Protein AF-0000000084881293 (afdb_homodimer)

pLDDT: mean 91.16, std 11.69, range [27.45, 98.75]

Structure (mmCIF, N/CA/C/O backbone):
data_AF-0000000084881293-model_v1
#
loop_
_entity.id
_entity.type
_entity.pdbx_description
1 polymer 'Sulfotransferase domain-containing protein'
#
loop_
_atom_site.group_PDB
_atom_site.id
_atom_site.type_symbol
_atom_site.label_atom_id
_atom_site.label_alt_id
_atom_site.label_comp_id
_atom_site.label_asym_id
_atom_site.label_entity_id
_atom_site.label_seq_id
_atom_site.pdbx_PDB_ins_code
_atom_site.Cartn_x
_atom_site.Cartn_y
_atom_site.Cartn_z
_atom_site.occupancy
_atom_site.B_iso_or_equiv
_atom_site.auth_seq_id
_atom_site.auth_comp_id
_atom_site.auth_asym_id
_atom_site.auth_atom_id
_atom_site.pdbx_PDB_model_num
ATOM 1 N N . MET A 1 1 ? -19.094 57.406 11.375 1 27.45 1 MET A N 1
ATOM 2 C CA . MET A 1 1 ? -19.547 56.312 10.516 1 27.45 1 MET A CA 1
ATOM 3 C C . MET A 1 1 ? -18.375 55.406 10.148 1 27.45 1 MET A C 1
ATOM 5 O O . MET A 1 1 ? -17.453 55.812 9.445 1 27.45 1 MET A O 1
ATOM 9 N N . ALA A 1 2 ? -17.719 54.688 11.008 1 33.62 2 ALA A N 1
ATOM 10 C CA . ALA A 1 2 ? -16.297 54.344 11.094 1 33.62 2 ALA A CA 1
ATOM 11 C C . ALA A 1 2 ? -15.891 53.469 9.914 1 33.62 2 ALA A C 1
ATOM 13 O O . ALA A 1 2 ? -16.672 52.625 9.453 1 33.62 2 ALA A O 1
ATOM 14 N N . ASN A 1 3 ? -15.039 53.906 8.852 1 31.14 3 ASN A N 1
ATOM 15 C CA . ASN A 1 3 ? -14.523 53.312 7.609 1 31.14 3 ASN A CA 1
ATOM 16 C C . ASN A 1 3 ? -14.102 51.875 7.805 1 31.14 3 ASN A C 1
ATOM 18 O O . ASN A 1 3 ? -13.141 51.594 8.516 1 31.14 3 ASN A O 1
ATOM 22 N N . MET A 1 4 ? -14.906 50.781 8.039 1 32.47 4 MET A N 1
ATOM 23 C CA . MET A 1 4 ? -14.898 49.375 8.344 1 32.47 4 MET A CA 1
ATOM 24 C C . MET A 1 4 ? -13.953 48.625 7.406 1 32.47 4 MET A C 1
ATOM 26 O O . MET A 1 4 ? -14.266 48.438 6.223 1 32.47 4 MET A O 1
ATOM 30 N N . ASN A 1 5 ? -12.523 48.844 7.246 1 34.47 5 ASN A N 1
ATOM 31 C CA . ASN A 1 5 ? -11.383 48.656 6.363 1 34.47 5 ASN A CA 1
ATOM 32 C C . ASN A 1 5 ? -11.391 47.281 5.719 1 34.47 5 ASN A C 1
ATOM 34 O O . ASN A 1 5 ? -11.469 46.25 6.418 1 34.47 5 ASN A O 1
ATOM 38 N N . GLY A 1 6 ? -12.148 46.875 4.637 1 36.25 6 GLY A N 1
ATOM 39 C CA . GLY A 1 6 ? -12.641 45.844 3.762 1 36.25 6 GLY A CA 1
ATOM 40 C C . GLY A 1 6 ? -11.586 44.781 3.441 1 36.25 6 GLY A C 1
ATOM 41 O O . GLY A 1 6 ? -11.031 44.781 2.34 1 36.25 6 GLY A O 1
ATOM 42 N N . ASP A 1 7 ? -10.477 44.531 4.172 1 39.91 7 ASP A N 1
ATOM 43 C CA . ASP A 1 7 ? -9.453 43.5 3.994 1 39.91 7 ASP A CA 1
ATOM 44 C C . ASP A 1 7 ? -10.062 42.188 3.514 1 39.91 7 ASP A C 1
ATOM 46 O O . ASP A 1 7 ? -10.594 41.438 4.312 1 39.91 7 ASP A O 1
ATOM 50 N N . GLU A 1 8 ? -10.984 42.062 2.684 1 43.28 8 GLU A N 1
ATOM 51 C CA . GLU A 1 8 ? -11.648 41.094 1.845 1 43.28 8 GLU A CA 1
ATOM 52 C C . GLU A 1 8 ? -10.844 39.781 1.779 1 43.28 8 GLU A C 1
ATOM 54 O O . GLU A 1 8 ? -9.625 39.812 1.598 1 43.28 8 GLU A O 1
ATOM 59 N N . LYS A 1 9 ? -11.203 38.75 2.557 1 55.47 9 LYS A N 1
ATOM 60 C CA . LYS A 1 9 ? -10.797 37.375 2.768 1 55.47 9 LYS A CA 1
ATOM 61 C C . LYS A 1 9 ? -10.203 36.781 1.498 1 55.47 9 LYS A C 1
ATOM 63 O O . LYS A 1 9 ? -10.922 36.188 0.674 1 55.47 9 LYS A O 1
ATOM 68 N N . LYS A 1 10 ? -9.102 37.375 0.963 1 77.06 10 LYS A N 1
ATOM 69 C CA . LYS A 1 10 ? -8.391 37.156 -0.291 1 77.06 10 LYS A CA 1
ATOM 70 C C . LYS A 1 10 ? -8.117 35.656 -0.487 1 77.06 10 LYS A C 1
ATOM 72 O O . LYS A 1 10 ? -7.676 34.969 0.441 1 77.06 10 LYS A O 1
ATOM 77 N N . ILE A 1 11 ? -8.688 35.188 -1.443 1 88.62 11 ILE A N 1
ATOM 78 C CA . ILE A 1 11 ? -8.422 33.812 -1.924 1 88.62 11 ILE A CA 1
ATOM 79 C C . ILE A 1 11 ? -6.914 33.562 -1.941 1 88.62 11 ILE A C 1
ATOM 81 O O . ILE A 1 11 ? -6.145 34.406 -2.422 1 88.62 11 ILE A O 1
ATOM 85 N N . PRO A 1 12 ? -6.555 32.594 -1.196 1 94.19 12 PRO A N 1
ATOM 86 C CA . PRO A 1 12 ? -5.121 32.281 -1.229 1 94.19 12 PRO A CA 1
ATOM 87 C C . PRO A 1 12 ? -4.57 32.188 -2.648 1 94.19 12 PRO A C 1
ATOM 89 O O . PRO A 1 12 ? -5.258 31.719 -3.555 1 94.19 12 PRO A O 1
ATOM 92 N N . GLN A 1 13 ? -3.381 32.75 -2.789 1 93.94 13 GLN A N 1
ATOM 93 C CA . GLN A 1 13 ? -2.721 32.719 -4.09 1 93.94 13 GLN A CA 1
ATOM 94 C C . GLN A 1 13 ? -1.431 31.906 -4.031 1 93.94 13 GLN A C 1
ATOM 96 O O . GLN A 1 13 ? -0.676 31.984 -3.062 1 93.94 13 GLN A O 1
ATOM 101 N N . LYS A 1 14 ? -1.32 31.125 -5.035 1 96.12 14 LYS A N 1
ATOM 102 C CA . LYS A 1 14 ? -0.04 30.438 -5.168 1 96.12 14 LYS A CA 1
ATOM 103 C C . LYS A 1 14 ? 1.066 31.406 -5.57 1 96.12 14 LYS A C 1
ATOM 105 O O . LYS A 1 14 ? 0.987 32.031 -6.625 1 96.12 14 LYS A O 1
ATOM 110 N N . THR A 1 15 ? 2.109 31.484 -4.789 1 96.5 15 THR A N 1
ATOM 111 C CA . THR A 1 15 ? 3.145 32.469 -5.055 1 96.5 15 THR A CA 1
ATOM 112 C C . THR A 1 15 ? 4.504 31.797 -5.23 1 96.5 15 THR A C 1
ATOM 114 O O . THR A 1 15 ? 5.477 32.438 -5.625 1 96.5 15 THR A O 1
ATOM 117 N N . ARG A 1 16 ? 4.582 30.516 -4.969 1 96.62 16 ARG A N 1
ATOM 118 C CA . ARG A 1 16 ? 5.859 29.828 -5.121 1 96.62 16 ARG A CA 1
ATOM 119 C C . ARG A 1 16 ? 5.656 28.328 -5.344 1 96.62 16 ARG A C 1
ATOM 121 O O . ARG A 1 16 ? 4.566 27.797 -5.105 1 96.62 16 ARG A O 1
ATOM 128 N N . GLU A 1 17 ? 6.73 27.719 -5.84 1 97.25 17 GLU A N 1
ATOM 129 C CA . GLU A 1 17 ? 6.852 26.266 -5.875 1 97.25 17 GLU A CA 1
ATOM 130 C C . GLU A 1 17 ? 7.793 25.766 -4.781 1 97.25 17 GLU A C 1
ATOM 132 O O . GLU A 1 17 ? 8.75 26.453 -4.418 1 97.25 17 GLU A O 1
ATOM 137 N N . VAL A 1 18 ? 7.465 24.703 -4.242 1 95.88 18 VAL A N 1
ATOM 138 C CA . VAL A 1 18 ? 8.312 24.031 -3.262 1 95.88 18 VAL A CA 1
ATOM 139 C C . VAL A 1 18 ? 8.945 22.797 -3.889 1 95.88 18 VAL A C 1
ATOM 141 O O . VAL A 1 18 ? 8.266 22 -4.547 1 95.88 18 VAL A O 1
ATOM 144 N N . SER A 1 19 ? 10.266 22.656 -3.791 1 93.12 19 SER A N 1
ATOM 145 C CA . SER A 1 19 ? 11.031 21.484 -4.207 1 93.12 19 SER A CA 1
ATOM 146 C C . SER A 1 19 ? 12.109 21.141 -3.189 1 93.12 19 SER A C 1
ATOM 148 O O . SER A 1 19 ? 13.039 21.922 -2.971 1 93.12 19 SER A O 1
ATOM 150 N N . ASN A 1 20 ? 11.93 20.031 -2.516 1 91.25 20 ASN A N 1
ATOM 151 C CA . ASN A 1 20 ? 12.914 19.531 -1.572 1 91.25 20 ASN A CA 1
ATOM 152 C C . ASN A 1 20 ? 13.008 18 -1.619 1 91.25 20 ASN A C 1
ATOM 154 O O . ASN A 1 20 ? 12.5 17.375 -2.549 1 91.25 20 ASN A O 1
ATOM 158 N N . HIS A 1 21 ? 13.68 17.359 -0.749 1 88.44 21 HIS A N 1
ATOM 159 C CA . HIS A 1 21 ? 13.969 15.93 -0.786 1 88.44 21 HIS A CA 1
ATOM 160 C C . HIS A 1 21 ? 12.68 15.109 -0.77 1 88.44 21 HIS A C 1
ATOM 162 O O . HIS A 1 21 ? 12.625 14.023 -1.349 1 88.44 21 HIS A O 1
ATOM 168 N N . HIS A 1 22 ? 11.625 15.688 -0.155 1 91.56 22 HIS A N 1
ATOM 169 C CA . HIS A 1 22 ? 10.398 14.922 0.004 1 91.56 22 HIS A CA 1
ATOM 170 C C . HIS A 1 22 ? 9.336 15.367 -0.993 1 91.56 22 HIS A C 1
ATOM 172 O O . HIS A 1 22 ? 8.5 14.57 -1.421 1 91.56 22 HIS A O 1
ATOM 178 N N . MET A 1 23 ? 9.406 16.656 -1.437 1 94.19 23 MET A N 1
ATOM 179 C CA . MET A 1 23 ? 8.211 17.203 -2.078 1 94.19 23 MET A CA 1
ATOM 180 C C . MET A 1 23 ? 8.57 17.906 -3.377 1 94.19 23 MET A C 1
ATOM 182 O O . MET A 1 23 ? 9.625 18.547 -3.473 1 94.19 23 MET A O 1
ATOM 186 N N . ASP A 1 24 ? 7.699 17.844 -4.305 1 95.12 24 ASP A N 1
ATOM 187 C CA . ASP A 1 24 ? 7.645 18.656 -5.516 1 95.12 24 ASP A CA 1
ATOM 188 C C . ASP A 1 24 ? 6.234 19.188 -5.758 1 95.12 24 ASP A C 1
ATOM 190 O O . ASP A 1 24 ? 5.352 18.438 -6.188 1 95.12 24 ASP A O 1
ATOM 194 N N . SER A 1 25 ? 6.039 20.438 -5.52 1 97.69 25 SER A N 1
ATOM 195 C CA . SER A 1 25 ? 4.707 21.016 -5.527 1 97.69 25 SER A CA 1
ATOM 196 C C . SER A 1 25 ? 4.156 21.125 -6.949 1 97.69 25 SER A C 1
ATOM 198 O O . SER A 1 25 ? 2.955 21.328 -7.141 1 97.69 25 SER A O 1
ATOM 200 N N . THR A 1 26 ? 4.977 21.047 -7.984 1 97.19 26 THR A N 1
ATOM 201 C CA . THR A 1 26 ? 4.551 21.281 -9.359 1 97.19 26 THR A CA 1
ATOM 202 C C . THR A 1 26 ? 3.574 20.203 -9.82 1 97.19 26 THR A C 1
ATOM 204 O O . THR A 1 26 ? 2.838 20.391 -10.789 1 97.19 26 THR A O 1
ATOM 207 N N . VAL A 1 27 ? 3.559 19.062 -9.156 1 97.31 27 VAL A N 1
ATOM 208 C CA . VAL A 1 27 ? 2.635 18 -9.523 1 97.31 27 VAL A CA 1
ATOM 209 C C . VAL A 1 27 ? 1.196 18.484 -9.398 1 97.31 27 VAL A C 1
ATOM 211 O O . VAL A 1 27 ? 0.335 18.125 -10.203 1 97.31 27 VAL A O 1
ATOM 214 N N . TRP A 1 28 ? 0.908 19.328 -8.445 1 97.62 28 TRP A N 1
ATOM 215 C CA . TRP A 1 28 ? -0.432 19.844 -8.203 1 97.62 28 TRP A CA 1
ATOM 216 C C . TRP A 1 28 ? -0.909 20.703 -9.367 1 97.62 28 TRP A C 1
ATOM 218 O O . TRP A 1 28 ? -2.113 20.875 -9.57 1 97.62 28 TRP A O 1
ATOM 228 N N . ASN A 1 29 ? 0.004 21.234 -10.156 1 96.44 29 ASN A N 1
ATOM 229 C CA . ASN A 1 29 ? -0.35 22.047 -11.312 1 96.44 29 ASN A CA 1
ATOM 230 C C . ASN A 1 29 ? -1.055 21.219 -12.383 1 96.44 29 ASN A C 1
ATOM 232 O O . ASN A 1 29 ? -1.737 21.766 -13.25 1 96.44 29 ASN A O 1
ATOM 236 N N . ASP A 1 30 ? -0.888 19.938 -12.305 1 96.44 30 ASP A N 1
ATOM 237 C CA . ASP A 1 30 ? -1.416 19.062 -13.352 1 96.44 30 ASP A CA 1
ATOM 238 C C . ASP A 1 30 ? -2.557 18.203 -12.828 1 96.44 30 ASP A C 1
ATOM 240 O O . ASP A 1 30 ? -3.127 17.391 -13.57 1 96.44 30 ASP A O 1
ATOM 244 N N . VAL A 1 31 ? -2.846 18.312 -11.57 1 97.19 31 VAL A N 1
ATOM 245 C CA . VAL A 1 31 ? -3.99 17.594 -11.016 1 97.19 31 VAL A CA 1
ATOM 246 C C . VAL A 1 31 ? -5.289 18.234 -11.516 1 97.19 31 VAL A C 1
ATOM 248 O O . VAL A 1 31 ? -5.488 19.438 -11.375 1 97.19 31 VAL A O 1
ATOM 251 N N . LYS A 1 32 ? -6.105 17.453 -12.141 1 96.25 32 LYS A N 1
ATOM 252 C CA . LYS A 1 32 ? -7.441 17.906 -12.508 1 96.25 32 LYS A CA 1
ATOM 253 C C . LYS A 1 32 ? -8.414 17.75 -11.344 1 96.25 32 LYS A C 1
ATOM 255 O O . LYS A 1 32 ? -9.016 16.703 -11.164 1 96.25 32 LYS A O 1
ATOM 260 N N . LEU A 1 33 ? -8.633 18.828 -10.695 1 96.88 33 LEU A N 1
ATOM 261 C CA . LEU A 1 33 ? -9.438 18.781 -9.477 1 96.88 33 LEU A CA 1
ATOM 262 C C . LEU A 1 33 ? -10.914 18.609 -9.805 1 96.88 33 LEU A C 1
ATOM 264 O O . LEU A 1 33 ? -11.414 19.188 -10.781 1 96.88 33 LEU A O 1
ATOM 268 N N . ARG A 1 34 ? -11.547 17.812 -9.008 1 96.94 34 ARG A N 1
ATOM 269 C CA . ARG A 1 34 ? -13 17.672 -9 1 96.94 34 ARG A CA 1
ATOM 270 C C . ARG A 1 34 ? -13.633 18.562 -7.938 1 96.94 34 ARG A C 1
ATOM 272 O O . ARG A 1 34 ? -12.992 18.906 -6.941 1 96.94 34 ARG A O 1
ATOM 279 N N . SER A 1 35 ? -14.891 18.891 -8.141 1 95.62 35 SER A N 1
ATOM 280 C CA . SER A 1 35 ? -15.555 19.844 -7.238 1 95.62 35 SER A CA 1
ATOM 281 C C . SER A 1 35 ? -15.75 19.234 -5.852 1 95.62 35 SER A C 1
ATOM 283 O O . SER A 1 35 ? -15.945 19.953 -4.875 1 95.62 35 SER A O 1
ATOM 285 N N . ASP A 1 36 ? -15.672 17.938 -5.762 1 96.62 36 ASP A N 1
ATOM 286 C CA . ASP A 1 36 ? -15.906 17.328 -4.457 1 96.62 36 ASP A CA 1
ATOM 287 C C . ASP A 1 36 ? -14.609 16.812 -3.855 1 96.62 36 ASP A C 1
ATOM 289 O O . ASP A 1 36 ? -14.625 16.062 -2.877 1 96.62 36 ASP A O 1
ATOM 293 N N . ASP A 1 37 ? -13.469 17.156 -4.41 1 98.25 37 ASP A N 1
ATOM 294 C CA . ASP A 1 37 ? -12.18 16.75 -3.869 1 98.25 37 ASP A CA 1
ATOM 295 C C . ASP A 1 37 ? -11.969 17.297 -2.459 1 98.25 37 ASP A C 1
ATOM 297 O O . ASP A 1 37 ? -12.484 18.359 -2.121 1 98.25 37 ASP A O 1
ATOM 301 N N . ILE A 1 38 ? -11.281 16.578 -1.668 1 98.69 38 ILE A N 1
ATOM 302 C CA . ILE A 1 38 ? -10.836 16.984 -0.338 1 98.69 38 ILE A CA 1
ATOM 303 C C . ILE A 1 38 ? -9.312 16.984 -0.281 1 98.69 38 ILE A C 1
ATOM 305 O O . ILE A 1 38 ? -8.672 16 -0.665 1 98.69 38 ILE A O 1
ATOM 309 N N . ILE A 1 39 ? -8.727 18.047 0.117 1 98.62 39 ILE A N 1
ATOM 310 C CA . ILE A 1 39 ? -7.285 18.156 0.298 1 98.62 39 ILE A CA 1
ATOM 311 C C . ILE A 1 39 ? -6.957 18.297 1.782 1 98.62 39 ILE A C 1
ATOM 313 O O . ILE A 1 39 ? -7.367 19.281 2.42 1 98.62 39 ILE A O 1
ATOM 317 N N . ILE A 1 40 ? -6.305 17.328 2.318 1 98.5 40 ILE A N 1
ATOM 318 C CA . ILE A 1 40 ? -5.883 17.297 3.713 1 98.5 40 ILE A CA 1
ATOM 319 C C . ILE A 1 40 ? -4.449 17.812 3.828 1 98.5 40 ILE A C 1
ATOM 321 O O . ILE A 1 40 ? -3.512 17.156 3.354 1 98.5 40 ILE A O 1
ATOM 325 N N . SER A 1 41 ? -4.309 18.906 4.434 1 97.56 41 SER A N 1
ATOM 326 C CA . SER A 1 41 ? -2.992 19.516 4.598 1 97.56 41 SER A CA 1
ATOM 327 C C . SER A 1 41 ? -2.537 19.469 6.055 1 97.56 41 SER A C 1
ATOM 329 O O . SER A 1 41 ? -3.357 19.562 6.969 1 97.56 41 SER A O 1
ATOM 331 N N . THR A 1 42 ? -1.288 19.344 6.207 1 96.56 42 THR A N 1
ATOM 332 C CA . THR A 1 42 ? -0.654 19.219 7.516 1 96.56 42 THR A CA 1
ATOM 333 C C . THR A 1 42 ? 0.83 19.562 7.43 1 96.56 42 THR A C 1
ATOM 335 O O . THR A 1 42 ? 1.446 19.422 6.371 1 96.56 42 THR A O 1
ATOM 338 N N . TYR A 1 43 ? 1.442 20.281 8.422 1 95.56 43 TYR A N 1
ATOM 339 C CA . TYR A 1 43 ? 2.9 20.312 8.422 1 95.56 43 TYR A CA 1
ATOM 340 C C . TYR A 1 43 ? 3.473 18.906 8.375 1 95.56 43 TYR A C 1
ATOM 342 O O . TYR A 1 43 ? 3.912 18.438 7.316 1 95.56 43 TYR A O 1
ATOM 350 N N . SER A 1 44 ? 3.738 18.062 9.008 1 93.75 44 SER A N 1
ATOM 351 C CA . SER A 1 44 ? 4.129 16.656 9.172 1 93.75 44 SER A CA 1
ATOM 352 C C . SER A 1 44 ? 4.004 16.219 10.625 1 93.75 44 SER A C 1
ATOM 354 O O . SER A 1 44 ? 4.164 17.031 11.539 1 93.75 44 SER A O 1
ATOM 356 N N . LYS A 1 45 ? 3.639 14.977 10.727 1 94.5 45 LYS A N 1
ATOM 357 C CA . LYS A 1 45 ? 3.611 14.312 12.031 1 94.5 45 LYS A CA 1
ATOM 358 C C . LYS A 1 45 ? 2.672 15.031 12.992 1 94.5 45 LYS A C 1
ATOM 360 O O . LYS A 1 45 ? 2.941 15.109 14.188 1 94.5 45 LYS A O 1
ATOM 365 N N . SER A 1 46 ? 1.599 15.578 12.477 1 95.81 46 SER A N 1
ATOM 366 C CA . SER A 1 46 ? 0.639 16.344 13.266 1 95.81 46 SER A CA 1
ATOM 367 C C . SER A 1 46 ? -0.743 15.695 13.234 1 95.81 46 SER A C 1
ATOM 369 O O . SER A 1 46 ? -1.744 16.344 13.539 1 95.81 46 SER A O 1
ATOM 371 N N . GLY A 1 47 ? -0.796 14.477 12.812 1 95.12 47 GLY A N 1
ATOM 372 C CA . GLY A 1 47 ? -2.072 13.781 12.789 1 95.12 47 GLY A CA 1
ATOM 373 C C . GLY A 1 47 ? -2.631 13.602 11.391 1 95.12 47 GLY A C 1
ATOM 374 O O . GLY A 1 47 ? -3.842 13.445 11.219 1 95.12 47 GLY A O 1
ATOM 375 N N . THR A 1 48 ? -1.812 13.656 10.383 1 95.38 48 THR A N 1
ATOM 376 C CA . THR A 1 48 ? -2.215 13.516 8.984 1 95.38 48 THR A CA 1
ATOM 377 C C . THR A 1 48 ? -2.969 12.211 8.773 1 95.38 48 THR A C 1
ATOM 379 O O . THR A 1 48 ? -4.086 12.211 8.25 1 95.38 48 THR A O 1
ATOM 382 N N . THR A 1 49 ? -2.391 11.133 9.18 1 95.12 49 THR A N 1
ATOM 383 C CA . THR A 1 49 ? -2.955 9.797 9 1 95.12 49 THR A CA 1
ATOM 384 C C . THR A 1 49 ? -4.301 9.68 9.711 1 95.12 49 THR A C 1
ATOM 386 O O . THR A 1 49 ? -5.215 9.023 9.211 1 95.12 49 THR A O 1
ATOM 389 N N . TRP A 1 50 ? -4.402 10.336 10.836 1 96.62 50 TRP A N 1
ATOM 390 C CA . TRP A 1 50 ? -5.645 10.32 11.602 1 96.62 50 TRP A CA 1
ATOM 391 C C . TRP A 1 50 ? -6.777 10.961 10.812 1 96.62 50 TRP A C 1
ATOM 393 O O . TRP A 1 50 ? -7.855 10.383 10.672 1 96.62 50 TRP A O 1
ATOM 403 N N . VAL A 1 51 ? -6.551 12.109 10.281 1 97.88 51 VAL A N 1
ATOM 404 C CA . VAL A 1 51 ? -7.574 12.812 9.516 1 97.88 51 VAL A CA 1
ATOM 405 C C . VAL A 1 51 ? -7.879 12.047 8.227 1 97.88 51 VAL A C 1
ATOM 407 O O . VAL A 1 51 ? -9.031 11.961 7.805 1 97.88 51 VAL A O 1
ATOM 410 N N . GLN A 1 52 ? -6.867 11.492 7.57 1 97.5 52 GLN A N 1
ATOM 411 C CA . GLN A 1 52 ? -7.105 10.656 6.402 1 97.5 52 GLN A CA 1
ATOM 412 C C . GLN A 1 52 ? -8.047 9.5 6.73 1 97.5 52 GLN A C 1
ATOM 414 O O . GLN A 1 52 ? -8.961 9.195 5.965 1 97.5 52 GLN A O 1
ATOM 419 N N . GLN A 1 53 ? -7.793 8.875 7.836 1 97.31 53 GLN A N 1
ATOM 420 C CA . GLN A 1 53 ? -8.648 7.777 8.273 1 97.31 53 GLN A CA 1
ATOM 421 C C . GLN A 1 53 ? -10.07 8.266 8.531 1 97.31 53 GLN A C 1
ATOM 423 O O . GLN A 1 53 ? -11.039 7.629 8.102 1 97.31 53 GLN A O 1
ATOM 428 N N . ILE A 1 54 ? -10.203 9.352 9.195 1 98.25 54 ILE A N 1
ATOM 429 C CA . ILE A 1 54 ? -11.508 9.914 9.516 1 98.25 54 ILE A CA 1
ATOM 430 C C . ILE A 1 54 ? -12.281 10.195 8.219 1 98.25 54 ILE A C 1
ATOM 432 O O . ILE A 1 54 ? -13.422 9.766 8.062 1 98.25 54 ILE A O 1
ATOM 436 N N . VAL A 1 55 ? -11.648 10.891 7.305 1 98.5 55 VAL A N 1
ATOM 437 C CA . VAL A 1 55 ? -12.289 11.25 6.047 1 98.5 55 VAL A CA 1
ATOM 438 C C . VAL A 1 55 ? -12.641 9.984 5.266 1 98.5 55 VAL A C 1
ATOM 440 O O . VAL A 1 55 ? -13.742 9.867 4.711 1 98.5 55 VAL A O 1
ATOM 443 N N . SER A 1 56 ? -11.727 9.039 5.219 1 97.12 56 SER A N 1
ATOM 444 C CA . SER A 1 56 ? -11.961 7.77 4.543 1 97.12 56 SER A CA 1
ATOM 445 C C . SER A 1 56 ? -13.203 7.074 5.086 1 97.12 56 SER A C 1
ATOM 447 O O . SER A 1 56 ? -14.07 6.656 4.316 1 97.12 56 SER A O 1
ATOM 449 N N . GLN A 1 57 ? -13.273 6.988 6.395 1 97.12 57 GLN A N 1
ATOM 450 C CA . GLN A 1 57 ? -14.375 6.277 7.031 1 97.12 57 GLN A CA 1
ATOM 451 C C . GLN A 1 57 ? -15.695 7.012 6.824 1 97.12 57 GLN A C 1
ATOM 453 O O . GLN A 1 57 ? -16.75 6.379 6.688 1 97.12 57 GLN A O 1
ATOM 458 N N . LEU A 1 58 ? -15.648 8.297 6.816 1 97.81 58 LEU A N 1
ATOM 459 C CA . LEU A 1 58 ? -16.859 9.07 6.539 1 97.81 58 LEU A CA 1
ATOM 460 C C . LEU A 1 58 ? -17.344 8.836 5.113 1 97.81 58 LEU A C 1
ATOM 462 O O . LEU A 1 58 ? -18.531 8.609 4.883 1 97.81 58 LEU A O 1
ATOM 466 N N . ILE A 1 59 ? -16.453 8.859 4.145 1 96.31 59 ILE A N 1
ATOM 467 C CA . ILE A 1 59 ? -16.781 8.711 2.73 1 96.31 59 ILE A CA 1
ATOM 468 C C . ILE A 1 59 ? -17.25 7.285 2.455 1 96.31 59 ILE A C 1
ATOM 470 O O . ILE A 1 59 ? -18.156 7.07 1.651 1 96.31 59 ILE A O 1
ATOM 474 N N . HIS A 1 60 ? -16.688 6.324 3.166 1 93.62 60 HIS A N 1
ATOM 475 C CA . HIS A 1 60 ? -16.984 4.922 2.883 1 93.62 60 HIS A CA 1
ATOM 476 C C . HIS A 1 60 ? -17.859 4.312 3.967 1 93.62 60 HIS A C 1
ATOM 478 O O . HIS A 1 60 ? -17.859 3.096 4.164 1 93.62 60 HIS A O 1
ATOM 484 N N . GLU A 1 61 ? -18.438 5.133 4.762 1 94.19 61 GLU A N 1
ATOM 485 C CA . GLU A 1 61 ? -19.531 4.781 5.676 1 94.19 61 GLU A CA 1
ATOM 486 C C . GLU A 1 61 ? -19.094 3.715 6.672 1 94.19 61 GLU A C 1
ATOM 488 O O . GLU A 1 61 ? -19.797 2.727 6.883 1 94.19 61 GLU A O 1
ATOM 493 N N . GLY A 1 62 ? -17.906 3.85 7.141 1 94.62 62 GLY A N 1
ATOM 494 C CA . GLY A 1 62 ? -17.453 3.021 8.25 1 94.62 62 GLY A CA 1
ATOM 495 C C . GLY A 1 62 ? -16.922 1.673 7.801 1 94.62 62 GLY A C 1
ATOM 496 O O . GLY A 1 62 ? -16.75 0.766 8.617 1 94.62 62 GLY A O 1
ATOM 497 N N . ASP A 1 63 ? -16.594 1.5 6.539 1 91.94 63 ASP A N 1
ATOM 498 C CA . ASP A 1 63 ? -16.078 0.234 6.031 1 91.94 63 ASP A CA 1
ATOM 499 C C . ASP A 1 63 ? -14.68 -0.042 6.57 1 91.94 63 ASP A C 1
ATOM 501 O O . ASP A 1 63 ? -13.734 0.696 6.27 1 91.94 63 ASP A O 1
ATOM 505 N N . PRO A 1 64 ? -14.516 -1.113 7.359 1 91.19 64 PRO A N 1
ATOM 506 C CA . PRO A 1 64 ? -13.234 -1.376 8.008 1 91.19 64 PRO A CA 1
ATOM 507 C C . PRO A 1 64 ? -12.188 -1.943 7.055 1 91.19 64 PRO A C 1
ATOM 509 O O . PRO A 1 64 ? -11.023 -2.09 7.426 1 91.19 64 PRO A O 1
ATOM 512 N N . THR A 1 65 ? -12.562 -2.221 5.824 1 87.62 65 THR A N 1
ATOM 513 C CA . THR A 1 65 ? -11.633 -2.871 4.906 1 87.62 65 THR A CA 1
ATOM 514 C C . THR A 1 65 ? -10.961 -1.846 4 1 87.62 65 THR A C 1
ATOM 516 O O . THR A 1 65 ? -10.039 -2.182 3.254 1 87.62 65 THR A O 1
ATOM 519 N N . VAL A 1 66 ? -11.453 -0.614 4.051 1 90.44 66 VAL A N 1
ATOM 520 C CA . VAL A 1 66 ? -10.914 0.416 3.17 1 90.44 66 VAL A CA 1
ATOM 521 C C . VAL A 1 66 ? -9.508 0.807 3.631 1 90.44 66 VAL A C 1
ATOM 523 O O . VAL A 1 66 ? -9.289 1.054 4.816 1 90.44 66 VAL A O 1
ATOM 526 N N . ALA A 1 67 ? -8.625 0.8 2.713 1 89.62 67 ALA A N 1
ATOM 527 C CA . ALA A 1 67 ? -7.242 1.166 3.004 1 89.62 67 ALA A CA 1
ATOM 528 C C . ALA A 1 67 ? -6.992 2.645 2.713 1 89.62 67 ALA A C 1
ATOM 530 O O . ALA A 1 67 ? -6.617 3.01 1.597 1 89.62 67 ALA A O 1
ATOM 531 N N . ALA A 1 68 ? -7.133 3.445 3.734 1 92.56 68 ALA A N 1
ATOM 532 C CA . ALA A 1 68 ? -6.969 4.891 3.59 1 92.56 68 ALA A CA 1
ATOM 533 C C . ALA A 1 68 ? -5.57 5.234 3.084 1 92.56 68 ALA A C 1
ATOM 535 O O . ALA A 1 68 ? -5.402 6.172 2.301 1 92.56 68 ALA A O 1
ATOM 536 N N . GLY A 1 69 ? -4.594 4.508 3.543 1 89.81 69 GLY A N 1
ATOM 537 C CA . GLY A 1 69 ? -3.223 4.75 3.125 1 89.81 69 GLY A CA 1
ATOM 538 C C . GLY A 1 69 ? -3.025 4.629 1.626 1 89.81 69 GLY A C 1
ATOM 539 O O . GLY A 1 69 ? -2.23 5.367 1.038 1 89.81 69 GLY A O 1
ATOM 540 N N . ALA A 1 70 ? -3.758 3.795 1.046 1 86.06 70 ALA A N 1
ATOM 541 C CA . ALA A 1 70 ? -3.654 3.578 -0.395 1 86.06 70 ALA A CA 1
ATOM 542 C C . ALA A 1 70 ? -4.535 4.559 -1.162 1 86.06 70 ALA A C 1
ATOM 544 O O . ALA A 1 70 ? -4.184 4.988 -2.262 1 86.06 70 ALA A O 1
ATOM 545 N N . LEU A 1 71 ? -5.645 4.953 -0.618 1 92.06 71 LEU A N 1
ATOM 546 C CA . LEU A 1 71 ? -6.637 5.742 -1.334 1 92.06 71 LEU A CA 1
ATOM 547 C C . LEU A 1 71 ? -6.348 7.234 -1.199 1 92.06 71 LEU A C 1
ATOM 549 O O . LEU A 1 71 ? -6.879 8.047 -1.96 1 92.06 71 LEU A O 1
ATOM 553 N N . SER A 1 72 ? -5.543 7.582 -0.207 1 94.81 72 SER A N 1
ATOM 554 C CA . SER A 1 72 ? -5.246 8.984 0.066 1 94.81 72 SER A CA 1
ATOM 555 C C . SER A 1 72 ? -3.775 9.297 -0.193 1 94.81 72 SER A C 1
ATOM 557 O O . SER A 1 72 ? -3.006 9.508 0.746 1 94.81 72 SER A O 1
ATOM 559 N N . PRO A 1 73 ? -3.441 9.516 -1.382 1 94.38 73 PRO A N 1
ATOM 560 C CA . PRO A 1 73 ? -2.02 9.695 -1.686 1 94.38 73 PRO A CA 1
ATOM 561 C C . PRO A 1 73 ? -1.479 11.047 -1.227 1 94.38 73 PRO A C 1
ATOM 563 O O . PRO A 1 73 ? -2.223 12.031 -1.185 1 94.38 73 PRO A O 1
ATOM 566 N N . TRP A 1 74 ? -0.196 11.008 -0.826 1 96.69 74 TRP A N 1
ATOM 567 C CA . TRP A 1 74 ? 0.595 12.234 -0.739 1 96.69 74 TRP A CA 1
ATOM 568 C C . TRP A 1 74 ? 0.986 12.727 -2.127 1 96.69 74 TRP A C 1
ATOM 570 O O . TRP A 1 74 ? 2.008 12.312 -2.678 1 96.69 74 TRP A O 1
ATOM 580 N N . VAL A 1 75 ? 0.295 13.688 -2.654 1 97.25 75 VAL A N 1
ATOM 581 C CA . VAL A 1 75 ? 0.326 14.008 -4.078 1 97.25 75 VAL A CA 1
ATOM 582 C C . VAL A 1 75 ? 1.692 14.578 -4.449 1 97.25 75 VAL A C 1
ATOM 584 O O . VAL A 1 75 ? 2.238 14.266 -5.508 1 97.25 75 VAL A O 1
ATOM 587 N N . ASP A 1 76 ? 2.287 15.367 -3.596 1 97.44 76 ASP A N 1
ATOM 588 C CA . ASP A 1 76 ? 3.518 16.078 -3.953 1 97.44 76 ASP A CA 1
ATOM 589 C C . ASP A 1 76 ? 4.746 15.312 -3.459 1 97.44 76 ASP A C 1
ATOM 591 O O . ASP A 1 76 ? 5.844 15.875 -3.387 1 97.44 76 ASP A O 1
ATOM 595 N N . ILE A 1 77 ? 4.605 14.055 -3.068 1 94.38 77 ILE A N 1
ATOM 596 C CA . ILE A 1 77 ? 5.773 13.289 -2.646 1 94.38 77 ILE A CA 1
ATOM 597 C C . ILE A 1 77 ? 6.688 13.047 -3.844 1 94.38 77 ILE A C 1
ATOM 599 O O . ILE A 1 77 ? 6.227 12.641 -4.914 1 94.38 77 ILE A O 1
ATOM 603 N N . ARG A 1 78 ? 7.93 13.148 -3.682 1 90 78 ARG A N 1
ATOM 604 C CA . ARG A 1 78 ? 8.883 13.164 -4.789 1 90 78 ARG A CA 1
ATOM 605 C C . ARG A 1 78 ? 9.203 11.742 -5.25 1 90 78 ARG A C 1
ATOM 607 O O . ARG A 1 78 ? 9.531 11.523 -6.418 1 90 78 ARG A O 1
ATOM 614 N N . ILE A 1 79 ? 9.141 10.758 -4.398 1 85.88 79 ILE A N 1
ATOM 615 C CA . ILE A 1 79 ? 9.695 9.438 -4.684 1 85.88 79 ILE A CA 1
ATOM 616 C C . ILE A 1 79 ? 8.742 8.672 -5.594 1 85.88 79 ILE A C 1
ATOM 618 O O . ILE A 1 79 ? 9.117 7.637 -6.156 1 85.88 79 ILE A O 1
ATOM 622 N N . VAL A 1 80 ? 7.535 9.125 -5.762 1 87.69 80 VAL A N 1
ATOM 623 C CA . VAL A 1 80 ? 6.605 8.555 -6.73 1 87.69 80 VAL A CA 1
ATOM 624 C C . VAL A 1 80 ? 6.633 9.375 -8.016 1 87.69 80 VAL A C 1
ATOM 626 O O . VAL A 1 80 ? 6.426 10.594 -7.992 1 87.69 80 VAL A O 1
ATOM 629 N N . PRO A 1 81 ? 6.879 8.703 -9.117 1 88 81 PRO A N 1
ATOM 630 C CA . PRO A 1 81 ? 6.922 9.445 -10.383 1 88 81 PRO A CA 1
ATOM 631 C C . PRO A 1 81 ? 5.641 10.242 -10.641 1 88 81 PRO A C 1
ATOM 633 O O . PRO A 1 81 ? 4.543 9.766 -10.344 1 88 81 PRO A O 1
ATOM 636 N N . ARG A 1 82 ? 5.809 11.352 -11.164 1 92.19 82 ARG A N 1
ATOM 637 C CA . ARG A 1 82 ? 4.734 12.312 -11.383 1 92.19 82 ARG A CA 1
ATOM 638 C C . ARG A 1 82 ? 3.584 11.688 -12.164 1 92.19 82 ARG A C 1
ATOM 640 O O . ARG A 1 82 ? 2.428 11.75 -11.742 1 92.19 82 ARG A O 1
ATOM 647 N N . GLU A 1 83 ? 3.875 11.062 -13.273 1 91 83 GLU A N 1
ATOM 648 C CA . GLU A 1 83 ? 2.844 10.477 -14.133 1 91 83 GLU A CA 1
ATOM 649 C C . GLU A 1 83 ? 2.076 9.383 -13.406 1 91 83 GLU A C 1
ATOM 651 O O . GLU A 1 83 ? 0.858 9.266 -13.555 1 91 83 GLU A O 1
ATOM 656 N N . VAL A 1 84 ? 2.799 8.656 -12.625 1 87.31 84 VAL A N 1
ATOM 657 C CA . VAL A 1 84 ? 2.188 7.594 -11.836 1 87.31 84 VAL A CA 1
ATOM 658 C C . VAL A 1 84 ? 1.217 8.195 -10.82 1 87.31 84 VAL A C 1
ATOM 660 O O . VAL A 1 84 ? 0.083 7.727 -10.688 1 87.31 84 VAL A O 1
ATOM 663 N N . MET A 1 85 ? 1.617 9.211 -10.203 1 93.25 85 MET A N 1
ATOM 664 C CA . MET A 1 85 ? 0.782 9.875 -9.203 1 93.25 85 MET A CA 1
ATOM 665 C C . MET A 1 85 ? -0.482 10.438 -9.844 1 93.25 85 MET A C 1
ATOM 667 O O . MET A 1 85 ? -1.586 10.227 -9.344 1 93.25 85 MET A O 1
ATOM 671 N N . LEU A 1 86 ? -0.333 11.125 -10.945 1 94.81 86 LEU A N 1
ATOM 672 C CA . LEU A 1 86 ? -1.471 11.727 -11.633 1 94.81 86 LEU A CA 1
ATOM 673 C C . LEU A 1 86 ? -2.465 10.664 -12.078 1 94.81 86 LEU A C 1
ATOM 675 O O . LEU A 1 86 ? -3.678 10.852 -11.953 1 94.81 86 LEU A O 1
ATOM 679 N N . GLU A 1 87 ? -1.971 9.578 -12.531 1 88.94 87 GLU A N 1
ATOM 680 C CA . GLU A 1 87 ? -2.836 8.484 -12.969 1 88.94 87 GLU A CA 1
ATOM 681 C C . GLU A 1 87 ? -3.568 7.855 -11.789 1 88.94 87 GLU A C 1
ATOM 683 O O . GLU A 1 87 ? -4.75 7.523 -11.891 1 88.94 87 GLU A O 1
ATOM 688 N N . MET A 1 88 ? -2.859 7.668 -10.75 1 88.5 88 MET A N 1
ATOM 689 C CA . MET A 1 88 ? -3.459 7.121 -9.539 1 88.5 88 MET A CA 1
ATOM 690 C C . MET A 1 88 ? -4.617 7.988 -9.062 1 88.5 88 MET A C 1
ATOM 692 O O . MET A 1 88 ? -5.688 7.477 -8.727 1 88.5 88 MET A O 1
ATOM 696 N N . VAL A 1 89 ? -4.391 9.242 -9.031 1 94.12 89 VAL A N 1
ATOM 697 C CA . VAL A 1 89 ? -5.41 10.188 -8.594 1 94.12 89 VAL A CA 1
ATOM 698 C C . VAL A 1 89 ? -6.594 10.156 -9.562 1 94.12 89 VAL A C 1
ATOM 700 O O . VAL A 1 89 ? -7.746 10.047 -9.141 1 94.12 89 VAL A O 1
ATOM 703 N N . GLU A 1 90 ? -6.324 10.133 -10.805 1 93.19 90 GLU A N 1
ATOM 704 C CA . GLU A 1 90 ? -7.367 10.195 -11.828 1 93.19 90 GLU A CA 1
ATOM 705 C C . GLU A 1 90 ? -8.211 8.922 -11.828 1 93.19 90 GLU A C 1
ATOM 707 O O . GLU A 1 90 ? -9.406 8.969 -12.117 1 93.19 90 GLU A O 1
ATOM 712 N N . ALA A 1 91 ? -7.668 7.867 -11.484 1 86.94 91 ALA A N 1
ATOM 713 C CA . ALA A 1 91 ? -8.32 6.566 -11.578 1 86.94 91 ALA A CA 1
ATOM 714 C C . ALA A 1 91 ? -9.344 6.379 -10.461 1 86.94 91 ALA A C 1
ATOM 716 O O . ALA A 1 91 ? -10.18 5.477 -10.523 1 86.94 91 ALA A O 1
ATOM 717 N N . GLN A 1 92 ? -9.266 7.172 -9.477 1 90 92 GLN A N 1
ATOM 718 C CA . GLN A 1 92 ? -10.18 7 -8.344 1 90 92 GLN A CA 1
ATOM 719 C C . GLN A 1 92 ? -11.617 7.34 -8.742 1 90 92 GLN A C 1
ATOM 721 O O . GLN A 1 92 ? -11.852 8.32 -9.445 1 90 92 GLN A O 1
ATOM 726 N N . THR A 1 93 ? -12.516 6.484 -8.227 1 86.81 93 THR A N 1
ATOM 727 C CA . THR A 1 93 ? -13.906 6.672 -8.641 1 86.81 93 THR A CA 1
ATOM 728 C C . THR A 1 93 ? -14.758 7.141 -7.461 1 86.81 93 THR A C 1
ATOM 730 O O . THR A 1 93 ? -15.906 7.547 -7.641 1 86.81 93 THR A O 1
ATOM 733 N N . HIS A 1 94 ? -14.273 7.047 -6.316 1 90.56 94 HIS A N 1
ATOM 734 C CA . HIS A 1 94 ? -14.93 7.602 -5.137 1 90.56 94 HIS A CA 1
ATOM 735 C C . HIS A 1 94 ? -14.57 9.07 -4.941 1 90.56 94 HIS A C 1
ATOM 737 O O . HIS A 1 94 ? -13.773 9.625 -5.703 1 90.56 94 HIS A O 1
ATOM 743 N N . ARG A 1 95 ? -15.227 9.742 -4.035 1 96.19 95 ARG A N 1
ATOM 744 C CA . ARG A 1 95 ? -14.781 11.078 -3.678 1 96.19 95 ARG A CA 1
ATOM 745 C C . ARG A 1 95 ? -13.336 11.062 -3.191 1 96.19 95 ARG A C 1
ATOM 747 O O . ARG A 1 95 ? -12.992 10.328 -2.262 1 96.19 95 ARG A O 1
ATOM 754 N N . ARG A 1 96 ? -12.531 11.844 -3.842 1 97.19 96 ARG A N 1
ATOM 755 C CA . ARG A 1 96 ? -11.094 11.781 -3.576 1 97.19 96 ARG A CA 1
ATOM 756 C C . ARG A 1 96 ? -10.734 12.578 -2.328 1 97.19 96 ARG A C 1
ATOM 758 O O . ARG A 1 96 ? -11.312 13.641 -2.074 1 97.19 96 ARG A O 1
ATOM 765 N N . PHE A 1 97 ? -9.836 12.102 -1.579 1 97.94 97 PHE A N 1
ATOM 766 C CA . PHE A 1 97 ? -9.195 12.781 -0.458 1 97.94 97 PHE A CA 1
ATOM 767 C C . PHE A 1 97 ? -7.684 12.578 -0.492 1 97.94 97 PHE A C 1
ATOM 769 O O . PHE A 1 97 ? -7.195 11.469 -0.29 1 97.94 97 PHE A O 1
ATOM 776 N N . MET A 1 98 ? -6.988 13.641 -0.722 1 97.94 98 MET A N 1
ATOM 777 C CA . MET A 1 98 ? -5.547 13.641 -0.955 1 97.94 98 MET A CA 1
ATOM 778 C C . MET A 1 98 ? -4.824 14.414 0.142 1 97.94 98 MET A C 1
ATOM 780 O O . MET A 1 98 ? -5.418 15.266 0.807 1 97.94 98 MET A O 1
ATOM 784 N N . LYS A 1 99 ? -3.605 14.125 0.345 1 97 99 LYS A N 1
ATOM 785 C CA . LYS A 1 99 ? -2.879 14.867 1.373 1 97 99 LYS A CA 1
ATOM 786 C C . LYS A 1 99 ? -1.733 15.672 0.767 1 97 99 LYS A C 1
ATOM 788 O O . LYS A 1 99 ? -1.263 15.359 -0.33 1 97 99 LYS A O 1
ATOM 793 N N . THR A 1 100 ? -1.312 16.672 1.44 1 98.19 100 THR A N 1
ATOM 794 C CA . THR A 1 100 ? -0.155 17.5 1.11 1 98.19 100 THR A CA 1
ATOM 795 C C . THR A 1 100 ? 0.49 18.062 2.377 1 98.19 100 THR A C 1
ATOM 797 O O . THR A 1 100 ? -0.18 18.234 3.396 1 98.19 100 THR A O 1
ATOM 800 N N . HIS A 1 101 ? 1.745 18.281 2.326 1 97.88 101 HIS A N 1
ATOM 801 C CA . HIS A 1 101 ? 2.461 18.984 3.383 1 97.88 101 HIS A CA 1
ATOM 802 C C . HIS A 1 101 ? 2.939 20.359 2.906 1 97.88 101 HIS A C 1
ATOM 804 O O . HIS A 1 101 ? 3.836 20.953 3.508 1 97.88 101 HIS A O 1
ATOM 810 N N . LEU A 1 102 ? 2.338 20.859 1.91 1 98.19 102 LEU A N 1
ATOM 811 C CA . LEU A 1 102 ? 2.754 22.125 1.321 1 98.19 102 LEU A CA 1
ATOM 812 C C . LEU A 1 102 ? 2.201 23.297 2.119 1 98.19 102 LEU A C 1
ATOM 814 O O . LEU A 1 102 ? 1.109 23.203 2.686 1 98.19 102 LEU A O 1
ATOM 818 N N . PRO A 1 103 ? 2.988 24.359 2.156 1 97.81 103 PRO A N 1
ATOM 819 C CA . PRO A 1 103 ? 2.369 25.609 2.609 1 97.81 103 PRO A CA 1
ATOM 820 C C . PRO A 1 103 ? 1.261 26.094 1.678 1 97.81 103 PRO A C 1
ATOM 822 O O . PRO A 1 103 ? 1.245 25.734 0.496 1 97.81 103 PRO A O 1
ATOM 825 N N . VAL A 1 104 ? 0.416 26.891 2.203 1 97.5 104 VAL A N 1
ATOM 826 C CA . VAL A 1 104 ? -0.795 27.266 1.485 1 97.5 104 VAL A CA 1
ATOM 827 C C . VAL A 1 104 ? -0.424 28.047 0.225 1 97.5 104 VAL A C 1
ATOM 829 O O . VAL A 1 104 ? -1.108 27.953 -0.796 1 97.5 104 VAL A O 1
ATOM 832 N N . ASP A 1 105 ? 0.674 28.734 0.212 1 96.88 105 ASP A N 1
ATOM 833 C CA . ASP A 1 105 ? 1.036 29.594 -0.912 1 96.88 105 ASP A CA 1
ATOM 834 C C . ASP A 1 105 ? 1.758 28.812 -1.999 1 96.88 105 ASP A C 1
ATOM 836 O O . ASP A 1 105 ? 2.275 29.391 -2.957 1 96.88 105 ASP A O 1
ATOM 840 N N . SER A 1 106 ? 1.825 27.516 -1.839 1 97.19 106 SER A N 1
ATOM 841 C CA . SER A 1 106 ? 2.398 26.656 -2.875 1 97.19 106 SER A CA 1
ATOM 842 C C . SER A 1 106 ? 1.333 25.781 -3.52 1 97.19 106 SER A C 1
ATOM 844 O O . SER A 1 106 ? 1.649 24.891 -4.32 1 97.19 106 SER A O 1
ATOM 846 N N . LEU A 1 107 ? 0.146 25.984 -3.182 1 95.38 107 LEU A N 1
ATOM 847 C CA . LEU A 1 107 ? -0.997 25.297 -3.76 1 95.38 107 LEU A CA 1
ATOM 848 C C . LEU A 1 107 ? -1.874 26.25 -4.559 1 95.38 107 LEU A C 1
ATOM 850 O O . LEU A 1 107 ? -2.053 27.406 -4.172 1 95.38 107 LEU A O 1
ATOM 854 N N . VAL A 1 108 ? -2.385 25.781 -5.633 1 91.19 108 VAL A N 1
ATOM 855 C CA . VAL A 1 108 ? -3.436 26.547 -6.305 1 91.19 108 VAL A CA 1
ATOM 856 C C . VAL A 1 108 ? -4.758 26.359 -5.566 1 91.19 108 VAL A C 1
ATOM 858 O O . VAL A 1 108 ? -5.297 25.25 -5.52 1 91.19 108 VAL A O 1
ATOM 861 N N . TRP A 1 109 ? -5.227 27.406 -5.078 1 94.38 109 TRP A N 1
ATOM 862 C CA . TRP A 1 109 ? -6.469 27.375 -4.312 1 94.38 109 TRP A CA 1
ATOM 863 C C . TRP A 1 109 ? -7.672 27.203 -5.234 1 94.38 109 TRP A C 1
ATOM 865 O O . TRP A 1 109 ? -7.777 27.891 -6.254 1 94.38 109 TRP A O 1
ATOM 875 N N . ASP A 1 110 ? -8.508 26.297 -5.004 1 95.44 110 ASP A N 1
ATOM 876 C CA . ASP A 1 110 ? -9.766 26.078 -5.719 1 95.44 110 ASP A CA 1
ATOM 877 C C . ASP A 1 110 ? -10.961 26.203 -4.781 1 95.44 110 ASP A C 1
ATOM 879 O O . ASP A 1 110 ? -11.117 25.406 -3.855 1 95.44 110 ASP A O 1
ATOM 883 N N . PRO A 1 111 ? -11.75 27.125 -5 1 94.12 111 PRO A N 1
ATOM 884 C CA . PRO A 1 111 ? -12.883 27.359 -4.094 1 94.12 111 PRO A CA 1
ATOM 885 C C . PRO A 1 111 ? -13.883 26.203 -4.102 1 94.12 111 PRO A C 1
ATOM 887 O O . PRO A 1 111 ? -14.734 26.109 -3.211 1 94.12 111 PRO A O 1
ATOM 890 N N . LYS A 1 112 ? -13.812 25.344 -5.055 1 92.75 112 LYS A N 1
ATOM 891 C CA . LYS A 1 112 ? -14.797 24.266 -5.176 1 92.75 112 LYS A CA 1
ATOM 892 C C . LYS A 1 112 ? -14.391 23.047 -4.352 1 92.75 112 LYS A C 1
ATOM 894 O O . LYS A 1 112 ? -15.211 22.172 -4.105 1 92.75 112 LYS A O 1
ATOM 899 N N . VAL A 1 113 ? -13.148 22.953 -3.975 1 96.56 113 VAL A N 1
ATOM 900 C CA . VAL A 1 113 ? -12.711 21.781 -3.211 1 96.56 113 VAL A CA 1
ATOM 901 C C . VAL A 1 113 ? -12.734 22.109 -1.72 1 96.56 113 VAL A C 1
ATOM 903 O O . VAL A 1 113 ? -12.859 23.281 -1.332 1 96.56 113 VAL A O 1
ATOM 906 N N . LYS A 1 114 ? -12.742 21.125 -0.864 1 98.38 114 LYS A N 1
ATOM 907 C CA . LYS A 1 114 ? -12.672 21.297 0.584 1 98.38 114 LYS A CA 1
ATOM 908 C C . LYS A 1 114 ? -11.258 21.062 1.098 1 98.38 114 LYS A C 1
ATOM 910 O O . LYS A 1 114 ? -10.617 20.078 0.735 1 98.38 114 LYS A O 1
ATOM 915 N N . TYR A 1 115 ? -10.742 21.984 1.904 1 98.5 115 TYR A N 1
ATOM 916 C CA . TYR A 1 115 ? -9.43 21.875 2.545 1 98.5 115 TYR A CA 1
ATOM 917 C C . TYR A 1 115 ? -9.578 21.625 4.039 1 98.5 115 TYR A C 1
ATOM 919 O O . TYR A 1 115 ? -10.414 22.234 4.703 1 98.5 115 TYR A O 1
ATOM 927 N N . ILE A 1 116 ? -8.852 20.688 4.531 1 98.69 116 ILE A N 1
ATOM 928 C CA . ILE A 1 116 ? -8.719 20.469 5.965 1 98.69 116 ILE A CA 1
ATOM 929 C C . ILE A 1 116 ? -7.262 20.625 6.387 1 98.69 116 ILE A C 1
ATOM 931 O O . ILE A 1 116 ? -6.375 19.984 5.816 1 98.69 116 ILE A O 1
ATOM 935 N N . PHE A 1 117 ? -6.992 21.484 7.273 1 98.62 117 PHE A N 1
ATOM 936 C CA . PHE A 1 117 ? -5.66 21.656 7.852 1 98.62 117 PHE A CA 1
ATOM 937 C C . PHE A 1 117 ? -5.648 21.219 9.312 1 98.62 117 PHE A C 1
ATOM 939 O O . PHE A 1 117 ? -6.406 21.75 10.133 1 98.62 117 PHE A O 1
ATOM 946 N N . ILE A 1 118 ? -4.805 20.281 9.641 1 98.19 118 ILE A N 1
ATOM 947 C CA . ILE A 1 118 ? -4.68 19.859 11.031 1 98.19 118 ILE A CA 1
ATOM 948 C C . ILE A 1 118 ? -3.338 20.328 11.594 1 98.19 118 ILE A C 1
ATOM 950 O O . ILE A 1 118 ? -2.309 20.219 10.922 1 98.19 118 ILE A O 1
ATOM 954 N N . ALA A 1 119 ? -3.4 20.781 12.805 1 97.81 119 ALA A N 1
ATOM 955 C CA . ALA A 1 119 ? -2.209 21.25 13.508 1 97.81 119 ALA A CA 1
ATOM 956 C C . ALA A 1 119 ? -2.049 20.531 14.852 1 97.81 119 ALA A C 1
ATOM 958 O O . ALA A 1 119 ? -2.982 19.891 15.336 1 97.81 119 ALA A O 1
ATOM 959 N N . ARG A 1 120 ? -0.887 20.609 15.344 1 97.19 120 ARG A N 1
ATOM 960 C CA . ARG A 1 120 ? -0.461 20.047 16.625 1 97.19 120 ARG A CA 1
ATOM 961 C C . ARG A 1 120 ? 0.596 20.922 17.281 1 97.19 120 ARG A C 1
ATOM 963 O O . ARG A 1 120 ? 1.31 21.672 16.609 1 97.19 120 ARG A O 1
ATOM 970 N N . ASP A 1 121 ? 0.63 20.891 18.641 1 97.38 121 ASP A N 1
ATOM 971 C CA . ASP A 1 121 ? 1.701 21.594 19.328 1 97.38 121 ASP A CA 1
ATOM 972 C C . ASP A 1 121 ? 3.064 21.25 18.75 1 97.38 121 ASP A C 1
ATOM 974 O O . ASP A 1 121 ? 3.371 20.062 18.547 1 97.38 121 ASP A O 1
ATOM 978 N N . GLY A 1 122 ? 3.828 22.328 18.5 1 97.69 122 GLY A N 1
ATOM 979 C CA . GLY A 1 122 ? 5.121 22.125 17.875 1 97.69 122 GLY A CA 1
ATOM 980 C C . GLY A 1 122 ? 6.023 21.188 18.656 1 97.69 122 GLY A C 1
ATOM 981 O O . GLY A 1 122 ? 6.836 20.469 18.062 1 97.69 122 GLY A O 1
ATOM 982 N N . ARG A 1 123 ? 5.945 21.234 19.953 1 97.06 123 ARG A N 1
ATOM 983 C CA . ARG A 1 123 ? 6.758 20.328 20.781 1 97.06 123 ARG A CA 1
ATOM 984 C C . ARG A 1 123 ? 6.352 18.875 20.562 1 97.06 123 ARG A C 1
ATOM 986 O O . ARG A 1 123 ? 7.207 18 20.422 1 97.06 123 ARG A O 1
ATOM 993 N N . ASP A 1 124 ? 5.09 18.625 20.516 1 96.5 124 ASP A N 1
ATOM 994 C CA . ASP A 1 124 ? 4.602 17.266 20.234 1 96.5 124 ASP A CA 1
ATOM 995 C C . ASP A 1 124 ? 4.98 16.828 18.828 1 96.5 124 ASP A C 1
ATOM 997 O O . ASP A 1 124 ? 5.375 15.688 18.609 1 96.5 124 ASP A O 1
ATOM 1001 N N . MET A 1 125 ? 4.816 17.719 17.906 1 96.62 125 MET A N 1
ATOM 1002 C CA . MET A 1 125 ? 5.184 17.453 16.516 1 96.62 125 MET A CA 1
ATOM 1003 C C . MET A 1 125 ? 6.652 17.062 16.406 1 96.62 125 MET A C 1
ATOM 1005 O O . MET A 1 125 ? 6.988 16.062 15.758 1 96.62 125 MET A O 1
ATOM 1009 N N . ILE A 1 126 ? 7.539 17.75 17.062 1 96.69 126 ILE A N 1
ATOM 1010 C CA . ILE A 1 126 ? 8.977 17.5 16.984 1 96.69 126 ILE A CA 1
ATOM 1011 C C . ILE A 1 126 ? 9.281 16.125 17.562 1 96.69 126 ILE A C 1
ATOM 1013 O O . ILE A 1 126 ? 10.086 15.375 17 1 96.69 126 ILE A O 1
ATOM 1017 N N . TRP A 1 127 ? 8.68 15.797 18.688 1 95 127 TRP A N 1
ATOM 1018 C CA . TRP A 1 127 ? 8.922 14.484 19.266 1 95 127 TRP A CA 1
ATOM 1019 C C . TRP A 1 127 ? 8.453 13.375 18.328 1 95 127 TRP A C 1
ATOM 1021 O O . TRP A 1 127 ? 9.102 12.336 18.219 1 95 127 TRP A O 1
ATOM 1031 N N . SER A 1 128 ? 7.301 13.594 17.734 1 94 128 SER A N 1
ATOM 1032 C CA . SER A 1 128 ? 6.789 12.633 16.75 1 94 128 SER A CA 1
ATOM 1033 C C . SER A 1 128 ? 7.691 12.562 15.531 1 94 128 SER A C 1
ATOM 1035 O O . SER A 1 128 ? 7.977 11.469 15.031 1 94 128 SER A O 1
ATOM 1037 N N . LEU A 1 129 ? 8.109 13.68 15.062 1 95.12 129 LEU A N 1
ATOM 1038 C CA . LEU A 1 129 ? 8.992 13.766 13.898 1 95.12 129 LEU A CA 1
ATOM 1039 C C . LEU A 1 129 ? 10.328 13.078 14.18 1 95.12 129 LEU A C 1
ATOM 1041 O O . LEU A 1 129 ? 10.836 12.336 13.336 1 95.12 129 LEU A O 1
ATOM 1045 N N . HIS A 1 130 ? 10.867 13.367 15.32 1 94.31 130 HIS A N 1
ATOM 1046 C CA . HIS A 1 130 ? 12.117 12.719 15.727 1 94.31 130 HIS A CA 1
ATOM 1047 C C . HIS A 1 130 ? 11.977 11.203 15.727 1 94.31 130 HIS A C 1
ATOM 1049 O O . HIS A 1 130 ? 12.812 10.5 15.156 1 94.31 130 HIS A O 1
ATOM 1055 N N . HIS A 1 131 ? 10.961 10.773 16.406 1 91.94 131 HIS A N 1
ATOM 1056 C CA . HIS A 1 131 ? 10.734 9.336 16.469 1 91.94 131 HIS A CA 1
ATOM 1057 C C . HIS A 1 131 ? 10.625 8.727 15.078 1 91.94 131 HIS A C 1
ATOM 1059 O O . HIS A 1 131 ? 11.227 7.688 14.805 1 91.94 131 HIS A O 1
ATOM 1065 N N . HIS A 1 132 ? 9.883 9.367 14.203 1 92.44 132 HIS A N 1
ATOM 1066 C CA . HIS A 1 132 ? 9.664 8.93 12.828 1 92.44 132 HIS A CA 1
ATOM 1067 C C . HIS A 1 132 ? 10.984 8.703 12.102 1 92.44 132 HIS A C 1
ATOM 1069 O O . HIS A 1 132 ? 11.211 7.629 11.539 1 92.44 132 HIS A O 1
ATOM 1075 N N . PHE A 1 133 ? 11.867 9.633 12.164 1 93.12 133 PHE A N 1
ATOM 1076 C CA . PHE A 1 133 ? 13.117 9.57 11.414 1 93.12 133 PHE A CA 1
ATOM 1077 C C . PHE A 1 133 ? 14.141 8.719 12.156 1 93.12 133 PHE A C 1
ATOM 1079 O O . PHE A 1 133 ? 14.93 8.008 11.531 1 93.12 133 PHE A O 1
ATOM 1086 N N . TYR A 1 134 ? 14.125 8.828 13.445 1 92.94 134 TYR A N 1
ATOM 1087 C CA . TYR A 1 134 ? 15.133 8.125 14.234 1 92.94 134 TYR A CA 1
ATOM 1088 C C . TYR A 1 134 ? 14.953 6.617 14.117 1 92.94 134 TYR A C 1
ATOM 1090 O O . TYR A 1 134 ? 15.938 5.871 14.07 1 92.94 134 TYR A O 1
ATOM 1098 N N . THR A 1 135 ? 13.766 6.184 14.023 1 90.62 135 THR A N 1
ATOM 1099 C CA . THR A 1 135 ? 13.484 4.75 14.055 1 90.62 135 THR A CA 1
ATOM 1100 C C . THR A 1 135 ? 13.336 4.191 12.648 1 90.62 135 THR A C 1
ATOM 1102 O O . THR A 1 135 ? 13.148 2.986 12.469 1 90.62 135 THR A O 1
ATOM 1105 N N . ALA A 1 136 ? 13.391 5.035 11.617 1 90.69 136 ALA A N 1
ATOM 1106 C CA . ALA A 1 136 ? 13.242 4.566 10.242 1 90.69 136 ALA A CA 1
ATOM 1107 C C . ALA A 1 136 ? 14.398 3.645 9.852 1 90.69 136 ALA A C 1
ATOM 1109 O O . ALA A 1 136 ? 15.516 3.791 10.352 1 90.69 136 ALA A O 1
ATOM 1110 N N . THR A 1 137 ? 14.172 2.748 8.945 1 87.12 137 THR A N 1
ATOM 1111 C CA . THR A 1 137 ? 15.172 1.785 8.492 1 87.12 137 THR A CA 1
ATOM 1112 C C . THR A 1 137 ? 16.078 2.404 7.43 1 87.12 137 THR A C 1
ATOM 1114 O O . THR A 1 137 ? 15.781 3.48 6.906 1 87.12 137 THR A O 1
ATOM 1117 N N . PRO A 1 138 ? 17.203 1.687 7.102 1 84.69 138 PRO A N 1
ATOM 1118 C CA . PRO A 1 138 ? 18.031 2.129 5.973 1 84.69 138 PRO A CA 1
ATOM 1119 C C . PRO A 1 138 ? 17.25 2.182 4.66 1 84.69 138 PRO A C 1
ATOM 1121 O O . PRO A 1 138 ? 17.516 3.039 3.812 1 84.69 138 PRO A O 1
ATOM 1124 N N . THR A 1 139 ? 16.281 1.308 4.492 1 81.75 139 THR A N 1
ATOM 1125 C CA . THR A 1 139 ? 15.445 1.299 3.299 1 81.75 139 THR A CA 1
ATOM 1126 C C . THR A 1 139 ? 14.672 2.611 3.166 1 81.75 139 THR A C 1
ATOM 1128 O O . THR A 1 139 ? 14.594 3.18 2.076 1 81.75 139 THR A O 1
ATOM 1131 N N . PHE A 1 140 ? 14.156 3.121 4.23 1 86.88 140 PHE A N 1
ATOM 1132 C CA . PHE A 1 140 ? 13.469 4.406 4.215 1 86.88 140 PHE A CA 1
ATOM 1133 C C . PHE A 1 140 ? 14.367 5.496 3.652 1 86.88 140 PHE A C 1
ATOM 1135 O O . PHE A 1 140 ? 13.961 6.25 2.766 1 86.88 140 PHE A O 1
ATOM 1142 N N . TYR A 1 141 ? 15.516 5.551 4.176 1 86.62 141 TYR A N 1
ATOM 1143 C CA . TYR A 1 141 ? 16.453 6.59 3.756 1 86.62 141 TYR A CA 1
ATOM 1144 C C . TYR A 1 141 ? 16.859 6.398 2.301 1 86.62 141 TYR A C 1
ATOM 1146 O O . TYR A 1 141 ? 17.109 7.375 1.589 1 86.62 141 TYR A O 1
ATOM 1154 N N . SER A 1 142 ? 16.875 5.203 1.822 1 82.56 142 SER A N 1
ATOM 1155 C CA . SER A 1 142 ? 17.234 4.922 0.44 1 82.56 142 SER A CA 1
ATOM 1156 C C . SER A 1 142 ? 16.188 5.438 -0.533 1 82.56 142 SER A C 1
ATOM 1158 O O . SER A 1 142 ? 16.484 5.707 -1.698 1 82.56 142 SER A O 1
ATOM 1160 N N . PHE A 1 143 ? 14.969 5.602 -0.075 1 82.5 143 PHE A N 1
ATOM 1161 C CA . PHE A 1 143 ? 13.898 6.141 -0.91 1 82.5 143 PHE A CA 1
ATOM 1162 C C . PHE A 1 143 ? 14.258 7.535 -1.408 1 82.5 143 PHE A C 1
ATOM 1164 O O . PHE A 1 143 ? 13.844 7.941 -2.496 1 82.5 143 PHE A O 1
ATOM 1171 N N . PHE A 1 144 ? 15.062 8.188 -0.674 1 82.44 144 PHE A N 1
ATOM 1172 C CA . PHE A 1 144 ? 15.289 9.602 -0.949 1 82.44 144 PHE A CA 1
ATOM 1173 C C . PHE A 1 144 ? 16.719 9.844 -1.434 1 82.44 144 PHE A C 1
ATOM 1175 O O . PHE A 1 144 ? 17.172 10.984 -1.52 1 82.44 144 PHE A O 1
ATOM 1182 N N . GLU A 1 145 ? 17.609 8.969 -1.626 1 75.38 145 GLU A N 1
ATOM 1183 C CA . GLU A 1 145 ? 19 9.117 -2.031 1 75.38 145 GLU A CA 1
ATOM 1184 C C . GLU A 1 145 ? 19.109 9.5 -3.504 1 75.38 145 GLU A C 1
ATOM 1186 O O . GLU A 1 145 ? 20.031 10.219 -3.896 1 75.38 145 GLU A O 1
ATOM 1191 N N . ASN A 1 146 ? 18.203 9.164 -4.406 1 69.5 146 ASN A N 1
ATOM 1192 C CA . ASN A 1 146 ? 18.375 9.375 -5.84 1 69.5 146 ASN A CA 1
ATOM 1193 C C . ASN A 1 146 ? 17.375 10.398 -6.375 1 69.5 146 ASN A C 1
ATOM 1195 O O . ASN A 1 146 ? 16.844 10.234 -7.469 1 69.5 146 ASN A O 1
ATOM 1199 N N . THR A 1 147 ? 17.344 11.516 -5.527 1 69.44 147 THR A N 1
ATOM 1200 C CA . THR A 1 147 ? 16.375 12.508 -5.941 1 69.44 147 THR A CA 1
ATOM 1201 C C . THR A 1 147 ? 17.062 13.758 -6.484 1 69.44 147 THR A C 1
ATOM 1203 O O . THR A 1 147 ? 16.406 14.656 -7.004 1 69.44 147 THR A O 1
ATOM 1206 N N . GLY A 1 148 ? 18.359 13.805 -6.469 1 71.75 148 GLY A N 1
ATOM 1207 C CA . GLY A 1 148 ? 19.109 14.977 -6.891 1 71.75 148 GLY A CA 1
ATOM 1208 C C . GLY A 1 148 ? 19.219 16.031 -5.805 1 71.75 148 GLY A C 1
ATOM 1209 O O . GLY A 1 148 ? 19.875 17.062 -5.996 1 71.75 148 GLY A O 1
ATOM 1210 N N . ILE A 1 149 ? 18.594 15.844 -4.762 1 74.69 149 ILE A N 1
ATOM 1211 C CA . ILE A 1 149 ? 18.641 16.75 -3.625 1 74.69 149 ILE A CA 1
ATOM 1212 C C . ILE A 1 149 ? 19.391 16.109 -2.473 1 74.69 149 ILE A C 1
ATOM 1214 O O . ILE A 1 149 ? 19.406 14.875 -2.348 1 74.69 149 ILE A O 1
ATOM 1218 N N . THR A 1 150 ? 20.141 16.906 -1.741 1 75.31 150 THR A N 1
ATOM 1219 C CA . THR A 1 150 ? 20.891 16.391 -0.602 1 75.31 150 THR A CA 1
ATOM 1220 C C . THR A 1 150 ? 19.984 15.547 0.3 1 75.31 150 THR A C 1
ATOM 1222 O O . THR A 1 150 ? 18.922 16 0.709 1 75.31 150 THR A O 1
ATOM 1225 N N . PRO A 1 151 ? 20.484 14.344 0.472 1 74.06 151 PRO A N 1
ATOM 1226 C CA . PRO A 1 151 ? 19.656 13.445 1.29 1 74.06 151 PRO A CA 1
ATOM 1227 C C . PRO A 1 151 ? 19.516 13.93 2.734 1 74.06 151 PRO A C 1
ATOM 1229 O O . PRO A 1 151 ? 20.438 14.555 3.268 1 74.06 151 PRO A O 1
ATOM 1232 N N . PHE A 1 152 ? 18.406 13.656 3.283 1 78.25 152 PHE A N 1
ATOM 1233 C CA . PHE A 1 152 ? 18.203 13.984 4.688 1 78.25 152 PHE A CA 1
ATOM 1234 C C . PHE A 1 152 ? 18.844 12.93 5.59 1 78.25 152 PHE A C 1
ATOM 1236 O O . PHE A 1 152 ? 18.984 11.773 5.191 1 78.25 152 PHE A O 1
ATOM 1243 N N . GLN A 1 153 ? 19.281 13.375 6.746 1 86.94 153 GLN A N 1
ATOM 1244 C CA . GLN A 1 153 ? 20.031 12.523 7.656 1 86.94 153 GLN A CA 1
ATOM 1245 C C . GLN A 1 153 ? 19.203 12.141 8.875 1 86.94 153 GLN A C 1
ATOM 1247 O O . GLN A 1 153 ? 18.344 12.906 9.312 1 86.94 153 GLN A O 1
ATOM 1252 N N . ARG A 1 154 ? 19.547 10.953 9.359 1 93.5 154 ARG A N 1
ATOM 1253 C CA . ARG A 1 154 ? 18.953 10.523 10.625 1 93.5 154 ARG A CA 1
ATOM 1254 C C . ARG A 1 154 ? 19.281 11.5 11.742 1 93.5 154 ARG A C 1
ATOM 1256 O O . ARG A 1 154 ? 20.438 11.93 11.875 1 93.5 154 ARG A O 1
ATOM 1263 N N . PRO A 1 155 ? 18.328 11.891 12.516 1 95.38 155 PRO A N 1
ATOM 1264 C CA . PRO A 1 155 ? 18.609 12.836 13.594 1 95.38 155 PRO A CA 1
ATOM 1265 C C . PRO A 1 155 ? 19.406 12.211 14.734 1 95.38 155 PRO A C 1
ATOM 1267 O O . PRO A 1 155 ? 19.531 10.984 14.805 1 95.38 155 PRO A O 1
ATOM 1270 N N . SER A 1 156 ? 19.953 13.086 15.562 1 94.75 156 SER A N 1
ATOM 1271 C CA . SER A 1 156 ? 20.609 12.625 16.781 1 94.75 156 SER A CA 1
ATOM 1272 C C . SER A 1 156 ? 19.609 11.922 17.703 1 94.75 156 SER A C 1
ATOM 1274 O O . SER A 1 156 ? 18.406 12.016 17.516 1 94.75 156 SER A O 1
ATOM 1276 N N . GLU A 1 157 ? 20.078 11.242 18.656 1 94.62 157 GLU A N 1
ATOM 1277 C CA . GLU A 1 157 ? 19.266 10.43 19.562 1 94.62 157 GLU A CA 1
ATOM 1278 C C . GLU A 1 157 ? 18.328 11.297 20.391 1 94.62 157 GLU A C 1
ATOM 1280 O O . GLU A 1 157 ? 17.234 10.859 20.766 1 94.62 157 GLU A O 1
ATOM 1285 N N . ASN A 1 158 ? 18.703 12.531 20.688 1 95 158 ASN A N 1
ATOM 1286 C CA . ASN A 1 158 ? 17.938 13.398 21.578 1 95 158 ASN A CA 1
ATOM 1287 C C . ASN A 1 158 ? 17.016 14.328 20.797 1 95 158 ASN A C 1
ATOM 1289 O O . ASN A 1 158 ? 17.484 15.273 20.141 1 95 158 ASN A O 1
ATOM 1293 N N . PRO A 1 159 ? 15.711 14.234 20.922 1 95.88 159 PRO A N 1
ATOM 1294 C CA . PRO A 1 159 ? 14.773 15.086 20.188 1 95.88 159 PRO A CA 1
ATOM 1295 C C . PRO A 1 159 ? 14.914 16.562 20.547 1 95.88 159 PRO A C 1
ATOM 1297 O O . PRO A 1 159 ? 14.508 17.438 19.766 1 95.88 159 PRO A O 1
ATOM 1300 N N . ARG A 1 160 ? 15.445 16.859 21.672 1 96.38 160 ARG A N 1
ATOM 1301 C CA . ARG A 1 160 ? 15.68 18.25 22.078 1 96.38 160 ARG A CA 1
ATOM 1302 C C . ARG A 1 160 ? 16.469 19 21.016 1 96.38 160 ARG A C 1
ATOM 1304 O O . ARG A 1 160 ? 16.234 20.188 20.781 1 96.38 160 ARG A O 1
ATOM 1311 N N . ASP A 1 161 ? 17.469 18.344 20.406 1 96.25 161 ASP A N 1
ATOM 1312 C CA . ASP A 1 161 ? 18.281 18.984 19.391 1 96.25 161 ASP A CA 1
ATOM 1313 C C . ASP A 1 161 ? 17.422 19.516 18.25 1 96.25 161 ASP A C 1
ATOM 1315 O O . ASP A 1 161 ? 17.656 20.625 17.75 1 96.25 161 ASP A O 1
ATOM 1319 N N . MET A 1 162 ? 16.484 18.781 17.875 1 96.5 162 MET A N 1
ATOM 1320 C CA . MET A 1 162 ? 15.578 19.203 16.797 1 96.5 162 MET A CA 1
ATOM 1321 C C . MET A 1 162 ? 14.695 20.359 17.266 1 96.5 162 MET A C 1
ATOM 1323 O O . MET A 1 162 ? 14.391 21.266 16.469 1 96.5 162 MET A O 1
ATOM 1327 N N . LEU A 1 163 ? 14.258 20.312 18.5 1 97.75 163 LEU A N 1
ATOM 1328 C CA . LEU A 1 163 ? 13.461 21.422 19.016 1 97.75 163 LEU A CA 1
ATOM 1329 C C . LEU A 1 163 ? 14.266 22.719 19.016 1 97.75 163 LEU A C 1
ATOM 1331 O O . LEU A 1 163 ? 13.742 23.781 18.672 1 97.75 163 LEU A O 1
ATOM 1335 N N . ILE A 1 164 ? 15.516 22.625 19.406 1 97.25 164 ILE A N 1
ATOM 1336 C CA . ILE A 1 164 ? 16.391 23.797 19.406 1 97.25 164 ILE A CA 1
ATOM 1337 C C . ILE A 1 164 ? 16.531 24.328 17.984 1 97.25 164 ILE A C 1
ATOM 1339 O O . ILE A 1 164 ? 16.5 25.547 17.766 1 97.25 164 ILE A O 1
ATOM 1343 N N . ASP A 1 165 ? 16.703 23.453 17.016 1 96.94 165 ASP A N 1
ATOM 1344 C CA . ASP A 1 165 ? 16.766 23.875 15.617 1 96.94 165 ASP A CA 1
ATOM 1345 C C . ASP A 1 165 ? 15.484 24.609 15.219 1 96.94 165 ASP A C 1
ATOM 1347 O O . ASP A 1 165 ? 15.547 25.656 14.562 1 96.94 165 ASP A O 1
ATOM 1351 N N . LEU A 1 166 ? 14.375 24.109 15.617 1 97.62 166 LEU A N 1
ATOM 1352 C CA . LEU A 1 166 ? 13.094 24.734 15.305 1 97.62 166 LEU A CA 1
ATOM 1353 C C . LEU A 1 166 ? 13.023 26.141 15.875 1 97.62 166 LEU A C 1
ATOM 1355 O O . LEU A 1 166 ? 12.531 27.062 15.203 1 97.62 166 LEU A O 1
ATOM 1359 N N . ILE A 1 167 ? 13.461 26.281 17.109 1 98 167 ILE A N 1
ATOM 1360 C CA . ILE A 1 167 ? 13.414 27.562 17.812 1 98 167 ILE A CA 1
ATOM 1361 C C . ILE A 1 167 ? 14.383 28.547 17.156 1 98 167 ILE A C 1
ATOM 1363 O O . ILE A 1 167 ? 14.023 29.703 16.906 1 98 167 ILE A O 1
ATOM 1367 N N . GLU A 1 168 ? 15.5 28.109 16.797 1 97.94 168 GLU A N 1
ATOM 1368 C CA . GLU A 1 168 ? 16.562 29.016 16.328 1 97.94 168 GLU A CA 1
ATOM 1369 C C . GLU A 1 168 ? 16.422 29.312 14.836 1 97.94 168 GLU A C 1
ATOM 1371 O O . GLU A 1 168 ? 16.578 30.453 14.414 1 97.94 168 GLU A O 1
ATOM 1376 N N . ASP A 1 169 ? 16.234 28.219 14.062 1 97.31 169 ASP A N 1
ATOM 1377 C CA . ASP A 1 169 ? 16.125 28.312 12.609 1 97.31 169 ASP A CA 1
ATOM 1378 C C . ASP A 1 169 ? 15.367 27.109 12.047 1 97.31 169 ASP A C 1
ATOM 1380 O O . ASP A 1 169 ? 15.977 26.078 11.758 1 97.31 169 ASP A O 1
ATOM 1384 N N . ASP A 1 170 ? 14.109 27.297 11.688 1 95.88 170 ASP A N 1
ATOM 1385 C CA . ASP A 1 170 ? 13.281 26.172 11.266 1 95.88 170 ASP A CA 1
ATOM 1386 C C . ASP A 1 170 ? 13.547 25.812 9.812 1 95.88 170 ASP A C 1
ATOM 1388 O O . ASP A 1 170 ? 12.836 24.984 9.234 1 95.88 170 ASP A O 1
ATOM 1392 N N . SER A 1 171 ? 14.562 26.469 9.18 1 92.31 171 SER A N 1
ATOM 1393 C CA . SER A 1 171 ? 14.953 26.109 7.824 1 92.31 171 SER A CA 1
ATOM 1394 C C . SER A 1 171 ? 16.047 25.047 7.824 1 92.31 171 SER A C 1
ATOM 1396 O O . SER A 1 171 ? 16.438 24.547 6.766 1 92.31 171 SER A O 1
ATOM 1398 N N . ARG A 1 172 ? 16.516 24.703 8.977 1 92.38 172 ARG A N 1
ATOM 1399 C CA . ARG A 1 172 ? 17.547 23.672 9.062 1 92.38 172 ARG A CA 1
ATOM 1400 C C . ARG A 1 172 ? 17.031 22.328 8.547 1 92.38 172 ARG A C 1
ATOM 1402 O O . ARG A 1 172 ? 15.859 21.984 8.75 1 92.38 172 ARG A O 1
ATOM 1409 N N . PRO A 1 173 ? 17.922 21.5 7.988 1 88.38 173 PRO A N 1
ATOM 1410 C CA . PRO A 1 173 ? 17.516 20.25 7.34 1 88.38 173 PRO A CA 1
ATOM 1411 C C . PRO A 1 173 ? 16.828 19.281 8.297 1 88.38 173 PRO A C 1
ATOM 1413 O O . PRO A 1 173 ? 15.992 18.469 7.875 1 88.38 173 PRO A O 1
ATOM 1416 N N . THR A 1 174 ? 17.141 19.391 9.547 1 90.81 174 THR A N 1
ATOM 1417 C CA . THR A 1 174 ? 16.562 18.484 10.531 1 90.81 174 THR A CA 1
ATOM 1418 C C . THR A 1 174 ? 15.055 18.672 10.625 1 90.81 174 THR A C 1
ATOM 1420 O O . THR A 1 174 ? 14.336 17.781 11.062 1 90.81 174 THR A O 1
ATOM 1423 N N . ILE A 1 175 ? 14.57 19.875 10.211 1 91.62 175 ILE A N 1
ATOM 1424 C CA . ILE A 1 175 ? 13.156 20.219 10.328 1 91.62 175 ILE A CA 1
ATOM 1425 C C . ILE A 1 175 ? 12.445 19.906 9.008 1 91.62 175 ILE A C 1
ATOM 1427 O O . ILE A 1 175 ? 11.211 19.875 8.953 1 91.62 175 ILE A O 1
ATOM 1431 N N . CYS A 1 176 ? 13.203 19.609 7.93 1 90 176 CYS A N 1
ATOM 1432 C CA . CYS A 1 176 ? 12.75 19.219 6.598 1 90 176 CYS A CA 1
ATOM 1433 C C . CYS A 1 176 ? 12.281 20.438 5.812 1 90 176 CYS A C 1
ATOM 1435 O O . CYS A 1 176 ? 12.82 20.75 4.746 1 90 176 CYS A O 1
ATOM 1437 N N . TRP A 1 177 ? 11.297 21.234 6.324 1 93.75 177 TRP A N 1
ATOM 1438 C CA . TRP A 1 177 ? 10.812 22.484 5.73 1 93.75 177 TRP A CA 1
ATOM 1439 C C . TRP A 1 177 ? 10.297 23.438 6.809 1 93.75 177 TRP A C 1
ATOM 1441 O O . TRP A 1 177 ? 9.992 23.016 7.922 1 93.75 177 TRP A O 1
ATOM 1451 N N . PRO A 1 178 ? 10.195 24.688 6.484 1 96.75 178 PRO A N 1
ATOM 1452 C CA . PRO A 1 178 ? 9.914 25.688 7.516 1 96.75 178 PRO A CA 1
ATOM 1453 C C . PRO A 1 178 ? 8.555 25.469 8.188 1 96.75 178 PRO A C 1
ATOM 1455 O O . PRO A 1 178 ? 7.535 25.359 7.512 1 96.75 178 PRO A O 1
ATOM 1458 N N . PHE A 1 179 ? 8.609 25.5 9.484 1 98.06 179 PHE A N 1
ATOM 1459 C CA . PHE A 1 179 ? 7.449 25.188 10.305 1 98.06 179 PHE A CA 1
ATOM 1460 C C . PHE A 1 179 ? 6.602 26.438 10.547 1 98.06 179 PHE A C 1
ATOM 1462 O O . PHE A 1 179 ? 5.387 26.406 10.336 1 98.06 179 PHE A O 1
ATOM 1469 N N . TRP A 1 180 ? 7.16 27.5 10.938 1 98.5 180 TRP A N 1
ATOM 1470 C CA . TRP A 1 180 ? 6.43 28.672 11.414 1 98.5 180 TRP A CA 1
ATOM 1471 C C . TRP A 1 180 ? 5.645 29.312 10.273 1 98.5 180 TRP A C 1
ATOM 1473 O O . TRP A 1 180 ? 4.457 29.625 10.43 1 98.5 180 TRP A O 1
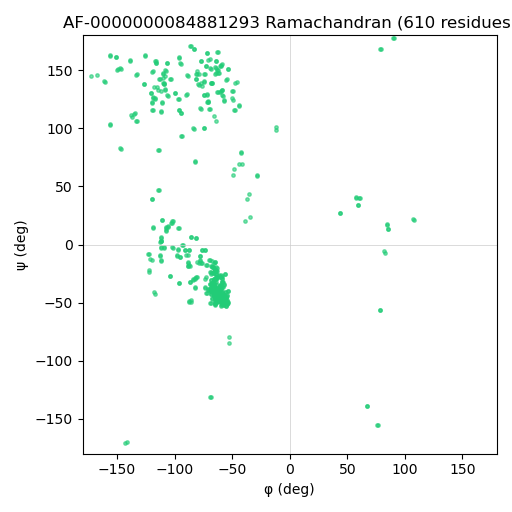ATOM 1483 N N . SER A 1 181 ? 6.293 29.484 9.156 1 97.44 181 SER A N 1
ATOM 1484 C CA . SER A 1 181 ? 5.586 30.078 8.023 1 97.44 181 SER A CA 1
ATOM 1485 C C . SER A 1 181 ? 4.473 29.172 7.527 1 97.44 181 SER A C 1
ATOM 1487 O O . SER A 1 181 ? 3.449 29.641 7.031 1 97.44 181 SER A O 1
ATOM 1489 N N . HIS A 1 182 ? 4.684 27.859 7.625 1 98.12 182 HIS A N 1
ATOM 1490 C CA . HIS A 1 182 ? 3.65 26.891 7.254 1 98.12 182 HIS A CA 1
ATOM 1491 C C . HIS A 1 182 ? 2.396 27.078 8.102 1 98.12 182 HIS A C 1
ATOM 1493 O O . HIS A 1 182 ? 1.301 27.266 7.562 1 98.12 182 HIS A O 1
ATOM 1499 N N . ILE A 1 183 ? 2.609 27.078 9.422 1 98.56 183 ILE A N 1
ATOM 1500 C CA . ILE A 1 183 ? 1.499 27.234 10.352 1 98.56 183 ILE A CA 1
ATOM 1501 C C . ILE A 1 183 ? 0.821 28.578 10.125 1 98.56 183 ILE A C 1
ATOM 1503 O O . ILE A 1 183 ? -0.404 28.656 10.008 1 98.56 183 ILE A O 1
ATOM 1507 N N . ARG A 1 184 ? 1.574 29.625 10.031 1 98 184 ARG A N 1
ATOM 1508 C CA . ARG A 1 184 ? 1.045 30.969 9.844 1 98 184 ARG A CA 1
ATOM 1509 C C . ARG A 1 184 ? 0.218 31.062 8.562 1 98 184 ARG A C 1
ATOM 1511 O O . ARG A 1 184 ? -0.854 31.672 8.555 1 98 184 ARG A O 1
ATOM 1518 N N . GLY A 1 185 ? 0.722 30.484 7.496 1 97.5 185 GLY A N 1
ATOM 1519 C CA . GLY A 1 185 ? 0.031 30.531 6.215 1 97.5 185 GLY A CA 1
ATOM 1520 C C . GLY A 1 185 ? -1.371 29.953 6.273 1 97.5 185 GLY A C 1
ATOM 1521 O O . GLY A 1 185 ? -2.326 30.578 5.812 1 97.5 185 GLY A O 1
ATOM 1522 N N . TRP A 1 186 ? -1.509 28.797 6.832 1 97.94 186 TRP A N 1
ATOM 1523 C CA . TRP A 1 186 ? -2.816 28.156 6.914 1 97.94 186 TRP A CA 1
ATOM 1524 C C . TRP A 1 186 ? -3.715 28.875 7.914 1 97.94 186 TRP A C 1
ATOM 1526 O O . TRP A 1 186 ? -4.906 29.062 7.668 1 97.94 186 TRP A O 1
ATOM 1536 N N . TRP A 1 187 ? -3.152 29.328 9.023 1 97.69 187 TRP A N 1
ATOM 1537 C CA . TRP A 1 187 ? -3.904 30.062 10.047 1 97.69 187 TRP A CA 1
ATOM 1538 C C . TRP A 1 187 ? -4.504 31.344 9.469 1 97.69 187 TRP A C 1
ATOM 1540 O O . TRP A 1 187 ? -5.672 31.641 9.719 1 97.69 187 TRP A O 1
ATOM 1550 N N . GLU A 1 188 ? -3.748 32.031 8.688 1 96.56 188 GLU A N 1
ATOM 1551 C CA . GLU A 1 188 ? -4.168 33.312 8.156 1 96.56 188 GLU A CA 1
ATOM 1552 C C . GLU A 1 188 ? -5.293 33.156 7.137 1 96.56 188 GLU A C 1
ATOM 1554 O O . GLU A 1 188 ? -5.957 34.125 6.777 1 96.56 188 GLU A O 1
ATOM 1559 N N . ARG A 1 189 ? -5.512 31.953 6.695 1 96.56 189 ARG A N 1
ATOM 1560 C CA . ARG A 1 189 ? -6.559 31.703 5.711 1 96.56 189 ARG A CA 1
ATOM 1561 C C . ARG A 1 189 ? -7.762 31.016 6.359 1 96.56 189 ARG A C 1
ATOM 1563 O O . ARG A 1 189 ? -8.648 30.531 5.66 1 96.56 189 ARG A O 1
ATOM 1570 N N . ARG A 1 190 ? -7.852 31.031 7.617 1 95.88 190 ARG A N 1
ATOM 1571 C CA . ARG A 1 190 ? -8.812 30.25 8.391 1 95.88 190 ARG A CA 1
ATOM 1572 C C . ARG A 1 190 ? -10.242 30.719 8.117 1 95.88 190 ARG A C 1
ATOM 1574 O O . ARG A 1 190 ? -11.195 30 8.398 1 95.88 190 ARG A O 1
ATOM 1581 N N . ASP A 1 191 ? -10.43 31.875 7.535 1 94.31 191 ASP A N 1
ATOM 1582 C CA . ASP A 1 191 ? -11.758 32.438 7.312 1 94.31 191 ASP A CA 1
ATOM 1583 C C . ASP A 1 191 ? -12.32 31.969 5.969 1 94.31 191 ASP A C 1
ATOM 1585 O O . ASP A 1 191 ? -13.484 32.219 5.656 1 94.31 191 ASP A O 1
ATOM 1589 N N . GLN A 1 192 ? -11.492 31.297 5.133 1 96.06 192 GLN A N 1
ATOM 1590 C CA . GLN A 1 192 ? -12.008 30.75 3.887 1 96.06 192 GLN A CA 1
ATOM 1591 C C . GLN A 1 192 ? -13.125 29.75 4.148 1 96.06 192 GLN A C 1
ATOM 1593 O O . GLN A 1 192 ? -12.977 28.859 4.996 1 96.06 192 GLN A O 1
ATOM 1598 N N . PRO A 1 193 ? -14.219 29.891 3.443 1 96.06 193 PRO A N 1
ATOM 1599 C CA . PRO A 1 193 ? -15.375 29.031 3.736 1 96.06 193 PRO A CA 1
ATOM 1600 C C . PRO A 1 193 ? -15.117 27.562 3.426 1 96.06 193 PRO A C 1
ATOM 1602 O O . PRO A 1 193 ? -15.812 26.688 3.941 1 96.06 193 PRO A O 1
ATOM 1605 N N . ASN A 1 194 ? -14.156 27.266 2.521 1 97.69 194 ASN A N 1
ATOM 1606 C CA . ASN A 1 194 ? -13.891 25.875 2.154 1 97.69 194 ASN A CA 1
ATOM 1607 C C . ASN A 1 194 ? -12.641 25.344 2.848 1 97.69 194 ASN A C 1
ATOM 1609 O O . ASN A 1 194 ? -12.016 24.391 2.369 1 97.69 194 ASN A O 1
ATOM 1613 N N . LEU A 1 195 ? -12.219 26 3.967 1 98.06 195 LEU A N 1
ATOM 1614 C CA . LEU A 1 195 ? -11.117 25.531 4.797 1 98.06 195 LEU A CA 1
ATOM 1615 C C . LEU A 1 195 ? -11.586 25.266 6.223 1 98.06 195 LEU A C 1
ATOM 1617 O O . LEU A 1 195 ? -12.266 26.094 6.824 1 98.06 195 LEU A O 1
ATOM 1621 N N . MET A 1 196 ? -11.258 24.141 6.695 1 98.31 196 MET A N 1
ATOM 1622 C CA . MET A 1 196 ? -11.492 23.812 8.094 1 98.31 196 MET A CA 1
ATOM 1623 C C . MET A 1 196 ? -10.18 23.562 8.828 1 98.31 196 MET A C 1
ATOM 1625 O O . MET A 1 196 ? -9.336 22.781 8.367 1 98.31 196 MET A O 1
ATOM 1629 N N . LEU A 1 197 ? -9.984 24.25 9.883 1 98.38 197 LEU A N 1
ATOM 1630 C CA . LEU A 1 197 ? -8.859 23.969 10.766 1 98.38 197 LEU A CA 1
ATOM 1631 C C . LEU A 1 197 ? -9.242 22.953 11.836 1 98.38 197 LEU A C 1
ATOM 1633 O O . LEU A 1 197 ? -10.281 23.078 12.484 1 98.38 197 LEU A O 1
ATOM 1637 N N . VAL A 1 198 ? -8.453 21.953 11.953 1 98.06 198 VAL A N 1
ATOM 1638 C CA . VAL A 1 198 ? -8.578 20.906 12.953 1 98.06 198 VAL A CA 1
ATOM 1639 C C . VAL A 1 198 ? -7.336 20.875 13.844 1 98.06 198 VAL A C 1
ATOM 1641 O O . VAL A 1 198 ? -6.254 21.281 13.414 1 98.06 198 VAL A O 1
ATOM 1644 N N . HIS A 1 199 ? -7.52 20.5 15.023 1 98.12 199 HIS A N 1
ATOM 1645 C CA . HIS A 1 199 ? -6.391 20.422 15.945 1 98.12 199 HIS A CA 1
ATOM 1646 C C . HIS A 1 199 ? -6.305 19.047 16.594 1 98.12 199 HIS A C 1
ATOM 1648 O O . HIS A 1 199 ? -7.32 18.484 17.016 1 98.12 199 HIS A O 1
ATOM 1654 N N . PHE A 1 200 ? -5.117 18.531 16.703 1 97.44 200 PHE A N 1
ATOM 1655 C CA . PHE A 1 200 ? -4.844 17.203 17.25 1 97.44 200 PHE A CA 1
ATOM 1656 C C . PHE A 1 200 ? -5.445 17.062 18.641 1 97.44 200 PHE A C 1
ATOM 1658 O O . PHE A 1 200 ? -6.105 16.062 18.922 1 97.44 200 PHE A O 1
ATOM 1665 N N . ASN A 1 201 ? -5.305 18.078 19.5 1 96.88 201 ASN A N 1
ATOM 1666 C CA . ASN A 1 201 ? -5.816 18.031 20.875 1 96.88 201 ASN A CA 1
ATOM 1667 C C . ASN A 1 201 ? -7.34 17.953 20.891 1 96.88 201 ASN A C 1
ATOM 1669 O O . ASN A 1 201 ? -7.91 17.312 21.781 1 96.88 201 ASN A O 1
ATOM 1673 N N . ASP A 1 202 ? -7.934 18.625 20 1 97.69 202 ASP A N 1
ATOM 1674 C CA . ASP A 1 202 ? -9.391 18.594 19.953 1 97.69 202 ASP A CA 1
ATOM 1675 C C . ASP A 1 202 ? -9.906 17.219 19.547 1 97.69 202 ASP A C 1
ATOM 1677 O O . ASP A 1 202 ? -10.891 16.734 20.094 1 97.69 202 ASP A O 1
ATOM 1681 N N . LEU A 1 203 ? -9.258 16.594 18.609 1 97.25 203 LEU A N 1
ATOM 1682 C CA . LEU A 1 203 ? -9.594 15.219 18.234 1 97.25 203 LEU A CA 1
ATOM 1683 C C . LEU A 1 203 ? -9.438 14.281 19.438 1 97.25 203 LEU A C 1
ATOM 1685 O O . LEU A 1 203 ? -10.305 13.445 19.688 1 97.25 203 LEU A O 1
ATOM 1689 N N . LYS A 1 204 ? -8.375 14.398 20.141 1 95.75 204 LYS A N 1
ATOM 1690 C CA . LYS A 1 204 ? -8.109 13.555 21.297 1 95.75 204 LYS A CA 1
ATOM 1691 C C . LYS A 1 204 ? -9.164 13.758 22.391 1 95.75 204 LYS A C 1
ATOM 1693 O O . LYS A 1 204 ? -9.609 12.797 23.016 1 95.75 204 LYS A O 1
ATOM 1698 N N . LYS A 1 205 ? -9.562 14.969 22.594 1 96.06 205 LYS A N 1
ATOM 1699 C CA . LYS A 1 205 ? -10.484 15.328 23.672 1 96.06 205 LYS A CA 1
ATOM 1700 C C . LYS A 1 205 ? -11.898 14.852 23.359 1 96.06 205 LYS A C 1
ATOM 1702 O O . LYS A 1 205 ? -12.625 14.422 24.266 1 96.06 205 LYS A O 1
ATOM 1707 N N . ASP A 1 206 ? -12.273 15.023 22.156 1 97.62 206 ASP A N 1
ATOM 1708 C CA . ASP A 1 206 ? -13.633 14.68 21.734 1 97.62 206 ASP A CA 1
ATOM 1709 C C . ASP A 1 206 ? -13.648 14.172 20.297 1 97.62 206 ASP A C 1
ATOM 1711 O O . ASP A 1 206 ? -14.07 14.883 19.375 1 97.62 206 ASP A O 1
ATOM 1715 N N . LEU A 1 207 ? -13.336 12.891 20.141 1 97.81 207 LEU A N 1
ATOM 1716 C CA . LEU A 1 207 ? -13.211 12.305 18.812 1 97.81 207 LEU A CA 1
ATOM 1717 C C . LEU A 1 207 ? -14.547 12.312 18.094 1 97.81 207 LEU A C 1
ATOM 1719 O O . LEU A 1 207 ? -14.648 12.781 16.953 1 97.81 207 LEU A O 1
ATOM 1723 N N . GLU A 1 208 ? -15.562 11.805 18.766 1 98.12 208 GLU A N 1
ATOM 1724 C CA . GLU A 1 208 ? -16.891 11.711 18.141 1 98.12 208 GLU A CA 1
ATOM 1725 C C . GLU A 1 208 ? -17.391 13.078 17.703 1 98.12 208 GLU A C 1
ATOM 1727 O O . GLU A 1 208 ? -17.859 13.242 16.578 1 98.12 208 GLU A O 1
ATOM 1732 N N . GLY A 1 209 ? -17.344 14.07 18.641 1 97.88 209 GLY A N 1
ATOM 1733 C CA . GLY A 1 209 ? -17.781 15.414 18.312 1 97.88 209 GLY A CA 1
ATOM 1734 C C . GLY A 1 209 ? -17.016 16.016 17.141 1 97.88 209 GLY A C 1
ATOM 1735 O O . GLY A 1 209 ? -17.609 16.641 16.266 1 97.88 209 GLY A O 1
ATOM 1736 N N . GLU A 1 210 ? -15.703 15.859 17.078 1 98.12 210 GLU A N 1
ATOM 1737 C CA . GLU A 1 210 ? -14.883 16.406 16 1 98.12 210 GLU A CA 1
ATOM 1738 C C . GLU A 1 210 ? -15.195 15.727 14.68 1 98.12 210 GLU A C 1
ATOM 1740 O O . GLU A 1 210 ? -15.219 16.375 13.633 1 98.12 210 GLU A O 1
ATOM 1745 N N . ILE A 1 211 ? -15.414 14.375 14.688 1 98.44 211 ILE A N 1
ATOM 1746 C CA . ILE A 1 211 ? -15.773 13.656 13.477 1 98.44 211 ILE A CA 1
ATOM 1747 C C . ILE A 1 211 ? -17.094 14.188 12.93 1 98.44 211 ILE A C 1
ATOM 1749 O O . ILE A 1 211 ? -17.25 14.344 11.719 1 98.44 211 ILE A O 1
ATOM 1753 N N . ARG A 1 212 ? -18.047 14.508 13.781 1 97.88 212 ARG A N 1
ATOM 1754 C CA . ARG A 1 212 ? -19.328 15.078 13.352 1 97.88 212 ARG A CA 1
ATOM 1755 C C . ARG A 1 212 ? -19.109 16.422 12.68 1 97.88 212 ARG A C 1
ATOM 1757 O O . ARG A 1 212 ? -19.766 16.734 11.68 1 97.88 212 ARG A O 1
ATOM 1764 N N . LYS A 1 213 ? -18.266 17.266 13.242 1 97.62 213 LYS A N 1
ATOM 1765 C CA . LYS A 1 213 ? -17.969 18.562 12.648 1 97.62 213 LYS A CA 1
ATOM 1766 C C . LYS A 1 213 ? -17.359 18.406 11.258 1 97.62 213 LYS A C 1
ATOM 1768 O O . LYS A 1 213 ? -17.734 19.125 10.328 1 97.62 213 LYS A O 1
ATOM 1773 N N . ILE A 1 214 ? -16.453 17.453 11.133 1 98.44 214 ILE A N 1
ATOM 1774 C CA . ILE A 1 214 ? -15.82 17.203 9.844 1 98.44 214 ILE A CA 1
ATOM 1775 C C . ILE A 1 214 ? -16.859 16.688 8.844 1 98.44 214 ILE A C 1
ATOM 1777 O O . ILE A 1 214 ? -16.875 17.125 7.688 1 98.44 214 ILE A O 1
ATOM 1781 N N . ALA A 1 215 ? -17.672 15.789 9.258 1 98.31 215 ALA A N 1
ATOM 1782 C CA . ALA A 1 215 ? -18.734 15.273 8.398 1 98.31 215 ALA A CA 1
ATOM 1783 C C . ALA A 1 215 ? -19.625 16.406 7.875 1 98.31 215 ALA A C 1
ATOM 1785 O O . ALA A 1 215 ? -19.953 16.438 6.691 1 98.31 215 ALA A O 1
ATOM 1786 N N . LYS A 1 216 ? -20.016 17.312 8.773 1 97.62 216 LYS A N 1
ATOM 1787 C CA . LYS A 1 216 ? -20.828 18.453 8.398 1 97.62 216 LYS A CA 1
ATOM 1788 C C . LYS A 1 216 ? -20.094 19.359 7.402 1 97.62 216 LYS A C 1
ATOM 1790 O O . LYS A 1 216 ? -20.672 19.766 6.395 1 97.62 216 LYS A O 1
ATOM 1795 N N . PHE A 1 217 ? -18.891 19.672 7.668 1 98.12 217 PHE A N 1
ATOM 1796 C CA . PHE A 1 217 ? -18.078 20.516 6.781 1 98.12 217 PHE A CA 1
ATOM 1797 C C . PHE A 1 217 ? -17.984 19.891 5.395 1 98.12 217 PHE A C 1
ATOM 1799 O O . PHE A 1 217 ? -18.062 20.609 4.387 1 98.12 217 PHE A O 1
ATOM 1806 N N . LEU A 1 218 ? -17.75 18.516 5.344 1 98.12 218 LEU A N 1
ATOM 1807 C CA . LEU A 1 218 ? -17.594 17.797 4.082 1 98.12 218 LEU A CA 1
ATOM 1808 C C . LEU A 1 218 ? -18.938 17.547 3.42 1 98.12 218 LEU A C 1
ATOM 1810 O O . LEU A 1 218 ? -19 17.109 2.268 1 98.12 218 LEU A O 1
ATOM 1814 N N . GLU A 1 219 ? -20 17.797 4.113 1 96.69 219 GLU A N 1
ATOM 1815 C CA . GLU A 1 219 ? -21.359 17.578 3.6 1 96.69 219 GLU A CA 1
ATOM 1816 C C . GLU A 1 219 ? -21.562 16.141 3.17 1 96.69 219 GLU A C 1
ATOM 1818 O O . GLU A 1 219 ? -22.078 15.875 2.086 1 96.69 219 GLU A O 1
ATOM 1823 N N . THR A 1 220 ? -21.016 15.25 3.973 1 93.44 220 THR A N 1
ATOM 1824 C CA . THR A 1 220 ? -21.25 13.836 3.688 1 93.44 220 THR A CA 1
ATOM 1825 C C . THR A 1 220 ? -22.719 13.484 3.93 1 93.44 220 THR A C 1
ATOM 1827 O O . THR A 1 220 ? -23.391 14.109 4.754 1 93.44 220 THR A O 1
ATOM 1830 N N . PRO A 1 221 ? -23.203 12.555 3.256 1 87.69 221 PRO A N 1
ATOM 1831 C CA . PRO A 1 221 ? -24.594 12.148 3.477 1 87.69 221 PRO A CA 1
ATOM 1832 C C . PRO A 1 221 ? -24.859 11.68 4.906 1 87.69 221 PRO A C 1
ATOM 1834 O O . PRO A 1 221 ? -23.938 11.211 5.582 1 87.69 221 PRO A O 1
ATOM 1837 N N . ASP A 1 222 ? -26.156 11.844 5.301 1 90.12 222 ASP A N 1
ATOM 1838 C CA . ASP A 1 222 ? -26.531 11.336 6.613 1 90.12 222 ASP A CA 1
ATOM 1839 C C . ASP A 1 222 ? -26.266 9.836 6.723 1 90.12 222 ASP A C 1
ATOM 1841 O O . ASP A 1 222 ? -26.547 9.086 5.785 1 90.12 222 ASP A O 1
ATOM 1845 N N . MET A 1 223 ? -25.625 9.562 7.703 1 91.44 223 MET A N 1
ATOM 1846 C CA . MET A 1 223 ? -25.266 8.172 7.961 1 91.44 223 MET A CA 1
ATOM 1847 C C . MET A 1 223 ? -26.047 7.621 9.148 1 91.44 223 MET A C 1
ATOM 1849 O O . MET A 1 223 ? -26.25 8.32 10.148 1 91.44 223 MET A O 1
ATOM 1853 N N . PRO A 1 224 ? -26.531 6.352 8.992 1 94.56 224 PRO A N 1
ATOM 1854 C CA . PRO A 1 224 ? -27.141 5.727 10.164 1 94.56 224 PRO A CA 1
ATOM 1855 C C . PRO A 1 224 ? -26.219 5.738 11.383 1 94.56 224 PRO A C 1
ATOM 1857 O O . PRO A 1 224 ? -25 5.676 11.242 1 94.56 224 PRO A O 1
ATOM 1860 N N . GLU A 1 225 ? -26.859 5.766 12.516 1 95.12 225 GLU A N 1
ATOM 1861 C CA . GLU A 1 225 ? -26.125 5.895 13.773 1 95.12 225 GLU A CA 1
ATOM 1862 C C . GLU A 1 225 ? -25.156 4.723 13.969 1 95.12 225 GLU A C 1
ATOM 1864 O O . GLU A 1 225 ? -24.062 4.898 14.492 1 95.12 225 GLU A O 1
ATOM 1869 N N . ASP A 1 226 ? -25.562 3.576 13.609 1 95.38 226 ASP A N 1
ATOM 1870 C CA . ASP A 1 226 ? -24.703 2.406 13.766 1 95.38 226 ASP A CA 1
ATOM 1871 C C . ASP A 1 226 ? -23.453 2.518 12.891 1 95.38 226 ASP A C 1
ATOM 1873 O O . ASP A 1 226 ? -22.359 2.154 13.32 1 95.38 226 ASP A O 1
ATOM 1877 N N . LYS A 1 227 ? -23.594 3.01 11.75 1 95.38 227 LYS A N 1
ATOM 1878 C CA . LYS A 1 227 ? -22.453 3.223 10.859 1 95.38 227 LYS A CA 1
ATOM 1879 C C . LYS A 1 227 ? -21.531 4.316 11.398 1 95.38 227 LYS A C 1
ATOM 1881 O O . LYS A 1 227 ? -20.312 4.215 11.297 1 95.38 227 LYS A O 1
ATOM 1886 N N . PHE A 1 228 ? -22.203 5.336 11.93 1 97.44 228 PHE A N 1
ATOM 1887 C CA . PHE A 1 228 ? -21.391 6.41 12.492 1 97.44 228 PHE A CA 1
ATOM 1888 C C . PHE A 1 228 ? -20.578 5.91 13.672 1 97.44 228 PHE A C 1
ATOM 1890 O O . PHE A 1 228 ? -19.422 6.316 13.859 1 97.44 228 PHE A O 1
ATOM 1897 N N . LYS A 1 229 ? -21.141 5.043 14.453 1 97.5 229 LYS A N 1
ATOM 1898 C CA . LYS A 1 229 ? -20.406 4.438 15.562 1 97.5 229 LYS A CA 1
ATOM 1899 C C . LYS A 1 229 ? -19.203 3.648 15.055 1 97.5 229 LYS A C 1
ATOM 1901 O O . LYS A 1 229 ? -18.141 3.658 15.68 1 97.5 229 LYS A O 1
ATOM 1906 N N . ASP A 1 230 ? -19.375 2.98 13.93 1 97.19 230 ASP A N 1
ATOM 1907 C CA . ASP A 1 230 ? -18.25 2.277 13.305 1 97.19 230 ASP A CA 1
ATOM 1908 C C . ASP A 1 230 ? -17.156 3.252 12.875 1 97.19 230 ASP A C 1
ATOM 1910 O O . ASP A 1 230 ? -15.977 2.986 13.07 1 97.19 230 ASP A O 1
ATOM 1914 N N . VAL A 1 231 ? -17.609 4.332 12.258 1 98.06 231 VAL A N 1
ATOM 1915 C CA . VAL A 1 231 ? -16.656 5.352 11.836 1 98.06 231 VAL A CA 1
ATOM 1916 C C . VAL A 1 231 ? -15.812 5.789 13.023 1 98.06 231 VAL A C 1
ATOM 1918 O O . VAL A 1 231 ? -14.586 5.82 12.938 1 98.06 231 VAL A O 1
ATOM 1921 N N . VAL A 1 232 ? -16.469 6.086 14.133 1 98.38 232 VAL A N 1
ATOM 1922 C CA . VAL A 1 232 ? -15.766 6.551 15.32 1 98.38 232 VAL A CA 1
ATOM 1923 C C . VAL A 1 232 ? -14.82 5.461 15.828 1 98.38 232 VAL A C 1
ATOM 1925 O O . VAL A 1 232 ? -13.641 5.723 16.094 1 98.38 232 VAL A O 1
ATOM 1928 N N . GLU A 1 233 ? -15.273 4.277 15.898 1 97.81 233 GLU A N 1
ATOM 1929 C CA . GLU A 1 233 ? -14.469 3.164 16.391 1 97.81 233 GLU A CA 1
ATOM 1930 C C . GLU A 1 233 ? -13.227 2.955 15.523 1 97.81 233 GLU A C 1
ATOM 1932 O O . GLU A 1 233 ? -12.117 2.799 16.031 1 97.81 233 GLU A O 1
ATOM 1937 N N . HIS A 1 234 ? -13.406 3.014 14.219 1 96.69 234 HIS A N 1
ATOM 1938 C CA . HIS A 1 234 ? -12.32 2.754 13.281 1 96.69 234 HIS A CA 1
ATOM 1939 C C . HIS A 1 234 ? -11.336 3.916 13.25 1 96.69 234 HIS A C 1
ATOM 1941 O O . HIS A 1 234 ? -10.289 3.828 12.609 1 96.69 234 HIS A O 1
ATOM 1947 N N . CYS A 1 235 ? -11.625 4.984 13.953 1 97.19 235 CYS A N 1
ATOM 1948 C CA . CYS A 1 235 ? -10.75 6.148 13.977 1 97.19 235 CYS A CA 1
ATOM 1949 C C . CYS A 1 235 ? -10.109 6.316 15.352 1 97.19 235 CYS A C 1
ATOM 1951 O O . CYS A 1 235 ? -9.391 7.285 15.586 1 97.19 235 CYS A O 1
ATOM 1953 N N . THR A 1 236 ? -10.391 5.379 16.219 1 96 236 THR A N 1
ATOM 1954 C CA . THR A 1 236 ? -9.672 5.379 17.484 1 96 236 THR A CA 1
ATOM 1955 C C . THR A 1 236 ? -8.227 4.934 17.281 1 96 236 THR A C 1
ATOM 1957 O O . THR A 1 236 ? -7.926 4.168 16.375 1 96 236 THR A O 1
ATOM 1960 N N . PHE A 1 237 ? -7.367 5.391 18.156 1 92.62 237 PHE A N 1
ATOM 1961 C CA . PHE A 1 237 ? -5.957 5.031 18.047 1 92.62 237 PHE A CA 1
ATOM 1962 C C . PHE A 1 237 ? -5.762 3.535 18.234 1 92.62 237 PHE A C 1
ATOM 1964 O O . PHE A 1 237 ? -4.918 2.922 17.578 1 92.62 237 PHE A O 1
ATOM 1971 N N . ASP A 1 238 ? -6.496 2.951 19.156 1 91.19 238 ASP A N 1
ATOM 1972 C CA . ASP A 1 238 ? -6.387 1.516 19.391 1 91.19 238 ASP A CA 1
ATOM 1973 C C . ASP A 1 238 ? -6.707 0.725 18.125 1 91.19 238 ASP A C 1
ATOM 1975 O O . ASP A 1 238 ? -5.957 -0.177 17.734 1 91.19 238 ASP A O 1
ATOM 1979 N N . TRP A 1 239 ? -7.801 1.06 17.5 1 93.06 239 TRP A N 1
ATOM 1980 C CA . TRP A 1 239 ? -8.18 0.369 16.281 1 93.06 239 TRP A CA 1
ATOM 1981 C C . TRP A 1 239 ? -7.148 0.604 15.18 1 93.06 239 TRP A C 1
ATOM 1983 O O . TRP A 1 239 ? -6.746 -0.334 14.492 1 93.06 239 TRP A O 1
ATOM 1993 N N . MET A 1 240 ? -6.746 1.841 15.008 1 93.25 240 MET A N 1
ATOM 1994 C CA . MET A 1 240 ? -5.805 2.189 13.945 1 93.25 240 MET A CA 1
ATOM 1995 C C . MET A 1 240 ? -4.473 1.479 14.148 1 93.25 240 MET A C 1
ATOM 1997 O O . MET A 1 240 ? -3.838 1.057 13.18 1 93.25 240 MET A O 1
ATOM 2001 N N . LYS A 1 241 ? -4.043 1.397 15.375 1 88.88 241 LYS A N 1
ATOM 2002 C CA . LYS A 1 241 ? -2.799 0.688 15.656 1 88.88 241 LYS A CA 1
ATOM 2003 C C . LYS A 1 241 ? -2.922 -0.794 15.312 1 88.88 241 LYS A C 1
ATOM 2005 O O . LYS A 1 241 ? -2.006 -1.378 14.727 1 88.88 241 LYS A O 1
ATOM 2010 N N . GLU A 1 242 ? -4.004 -1.358 15.695 1 87.69 242 GLU A N 1
ATOM 2011 C CA . GLU A 1 242 ? -4.25 -2.77 15.414 1 87.69 242 GLU A CA 1
ATOM 2012 C C . GLU A 1 242 ? -4.348 -3.025 13.914 1 87.69 242 GLU A C 1
ATOM 2014 O O . GLU A 1 242 ? -4.016 -4.117 13.438 1 87.69 242 GLU A O 1
ATOM 2019 N N . HIS A 1 243 ? -4.785 -1.995 13.156 1 89.88 243 HIS A N 1
ATOM 2020 C CA . HIS A 1 243 ? -4.965 -2.1 11.711 1 89.88 243 HIS A CA 1
ATOM 2021 C C . HIS A 1 243 ? -4.082 -1.098 10.977 1 89.88 243 HIS A C 1
ATOM 2023 O O . HIS A 1 243 ? -4.52 -0.48 10 1 89.88 243 HIS A O 1
ATOM 2029 N N . ALA A 1 244 ? -2.914 -0.931 11.453 1 89.12 244 ALA A N 1
ATOM 2030 C CA . ALA A 1 244 ? -2.008 0.122 11 1 89.12 244 ALA A CA 1
ATOM 2031 C C . ALA A 1 244 ? -1.731 0.001 9.5 1 89.12 244 ALA A C 1
ATOM 2033 O O . ALA A 1 244 ? -1.554 1.009 8.812 1 89.12 244 ALA A O 1
ATOM 2034 N N . GLU A 1 245 ? -1.769 -1.158 8.922 1 84.25 245 GLU A N 1
ATOM 2035 C CA . GLU A 1 245 ? -1.451 -1.395 7.512 1 84.25 245 GLU A CA 1
ATOM 2036 C C . GLU A 1 245 ? -2.496 -0.765 6.598 1 84.25 245 GLU A C 1
ATOM 2038 O O . GLU A 1 245 ? -2.217 -0.48 5.43 1 84.25 245 GLU A O 1
ATOM 2043 N N . LEU A 1 246 ? -3.691 -0.586 7.086 1 87.25 246 LEU A N 1
ATOM 2044 C CA . LEU A 1 246 ? -4.754 0.034 6.301 1 87.25 246 LEU A CA 1
ATOM 2045 C C . LEU A 1 246 ? -4.621 1.554 6.312 1 87.25 246 LEU A C 1
ATOM 2047 O O . LEU A 1 246 ? -5.008 2.223 5.352 1 87.25 246 LEU A O 1
ATOM 2051 N N . ALA A 1 247 ? -4.027 2.043 7.395 1 89.44 247 ALA A N 1
ATOM 2052 C CA . ALA A 1 247 ? -3.992 3.49 7.59 1 89.44 247 ALA A CA 1
ATOM 2053 C C . ALA A 1 247 ? -2.67 4.078 7.102 1 89.44 247 ALA A C 1
ATOM 2055 O O . ALA A 1 247 ? -2.627 5.207 6.613 1 89.44 247 ALA A O 1
ATOM 2056 N N . ALA A 1 248 ? -1.655 3.312 7.242 1 88 248 ALA A N 1
ATOM 2057 C CA . ALA A 1 248 ? -0.315 3.793 6.918 1 88 248 ALA A CA 1
ATOM 2058 C C . ALA A 1 248 ? -0.088 3.809 5.41 1 88 248 ALA A C 1
ATOM 2060 O O . ALA A 1 248 ? -0.782 3.113 4.664 1 88 248 ALA A O 1
ATOM 2061 N N . PRO A 1 249 ? 0.87 4.629 5 1 85.56 249 PRO A N 1
ATOM 2062 C CA . PRO A 1 249 ? 1.221 4.582 3.58 1 85.56 249 PRO A CA 1
ATOM 2063 C C . PRO A 1 249 ? 1.689 3.199 3.133 1 85.56 249 PRO A C 1
ATOM 2065 O O . PRO A 1 249 ? 2.207 2.426 3.943 1 85.56 249 PRO A O 1
ATOM 2068 N N . PRO A 1 250 ? 1.556 2.895 1.885 1 77.75 250 PRO A N 1
ATOM 2069 C CA . PRO A 1 250 ? 1.899 1.584 1.328 1 77.75 250 PRO A CA 1
ATOM 2070 C C . PRO A 1 250 ? 3.346 1.185 1.61 1 77.75 250 PRO A C 1
ATOM 2072 O O . PRO A 1 250 ? 3.646 -0.004 1.75 1 77.75 250 PRO A O 1
ATOM 2075 N N . GLN A 1 251 ? 4.23 2.045 1.812 1 80.25 251 GLN A N 1
ATOM 2076 C CA . GLN A 1 251 ? 5.652 1.759 1.967 1 80.25 251 GLN A CA 1
ATOM 2077 C C . GLN A 1 251 ? 5.996 1.448 3.422 1 80.25 251 GLN A C 1
ATOM 2079 O O . GLN A 1 251 ? 7.117 1.035 3.727 1 80.25 251 GLN A O 1
ATOM 2084 N N . ALA A 1 252 ? 5.121 1.542 4.32 1 84.38 252 ALA A N 1
ATOM 2085 C CA . ALA A 1 252 ? 5.398 1.521 5.758 1 84.38 252 ALA A CA 1
ATOM 2086 C C . ALA A 1 252 ? 5.934 0.16 6.191 1 84.38 252 ALA A C 1
ATOM 2088 O O . ALA A 1 252 ? 6.781 0.077 7.082 1 84.38 252 ALA A O 1
ATOM 2089 N N . ALA A 1 253 ? 5.566 -0.871 5.566 1 78.69 253 ALA A N 1
ATOM 2090 C CA . ALA A 1 253 ? 5.922 -2.221 5.992 1 78.69 253 ALA A CA 1
ATOM 2091 C C . ALA A 1 253 ? 7.43 -2.439 5.918 1 78.69 253 ALA A C 1
ATOM 2093 O O . ALA A 1 253 ? 7.988 -3.23 6.684 1 78.69 253 ALA A O 1
ATOM 2094 N N . VAL A 1 254 ? 8.094 -1.663 5.035 1 79.19 254 VAL A N 1
ATOM 2095 C CA . VAL A 1 254 ? 9.531 -1.86 4.863 1 79.19 254 VAL A CA 1
ATOM 2096 C C . VAL A 1 254 ? 10.289 -0.634 5.371 1 79.19 254 VAL A C 1
ATOM 2098 O O . VAL A 1 254 ? 11.516 -0.658 5.484 1 79.19 254 VAL A O 1
ATOM 2101 N N . ALA A 1 255 ? 9.586 0.354 5.656 1 83.81 255 ALA A N 1
ATOM 2102 C CA . ALA A 1 255 ? 10.211 1.638 5.965 1 83.81 255 ALA A CA 1
ATOM 2103 C C . ALA A 1 255 ? 10.531 1.745 7.453 1 83.81 255 ALA A C 1
ATOM 2105 O O . ALA A 1 255 ? 11.352 2.574 7.859 1 83.81 255 ALA A O 1
ATOM 2106 N N . TRP A 1 256 ? 9.969 0.878 8.305 1 87.06 256 TRP A N 1
ATOM 2107 C CA . TRP A 1 256 ? 10.219 0.891 9.742 1 87.06 256 TRP A CA 1
ATOM 2108 C C . TRP A 1 256 ? 10.367 -0.527 10.281 1 87.06 256 TRP A C 1
ATOM 2110 O O . TRP A 1 256 ? 9.781 -1.469 9.734 1 87.06 256 TRP A O 1
ATOM 2120 N N . GLU A 1 257 ? 11 -0.647 11.398 1 81.31 257 GLU A N 1
ATOM 2121 C CA . GLU A 1 257 ? 11.336 -1.954 11.953 1 81.31 257 GLU A CA 1
ATOM 2122 C C . GLU A 1 257 ? 10.078 -2.748 12.297 1 81.31 257 GLU A C 1
ATOM 2124 O O . GLU A 1 257 ? 10.008 -3.953 12.047 1 81.31 257 GLU A O 1
ATOM 2129 N N . ASN A 1 258 ? 9.133 -2.033 12.859 1 83.44 258 ASN A N 1
ATOM 2130 C CA . ASN A 1 258 ? 7.879 -2.697 13.188 1 83.44 258 ASN A CA 1
ATOM 2131 C C . ASN A 1 258 ? 6.785 -2.369 12.18 1 83.44 258 ASN A C 1
ATOM 2133 O O . ASN A 1 258 ? 5.594 -2.475 12.484 1 83.44 258 ASN A O 1
ATOM 2137 N N . GLY A 1 259 ? 7.246 -1.897 11.031 1 82.31 259 GLY A N 1
ATOM 2138 C CA . GLY A 1 259 ? 6.324 -1.631 9.945 1 82.31 259 GLY A CA 1
ATOM 2139 C C . GLY A 1 259 ? 5.375 -0.482 10.227 1 82.31 259 GLY A C 1
ATOM 2140 O O . GLY A 1 259 ? 5.789 0.557 10.75 1 82.31 259 GLY A O 1
ATOM 2141 N N . ALA A 1 260 ? 4.105 -0.728 9.805 1 81.12 260 ALA A N 1
ATOM 2142 C CA . ALA A 1 260 ? 3.084 0.312 9.891 1 81.12 260 ALA A CA 1
ATOM 2143 C C . ALA A 1 260 ? 2.773 0.661 11.344 1 81.12 260 ALA A C 1
ATOM 2145 O O . ALA A 1 260 ? 2.338 1.775 11.641 1 81.12 260 ALA A O 1
ATOM 2146 N N . LYS A 1 261 ? 3.006 -0.22 12.242 1 81.75 261 LYS A N 1
ATOM 2147 C CA . LYS A 1 261 ? 2.699 0.032 13.648 1 81.75 261 LYS A CA 1
ATOM 2148 C C . LYS A 1 261 ? 3.607 1.114 14.227 1 81.75 261 LYS A C 1
ATOM 2150 O O . LYS A 1 261 ? 3.197 1.874 15.109 1 81.75 261 LYS A O 1
ATOM 2155 N N . ASP A 1 262 ? 4.871 1.156 13.711 1 82.94 262 ASP A N 1
ATOM 2156 C CA . ASP A 1 262 ? 5.773 2.232 14.109 1 82.94 262 ASP A CA 1
ATOM 2157 C C . ASP A 1 262 ? 5.301 3.576 13.562 1 82.94 262 ASP A C 1
ATOM 2159 O O . ASP A 1 262 ? 5.48 4.613 14.203 1 82.94 262 ASP A O 1
ATOM 2163 N N . PHE A 1 263 ? 4.75 3.461 12.422 1 81.62 263 PHE A N 1
ATOM 2164 C CA . PHE A 1 263 ? 4.266 4.68 11.789 1 81.62 263 PHE A CA 1
ATOM 2165 C C . PHE A 1 263 ? 3.076 5.254 12.555 1 81.62 263 PHE A C 1
ATOM 2167 O O . PHE A 1 263 ? 3.004 6.461 12.789 1 81.62 263 PHE A O 1
ATOM 2174 N N . VAL A 1 264 ? 2.072 4.309 12.805 1 77 264 VAL A N 1
ATOM 2175 C CA . VAL A 1 264 ? 0.937 4.719 13.625 1 77 264 VAL A CA 1
ATOM 2176 C C . VAL A 1 264 ? 1.305 4.625 15.102 1 77 264 VAL A C 1
ATOM 2178 O O . VAL A 1 264 ? 1.012 3.621 15.758 1 77 264 VAL A O 1
ATOM 2181 N N . ASN A 1 265 ? 2.041 5.348 15.703 1 68.62 265 ASN A N 1
ATOM 2182 C CA . ASN A 1 265 ? 2.615 5.258 17.047 1 68.62 265 ASN A CA 1
ATOM 2183 C C . ASN A 1 265 ? 1.554 5.438 18.125 1 68.62 265 ASN A C 1
ATOM 2185 O O . ASN A 1 265 ? 0.509 4.785 18.094 1 68.62 265 ASN A O 1
ATOM 2189 N N . LYS A 1 266 ? 1.829 6.258 19.047 1 66.25 266 LYS A N 1
ATOM 2190 C CA . LYS A 1 266 ? 1.009 6.344 20.266 1 66.25 266 LYS A CA 1
ATOM 2191 C C . LYS A 1 266 ? 0.067 7.539 20.203 1 66.25 266 LYS A C 1
ATOM 2193 O O . LYS A 1 266 ? -0.868 7.641 21 1 66.25 266 LYS A O 1
ATOM 2198 N N . GLY A 1 267 ? 0.231 8.195 19.188 1 69.19 267 GLY A N 1
ATOM 2199 C CA . GLY A 1 267 ? -0.586 9.398 19.188 1 69.19 267 GLY A CA 1
ATOM 2200 C C . GLY A 1 267 ? -0.583 10.133 20.516 1 69.19 267 GLY A C 1
ATOM 2201 O O . GLY A 1 267 ? -1.585 10.734 20.891 1 69.19 267 GLY A O 1
ATOM 2202 N N . SER A 1 268 ? 0.439 9.969 21.219 1 79.5 268 SER A N 1
ATOM 2203 C CA . SER A 1 268 ? 0.499 10.57 22.547 1 79.5 268 SER A CA 1
ATOM 2204 C C . SER A 1 268 ? 1.068 11.984 22.5 1 79.5 268 SER A C 1
ATOM 2206 O O . SER A 1 268 ? 1.837 12.312 21.578 1 79.5 268 SER A O 1
ATOM 2208 N N . ASN A 1 269 ? 0.571 12.781 23.359 1 82.31 269 ASN A N 1
ATOM 2209 C CA . ASN A 1 269 ? 1.077 14.133 23.578 1 82.31 269 ASN A CA 1
ATOM 2210 C C . ASN A 1 269 ? 1.848 14.242 24.891 1 82.31 269 ASN A C 1
ATOM 2212 O O . ASN A 1 269 ? 1.694 13.391 25.781 1 82.31 269 ASN A O 1
ATOM 2216 N N . GLY A 1 270 ? 2.697 15.227 24.891 1 87.38 270 GLY A N 1
ATOM 2217 C CA . GLY A 1 270 ? 3.326 15.609 26.141 1 87.38 270 GLY A CA 1
ATOM 2218 C C . GLY A 1 270 ? 4.566 14.797 26.469 1 87.38 270 GLY A C 1
ATOM 2219 O O . GLY A 1 270 ? 5.07 14.844 27.594 1 87.38 270 GLY A O 1
ATOM 2220 N N . ARG A 1 271 ? 5.082 14.078 25.578 1 88.38 271 ARG A N 1
ATOM 2221 C CA . ARG A 1 271 ? 6.285 13.281 25.812 1 88.38 271 ARG A CA 1
ATOM 2222 C C . ARG A 1 271 ? 7.48 14.172 26.125 1 88.38 271 ARG A C 1
ATOM 2224 O O . ARG A 1 271 ? 8.484 13.711 26.672 1 88.38 271 ARG A O 1
ATOM 2231 N N . TRP A 1 272 ? 7.398 15.375 25.766 1 92.62 272 TRP A N 1
ATOM 2232 C CA . TRP A 1 272 ? 8.477 16.344 25.969 1 92.62 272 TRP A CA 1
ATOM 2233 C C . TRP A 1 272 ? 8.484 16.844 27.406 1 92.62 272 TRP A C 1
ATOM 2235 O O . TRP A 1 272 ? 9.461 17.453 27.859 1 92.62 272 TRP A O 1
ATOM 2245 N N . ARG A 1 273 ? 7.43 16.656 28.188 1 89.31 273 ARG A N 1
ATOM 2246 C CA . ARG A 1 273 ? 7.262 17.281 29.484 1 89.31 273 ARG A CA 1
ATOM 2247 C C . ARG A 1 273 ? 8.328 16.812 30.469 1 89.31 273 ARG A C 1
ATOM 2249 O O . ARG A 1 273 ? 8.789 17.578 31.312 1 89.31 273 ARG A O 1
ATOM 2256 N N . ASP A 1 274 ? 8.758 15.555 30.312 1 85.94 274 ASP A N 1
ATOM 2257 C CA . ASP A 1 274 ? 9.734 15 31.25 1 85.94 274 ASP A CA 1
ATOM 2258 C C . ASP A 1 274 ? 11.156 15.188 30.734 1 85.94 274 ASP A C 1
ATOM 2260 O O . ASP A 1 274 ? 12.117 14.828 31.422 1 85.94 274 ASP A O 1
ATOM 2264 N N . VAL A 1 275 ? 11.266 15.781 29.594 1 87.81 275 VAL A N 1
ATOM 2265 C CA . VAL A 1 275 ? 12.586 15.852 28.969 1 87.81 275 VAL A CA 1
ATOM 2266 C C . VAL A 1 275 ? 13.008 17.312 28.812 1 87.81 275 VAL A C 1
ATOM 2268 O O . VAL A 1 275 ? 14.148 17.656 29.109 1 87.81 275 VAL A O 1
ATOM 2271 N N . LEU A 1 276 ? 12.141 18.156 28.453 1 93.31 276 LEU A N 1
ATOM 2272 C CA . LEU A 1 276 ? 12.477 19.547 28.188 1 93.31 276 LEU A CA 1
ATOM 2273 C C . LEU A 1 276 ? 12.602 20.328 29.484 1 93.31 276 LEU A C 1
ATOM 2275 O O . LEU A 1 276 ? 11.812 20.141 30.406 1 93.31 276 LEU A O 1
ATOM 2279 N N . SER A 1 277 ? 13.578 21.141 29.531 1 94.06 277 SER A N 1
ATOM 2280 C CA . SER A 1 277 ? 13.68 22.078 30.641 1 94.06 277 SER A CA 1
ATOM 2281 C C . SER A 1 277 ? 12.602 23.156 30.547 1 94.06 277 SER A C 1
ATOM 2283 O O . SER A 1 277 ? 12.047 23.391 29.469 1 94.06 277 SER A O 1
ATOM 2285 N N . GLU A 1 278 ? 12.344 23.734 31.641 1 94.12 278 GLU A N 1
ATOM 2286 C CA . GLU A 1 278 ? 11.422 24.875 31.656 1 94.12 278 GLU A CA 1
ATOM 2287 C C . GLU A 1 278 ? 11.906 26 30.75 1 94.12 278 GLU A C 1
ATOM 2289 O O . GLU A 1 278 ? 11.102 26.672 30.094 1 94.12 278 GLU A O 1
ATOM 2294 N N . GLU A 1 279 ? 13.172 26.156 30.734 1 95.38 279 GLU A N 1
ATOM 2295 C CA . GLU A 1 279 ? 13.766 27.188 29.891 1 95.38 279 GLU A CA 1
ATOM 2296 C C . GLU A 1 279 ? 13.523 26.891 28.422 1 95.38 279 GLU A C 1
ATOM 2298 O O . GLU A 1 279 ? 13.156 27.781 27.656 1 95.38 279 GLU A O 1
ATOM 2303 N N . ASP A 1 280 ? 13.758 25.672 28 1 95.94 280 ASP A N 1
ATOM 2304 C CA . ASP A 1 280 ? 13.531 25.281 26.609 1 95.94 280 ASP A CA 1
ATOM 2305 C C . ASP A 1 280 ? 12.07 25.484 26.219 1 95.94 280 ASP A C 1
ATOM 2307 O O . ASP A 1 280 ? 11.781 25.969 25.125 1 95.94 280 ASP A O 1
ATOM 2311 N N . SER A 1 281 ? 11.227 25.062 27.078 1 96.19 281 SER A N 1
ATOM 2312 C CA . SER A 1 281 ? 9.805 25.234 26.812 1 96.19 281 SER A CA 1
ATOM 2313 C C . SER A 1 281 ? 9.422 26.703 26.672 1 96.19 281 SER A C 1
ATOM 2315 O O . SER A 1 281 ? 8.648 27.062 25.797 1 96.19 281 SER A O 1
ATOM 2317 N N . LYS A 1 282 ? 9.945 27.516 27.578 1 97 282 LYS A N 1
ATOM 2318 C CA . LYS A 1 282 ? 9.688 28.953 27.5 1 97 282 LYS A CA 1
ATOM 2319 C C . LYS A 1 282 ? 10.211 29.531 26.203 1 97 282 LYS A C 1
ATOM 2321 O O . LYS A 1 282 ? 9.547 30.359 25.578 1 97 282 LYS A O 1
ATOM 2326 N N . ARG A 1 283 ? 11.352 29.156 25.828 1 97.88 283 ARG A N 1
ATOM 2327 C CA . ARG A 1 283 ? 11.93 29.609 24.562 1 97.88 283 ARG A CA 1
ATOM 2328 C C . ARG A 1 283 ? 11.039 29.25 23.391 1 97.88 283 ARG A C 1
ATOM 2330 O O . ARG A 1 283 ? 10.852 30.062 22.469 1 97.88 283 ARG A O 1
ATOM 2337 N N . TYR A 1 284 ? 10.57 28.062 23.406 1 98.38 284 TYR A N 1
ATOM 2338 C CA . TYR A 1 284 ? 9.664 27.641 22.344 1 98.38 284 TYR A CA 1
ATOM 2339 C C . TYR A 1 284 ? 8.414 28.516 22.312 1 98.38 284 TYR A C 1
ATOM 2341 O O . TYR A 1 284 ? 7.996 28.969 21.25 1 98.38 284 TYR A O 1
ATOM 2349 N N . LEU A 1 285 ? 7.809 28.672 23.438 1 98.12 285 LEU A N 1
ATOM 2350 C CA . LEU A 1 285 ? 6.57 29.453 23.516 1 98.12 285 LEU A CA 1
ATOM 2351 C C . LEU A 1 285 ? 6.801 30.891 23.078 1 98.12 285 LEU A C 1
ATOM 2353 O O . LEU A 1 285 ? 5.953 31.469 22.391 1 98.12 285 LEU A O 1
ATOM 2357 N N . ASP A 1 286 ? 7.922 31.453 23.469 1 98.5 286 ASP A N 1
ATOM 2358 C CA . ASP A 1 286 ? 8.273 32.812 23.047 1 98.5 286 ASP A CA 1
ATOM 2359 C C . ASP A 1 286 ? 8.438 32.875 21.531 1 98.5 286 ASP A C 1
ATOM 2361 O O . ASP A 1 286 ? 7.965 33.812 20.891 1 98.5 286 ASP A O 1
ATOM 2365 N N . LYS A 1 287 ? 9.094 31.922 21 1 98.62 287 LYS A N 1
ATOM 2366 C CA . LYS A 1 287 ? 9.297 31.875 19.562 1 98.62 287 LYS A CA 1
ATOM 2367 C C . LYS A 1 287 ? 7.965 31.734 18.828 1 98.62 287 LYS A C 1
ATOM 2369 O O . LYS A 1 287 ? 7.746 32.375 17.797 1 98.62 287 LYS A O 1
ATOM 2374 N N . ALA A 1 288 ? 7.113 30.875 19.312 1 98.62 288 ALA A N 1
ATOM 2375 C CA . ALA A 1 288 ? 5.793 30.688 18.703 1 98.62 288 ALA A CA 1
ATOM 2376 C C . ALA A 1 288 ? 5.02 32 18.672 1 98.62 288 ALA A C 1
ATOM 2378 O O . ALA A 1 288 ? 4.426 32.375 17.656 1 98.62 288 ALA A O 1
ATOM 2379 N N . ARG A 1 289 ? 5.062 32.719 19.75 1 98.44 289 ARG A N 1
ATOM 2380 C CA . ARG A 1 289 ? 4.36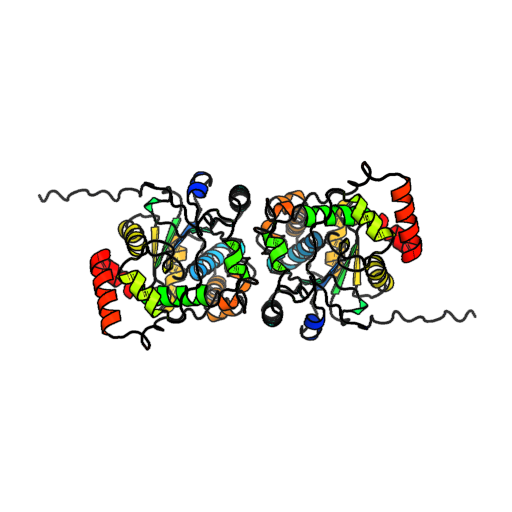7 34 19.828 1 98.44 289 ARG A CA 1
ATOM 2381 C C . ARG A 1 289 ? 4.988 35 18.859 1 98.44 289 ARG A C 1
ATOM 2383 O O . ARG A 1 289 ? 4.277 35.781 18.234 1 98.44 289 ARG A O 1
ATOM 2390 N N . GLU A 1 290 ? 6.25 35 18.828 1 98.44 290 GLU A N 1
ATOM 2391 C CA . GLU A 1 290 ? 6.961 35.906 17.922 1 98.44 290 GLU A CA 1
ATOM 2392 C C . GLU A 1 290 ? 6.586 35.625 16.469 1 98.44 290 GLU A C 1
ATOM 2394 O O . GLU A 1 290 ? 6.355 36.562 15.695 1 98.44 290 GLU A O 1
ATOM 2399 N N . GLU A 1 291 ? 6.516 34.375 16.141 1 98.38 291 GLU A N 1
ATOM 2400 C CA . GLU A 1 291 ? 6.34 33.969 14.742 1 98.38 291 GLU A CA 1
ATOM 2401 C C . GLU A 1 291 ? 4.867 34 14.344 1 98.38 291 GLU A C 1
ATOM 2403 O O . GLU A 1 291 ? 4.539 34.25 13.18 1 98.38 291 GLU A O 1
ATOM 2408 N N . LEU A 1 292 ? 3.951 33.75 15.289 1 98.5 292 LEU A N 1
ATOM 2409 C CA . LEU A 1 292 ? 2.578 33.438 14.906 1 98.5 292 LEU A CA 1
ATOM 2410 C C . LEU A 1 292 ? 1.605 34.469 15.5 1 98.5 292 LEU A C 1
ATOM 2412 O O . LEU A 1 292 ? 0.442 34.531 15.094 1 98.5 292 LEU A O 1
ATOM 2416 N N . GLY A 1 293 ? 2.062 35.281 16.438 1 97.81 293 GLY A N 1
ATOM 2417 C CA . GLY A 1 293 ? 1.161 36.094 17.234 1 97.81 293 GLY A CA 1
ATOM 2418 C C . GLY A 1 293 ? 0.488 35.312 18.344 1 97.81 293 GLY A C 1
ATOM 2419 O O . GLY A 1 293 ? 0.487 34.094 18.344 1 97.81 293 GLY A O 1
ATOM 2420 N N . GLU A 1 294 ? -0.131 35.969 19.234 1 97 294 GLU A N 1
ATOM 2421 C CA . GLU A 1 294 ? -0.667 35.406 20.469 1 97 294 GLU A CA 1
ATOM 2422 C C . GLU A 1 294 ? -1.789 34.406 20.156 1 97 294 GLU A C 1
ATOM 2424 O O . GLU A 1 294 ? -1.785 33.281 20.672 1 97 294 GLU A O 1
ATOM 2429 N N . GLU A 1 295 ? -2.715 34.75 19.359 1 97.12 295 GLU A N 1
ATOM 2430 C CA . GLU A 1 295 ? -3.893 33.938 19.109 1 97.12 295 GLU A CA 1
ATOM 2431 C C . GLU A 1 295 ? -3.512 32.625 18.422 1 97.12 295 GLU A C 1
ATOM 2433 O O . GLU A 1 295 ? -3.91 31.547 18.859 1 97.12 295 GLU A O 1
ATOM 2438 N N . CYS A 1 296 ? -2.775 32.688 17.359 1 98.06 296 CYS A N 1
ATOM 2439 C CA . CYS A 1 296 ? -2.363 31.484 16.625 1 98.06 296 CYS A CA 1
ATOM 2440 C C . CYS A 1 296 ? -1.461 30.609 17.484 1 98.06 296 CYS A C 1
ATOM 2442 O O . CYS A 1 296 ? -1.59 29.391 17.469 1 98.06 296 CYS A O 1
ATOM 2444 N N . ALA A 1 297 ? -0.528 31.219 18.188 1 98.31 297 ALA A N 1
ATOM 2445 C CA . ALA A 1 297 ? 0.352 30.469 19.078 1 98.31 297 ALA A CA 1
ATOM 2446 C C . ALA A 1 297 ? -0.451 29.703 20.125 1 98.31 297 ALA A C 1
ATOM 2448 O O . ALA A 1 297 ? -0.153 28.531 20.422 1 98.31 297 ALA A O 1
ATOM 2449 N N . ASN A 1 298 ? -1.447 30.391 20.672 1 97.56 298 ASN A N 1
ATOM 2450 C CA . ASN A 1 298 ? -2.307 29.734 21.656 1 97.56 298 ASN A CA 1
ATOM 2451 C C . ASN A 1 298 ? -3.086 28.578 21.047 1 97.56 298 ASN A C 1
ATOM 2453 O O . ASN A 1 298 ? -3.197 27.516 21.656 1 97.56 298 ASN A O 1
ATOM 2457 N N . TRP A 1 299 ? -3.627 28.781 19.891 1 98.25 299 TRP A N 1
ATOM 2458 C CA . TRP A 1 299 ? -4.355 27.719 19.203 1 98.25 299 TRP A CA 1
ATOM 2459 C C . TRP A 1 299 ? -3.434 26.547 18.891 1 98.25 299 TRP A C 1
ATOM 2461 O O . TRP A 1 299 ? -3.809 25.391 19.078 1 98.25 299 TRP A O 1
ATOM 2471 N N . LEU A 1 300 ? -2.254 26.828 18.406 1 98.31 300 LEU A N 1
ATOM 2472 C CA . LEU A 1 300 ? -1.295 25.781 18.062 1 98.31 300 LEU A CA 1
ATOM 2473 C C . LEU A 1 300 ? -0.953 24.922 19.281 1 98.31 300 LEU A C 1
ATOM 2475 O O . LEU A 1 300 ? -0.827 23.703 19.172 1 98.31 300 LEU A O 1
ATOM 2479 N N . GLN A 1 301 ? -0.8 25.578 20.375 1 97.25 301 GLN A N 1
ATOM 2480 C CA . GLN A 1 301 ? -0.402 24.891 21.594 1 97.25 301 GLN A CA 1
ATOM 2481 C C . GLN A 1 301 ? -1.554 24.062 22.172 1 97.25 301 GLN A C 1
ATOM 2483 O O . GLN A 1 301 ? -1.345 22.953 22.656 1 97.25 301 GLN A O 1
ATOM 2488 N N . ASN A 1 302 ? -2.793 24.594 22.062 1 96.31 302 ASN A N 1
ATOM 2489 C CA . ASN A 1 302 ? -3.842 24.031 22.906 1 96.31 302 ASN A CA 1
ATOM 2490 C C . ASN A 1 302 ? -5.012 23.5 22.078 1 96.31 302 ASN A C 1
ATOM 2492 O O . ASN A 1 302 ? -5.77 22.656 22.547 1 96.31 302 ASN A O 1
ATOM 2496 N N . GLY A 1 303 ? -5.164 23.953 20.922 1 97.19 303 GLY A N 1
ATOM 2497 C CA . GLY A 1 303 ? -6.402 23.75 20.188 1 97.19 303 GLY A CA 1
ATOM 2498 C C . GLY A 1 303 ? -7.531 24.641 20.672 1 97.19 303 GLY A C 1
ATOM 2499 O O . GLY A 1 303 ? -7.297 25.766 21.109 1 97.19 303 GLY A O 1
ATOM 2500 N N . GLY A 1 304 ? -8.695 24.172 20.422 1 92.94 304 GLY A N 1
ATOM 2501 C CA . GLY A 1 304 ? -9.867 24.938 20.859 1 92.94 304 GLY A CA 1
ATOM 2502 C C . GLY A 1 304 ? -10.359 25.906 19.812 1 92.94 304 GLY A C 1
ATOM 2503 O O . GLY A 1 304 ? -9.844 25.938 18.688 1 92.94 304 GLY A O 1
ATOM 2504 N N . SER A 1 305 ? -11.492 26.578 20.203 1 82.88 305 SER A N 1
ATOM 2505 C CA . SER A 1 305 ? -12.141 27.531 19.312 1 82.88 305 SER A CA 1
ATOM 2506 C C . SER A 1 305 ? -11.367 28.844 19.25 1 82.88 305 SER A C 1
ATOM 2508 O O . SER A 1 305 ? -10.672 29.203 20.203 1 82.88 305 SER A O 1
ATOM 2510 N N . PHE A 1 306 ? -11.258 29.266 18.156 1 71 306 PHE A N 1
ATOM 2511 C CA . PHE A 1 306 ? -10.664 30.578 18 1 71 306 PHE A CA 1
ATOM 2512 C C . PHE A 1 306 ? -11.695 31.594 17.516 1 71 306 PHE A C 1
ATOM 2514 O O . PHE A 1 306 ? -12.711 31.219 16.922 1 71 306 PHE A O 1
ATOM 2521 N N . LYS A 1 307 ? -11.695 32.75 18.234 1 54.56 307 LYS A N 1
ATOM 2522 C CA . LYS A 1 307 ? -12.609 33.875 18.031 1 54.56 307 LYS A CA 1
ATOM 2523 C C . LYS A 1 307 ? -12.305 34.594 16.734 1 54.56 307 LYS A C 1
ATOM 2525 O O . LYS A 1 307 ? -11.148 34.656 16.312 1 54.56 307 LYS A O 1
ATOM 2530 N N . MET B 1 1 ? -9.969 -60.781 -9.719 1 27.69 1 MET B N 1
ATOM 2531 C CA . MET B 1 1 ? -10.602 -59.719 -8.977 1 27.69 1 MET B CA 1
ATOM 2532 C C . MET B 1 1 ? -9.617 -58.562 -8.742 1 27.69 1 MET B C 1
ATOM 2534 O O . MET B 1 1 ? -8.609 -58.75 -8.055 1 27.69 1 MET B O 1
ATOM 2538 N N . ALA B 1 2 ? -9.164 -57.781 -9.664 1 33.41 2 ALA B N 1
ATOM 2539 C CA . ALA B 1 2 ? -7.871 -57.125 -9.859 1 33.41 2 ALA B CA 1
ATOM 2540 C C . ALA B 1 2 ? -7.582 -56.125 -8.75 1 33.41 2 ALA B C 1
ATOM 2542 O O . ALA B 1 2 ? -8.484 -55.406 -8.305 1 33.41 2 ALA B O 1
ATOM 2543 N N . ASN B 1 3 ? -6.652 -56.312 -7.691 1 31.36 3 ASN B N 1
ATOM 2544 C CA . ASN B 1 3 ? -6.246 -55.625 -6.477 1 31.36 3 ASN B CA 1
ATOM 2545 C C . ASN B 1 3 ? -6.086 -54.125 -6.715 1 31.36 3 ASN B C 1
ATOM 2547 O O . ASN B 1 3 ? -5.184 -53.688 -7.441 1 31.36 3 ASN B O 1
ATOM 2551 N N . MET B 1 4 ? -7.043 -53.219 -6.965 1 32.81 4 MET B N 1
ATOM 2552 C CA . MET B 1 4 ? -7.25 -51.812 -7.293 1 32.81 4 MET B CA 1
ATOM 2553 C C . MET B 1 4 ? -6.441 -50.906 -6.363 1 32.81 4 MET B C 1
ATOM 2555 O O . MET B 1 4 ? -6.719 -50.844 -5.164 1 32.81 4 MET B O 1
ATOM 2559 N N . ASN B 1 5 ? -5.004 -50.844 -6.293 1 34.78 5 ASN B N 1
ATOM 2560 C CA . ASN B 1 5 ? -3.883 -50.406 -5.473 1 34.78 5 ASN B CA 1
ATOM 2561 C C . ASN B 1 5 ? -4.145 -49.031 -4.863 1 34.78 5 ASN B C 1
ATOM 2563 O O . ASN B 1 5 ? -4.449 -48.062 -5.586 1 34.78 5 ASN B O 1
ATOM 2567 N N . GLY B 1 6 ? -4.93 -48.75 -3.77 1 36.19 6 GLY B N 1
ATOM 2568 C CA . GLY B 1 6 ? -5.48 -47.75 -2.875 1 36.19 6 GLY B CA 1
ATOM 2569 C C . GLY B 1 6 ? -4.535 -46.594 -2.625 1 36.19 6 GLY B C 1
ATOM 2570 O O . GLY B 1 6 ? -3.889 -46.531 -1.578 1 36.19 6 GLY B O 1
ATOM 2571 N N . ASP B 1 7 ? -3.549 -46.219 -3.443 1 39.78 7 ASP B N 1
ATOM 2572 C CA . ASP B 1 7 ? -2.691 -45.031 -3.33 1 39.78 7 ASP B CA 1
ATOM 2573 C C . ASP B 1 7 ? -3.463 -43.844 -2.768 1 39.78 7 ASP B C 1
ATOM 2575 O O . ASP B 1 7 ? -4.219 -43.188 -3.492 1 39.78 7 ASP B O 1
ATOM 2579 N N . GLU B 1 8 ? -4.273 -43.844 -1.803 1 42.53 8 GLU B N 1
ATOM 2580 C CA . GLU B 1 8 ? -4.949 -42.969 -0.872 1 42.53 8 GLU B CA 1
ATOM 2581 C C . GLU B 1 8 ? -4.355 -41.562 -0.926 1 42.53 8 GLU B C 1
ATOM 2583 O O . GLU B 1 8 ? -3.135 -41.375 -0.95 1 42.53 8 GLU B O 1
ATOM 2588 N N . LYS B 1 9 ? -4.996 -40.562 -1.622 1 55.53 9 LYS B N 1
ATOM 2589 C CA . LYS B 1 9 ? -4.855 -39.125 -1.841 1 55.53 9 LYS B CA 1
ATOM 2590 C C . LYS B 1 9 ? -4.191 -38.438 -0.646 1 55.53 9 LYS B C 1
ATOM 2592 O O . LYS B 1 9 ? -4.867 -38.031 0.304 1 55.53 9 LYS B O 1
ATOM 2597 N N . LYS B 1 10 ? -2.949 -38.844 -0.278 1 76.94 10 LYS B N 1
ATOM 2598 C CA . LYS B 1 10 ? -2.127 -38.469 0.872 1 76.94 10 LYS B CA 1
ATOM 2599 C C . LYS B 1 10 ? -2.08 -36.969 1.054 1 76.94 10 LYS B C 1
ATOM 2601 O O . LYS B 1 10 ? -1.891 -36.219 0.087 1 76.94 10 LYS B O 1
ATOM 2606 N N . ILE B 1 11 ? -2.596 -36.562 2.105 1 88.56 11 ILE B N 1
ATOM 2607 C CA . ILE B 1 11 ? -2.502 -35.188 2.566 1 88.56 11 ILE B CA 1
ATOM 2608 C C . ILE B 1 11 ? -1.068 -34.688 2.402 1 88.56 11 ILE B C 1
ATOM 2610 O O . ILE B 1 11 ? -0.116 -35.375 2.771 1 88.56 11 ILE B O 1
ATOM 2614 N N . PRO B 1 12 ? -0.962 -33.688 1.617 1 94.12 12 PRO B N 1
ATOM 2615 C CA . PRO B 1 12 ? 0.39 -33.125 1.478 1 94.12 12 PRO B CA 1
ATOM 2616 C C . PRO B 1 12 ? 1.091 -32.938 2.82 1 94.12 12 PRO B C 1
ATOM 2618 O O . PRO B 1 12 ? 0.449 -32.594 3.812 1 94.12 12 PRO B O 1
ATOM 2621 N N . GLN B 1 13 ? 2.357 -33.25 2.809 1 93.94 13 GLN B N 1
ATOM 2622 C CA . GLN B 1 13 ? 3.16 -33.094 4.02 1 93.94 13 GLN B CA 1
ATOM 2623 C C . GLN B 1 13 ? 4.285 -32.094 3.812 1 93.94 13 GLN B C 1
ATOM 2625 O O . GLN B 1 13 ? 4.918 -32.062 2.756 1 93.94 13 GLN B O 1
ATOM 2630 N N . LYS B 1 14 ? 4.391 -31.297 4.797 1 96.06 14 LYS B N 1
ATOM 2631 C CA . LYS B 1 14 ? 5.551 -30.422 4.781 1 96.06 14 LYS B CA 1
ATOM 2632 C C . LYS B 1 14 ? 6.84 -31.188 5.035 1 96.06 14 LYS B C 1
ATOM 2634 O O . LYS B 1 14 ? 7 -31.812 6.086 1 96.06 14 LYS B O 1
ATOM 2639 N N . THR B 1 15 ? 7.77 -31.109 4.117 1 96.5 15 THR B N 1
ATOM 2640 C CA . THR B 1 15 ? 8.977 -31.922 4.246 1 96.5 15 THR B CA 1
ATOM 2641 C C . THR B 1 15 ? 10.219 -31.031 4.258 1 96.5 15 THR B C 1
ATOM 2643 O O . THR B 1 15 ? 11.328 -31.516 4.523 1 96.5 15 THR B O 1
ATOM 2646 N N . ARG B 1 16 ? 10.062 -29.75 3.998 1 96.56 16 ARG B N 1
ATOM 2647 C CA . ARG B 1 16 ? 11.219 -28.859 3.994 1 96.56 16 ARG B CA 1
ATOM 2648 C C . ARG B 1 16 ? 10.805 -27.406 4.254 1 96.56 16 ARG B C 1
ATOM 2650 O O . ARG B 1 16 ? 9.625 -27.078 4.148 1 96.56 16 ARG B O 1
ATOM 2657 N N . GLU B 1 17 ? 11.812 -26.641 4.629 1 97.25 17 GLU B N 1
ATOM 2658 C CA . GLU B 1 17 ? 11.703 -25.172 4.668 1 97.25 17 GLU B CA 1
ATOM 2659 C C . GLU B 1 17 ? 12.414 -24.547 3.475 1 97.25 17 GLU B C 1
ATOM 2661 O O . GLU B 1 17 ? 13.422 -25.062 2.99 1 97.25 17 GLU B O 1
ATOM 2666 N N . VAL B 1 18 ? 11.852 -23.562 2.984 1 95.88 18 VAL B N 1
ATOM 2667 C CA . VAL B 1 18 ? 12.461 -22.766 1.917 1 95.88 18 VAL B CA 1
ATOM 2668 C C . VAL B 1 18 ? 12.953 -21.438 2.477 1 95.88 18 VAL B C 1
ATOM 2670 O O . VAL B 1 18 ? 12.234 -20.766 3.221 1 95.88 18 VAL B O 1
ATOM 2673 N N . SER B 1 19 ? 14.211 -21.094 2.23 1 93.06 19 SER B N 1
ATOM 2674 C CA . SER B 1 19 ? 14.82 -19.812 2.562 1 93.06 19 SER B CA 1
ATOM 2675 C C . SER B 1 19 ? 15.695 -19.297 1.421 1 93.06 19 SER B C 1
ATOM 2677 O O . SER B 1 19 ? 16.719 -19.922 1.089 1 93.06 19 SER B O 1
ATOM 2679 N N . ASN B 1 20 ? 15.25 -18.25 0.772 1 91.25 20 ASN B N 1
ATOM 2680 C CA . ASN B 1 20 ? 16.031 -17.594 -0.281 1 91.25 20 ASN B CA 1
ATOM 2681 C C . ASN B 1 20 ? 15.875 -16.078 -0.232 1 91.25 20 ASN B C 1
ATOM 2683 O O . ASN B 1 20 ? 15.398 -15.531 0.761 1 91.25 20 ASN B O 1
ATOM 2687 N N . HIS B 1 21 ? 16.328 -15.352 -1.176 1 88.38 21 HIS B N 1
ATOM 2688 C CA . HIS B 1 21 ? 16.391 -13.891 -1.164 1 88.38 21 HIS B CA 1
ATOM 2689 C C . HIS B 1 21 ? 14.992 -13.289 -1.009 1 88.38 21 HIS B C 1
ATOM 2691 O O . HIS B 1 21 ? 14.836 -12.219 -0.417 1 88.38 21 HIS B O 1
ATOM 2697 N N . HIS B 1 22 ? 13.977 -14.031 -1.49 1 91.5 22 HIS B N 1
ATOM 2698 C CA . HIS B 1 22 ? 12.625 -13.469 -1.49 1 91.5 22 HIS B CA 1
ATOM 2699 C C . HIS B 1 22 ? 11.781 -14.07 -0.374 1 91.5 22 HIS B C 1
ATOM 2701 O O . HIS B 1 22 ? 10.883 -13.414 0.156 1 91.5 22 HIS B O 1
ATOM 2707 N N . MET B 1 23 ? 12.109 -15.328 0.049 1 94.19 23 MET B N 1
ATOM 2708 C CA . MET B 1 23 ? 11.109 -16.047 0.828 1 94.19 23 MET B CA 1
ATOM 2709 C C . MET B 1 23 ? 11.734 -16.688 2.064 1 94.19 23 MET B C 1
ATOM 2711 O O . MET B 1 23 ? 12.875 -17.141 2.023 1 94.19 23 MET B O 1
ATOM 2715 N N . ASP B 1 24 ? 10.977 -16.734 3.09 1 95.19 24 ASP B N 1
ATOM 2716 C CA . ASP B 1 24 ? 11.211 -17.531 4.293 1 95.19 24 ASP B CA 1
ATOM 2717 C C . ASP B 1 24 ? 9.945 -18.297 4.699 1 95.19 24 ASP B C 1
ATOM 2719 O O . ASP B 1 24 ? 9.008 -17.703 5.246 1 95.19 24 ASP B O 1
ATOM 2723 N N . SER B 1 25 ? 9.922 -19.562 4.48 1 97.69 25 SER B N 1
ATOM 2724 C CA . SER B 1 25 ? 8.719 -20.359 4.652 1 97.69 25 SER B CA 1
ATOM 2725 C C . SER B 1 25 ? 8.375 -20.531 6.125 1 97.69 25 SER B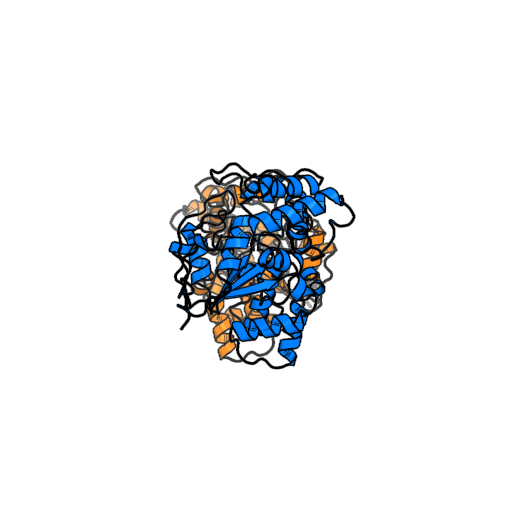 C 1
ATOM 2727 O O . SER B 1 25 ? 7.25 -20.922 6.469 1 97.69 25 SER B O 1
ATOM 2729 N N . THR B 1 26 ? 9.297 -20.297 7.047 1 97.19 26 THR B N 1
ATOM 2730 C CA . THR B 1 26 ? 9.086 -20.594 8.461 1 97.19 26 THR B CA 1
ATOM 2731 C C . THR B 1 26 ? 8.016 -19.688 9.047 1 97.19 26 THR B C 1
ATOM 2733 O O . THR B 1 26 ? 7.445 -19.984 10.102 1 97.19 26 THR B O 1
ATOM 2736 N N . VAL B 1 27 ? 7.73 -18.578 8.406 1 97.31 27 VAL B N 1
ATOM 2737 C CA . VAL B 1 27 ? 6.699 -17.672 8.898 1 97.31 27 VAL B CA 1
ATOM 2738 C C . VAL B 1 27 ? 5.355 -18.391 8.945 1 97.31 27 VAL B C 1
ATOM 2740 O O . VAL B 1 27 ? 4.555 -18.172 9.859 1 97.31 27 VAL B O 1
ATOM 2743 N N . TRP B 1 28 ? 5.086 -19.266 8.039 1 97.62 28 TRP B N 1
ATOM 2744 C CA . TRP B 1 28 ? 3.828 -20 7.957 1 97.62 28 TRP B CA 1
ATOM 2745 C C . TRP B 1 28 ? 3.646 -20.906 9.172 1 97.62 28 TRP B C 1
ATOM 2747 O O . TRP B 1 28 ? 2.521 -21.281 9.508 1 97.62 28 TRP B O 1
ATOM 2757 N N . ASN B 1 29 ? 4.73 -21.266 9.82 1 96.5 29 ASN B N 1
ATOM 2758 C CA . ASN B 1 29 ? 4.66 -22.125 11.008 1 96.5 29 ASN B CA 1
ATOM 2759 C C . ASN B 1 29 ? 3.967 -21.406 12.164 1 96.5 29 ASN B C 1
ATOM 2761 O O . ASN B 1 29 ? 3.494 -22.062 13.102 1 96.5 29 ASN B O 1
ATOM 2765 N N . ASP B 1 30 ? 3.912 -20.109 12.086 1 96.5 30 ASP B N 1
ATOM 2766 C CA . ASP B 1 30 ? 3.379 -19.328 13.195 1 96.5 30 ASP B CA 1
ATOM 2767 C C . ASP B 1 30 ? 2.057 -18.672 12.812 1 96.5 30 ASP B C 1
ATOM 2769 O O . ASP B 1 30 ? 1.455 -17.969 13.625 1 96.5 30 ASP B O 1
ATOM 2773 N N . VAL B 1 31 ? 1.636 -18.844 11.609 1 97.19 31 VAL B N 1
ATOM 2774 C CA . VAL B 1 31 ? 0.331 -18.328 11.203 1 97.19 31 VAL B CA 1
ATOM 2775 C C . VAL B 1 31 ? -0.775 -19.156 11.844 1 97.19 31 VAL B C 1
ATOM 2777 O O . VAL B 1 31 ? -0.793 -20.391 11.719 1 97.19 31 VAL B O 1
ATOM 2780 N N . LYS B 1 32 ? -1.626 -18.516 12.57 1 96.19 32 LYS B N 1
ATOM 2781 C CA . LYS B 1 32 ? -2.814 -19.188 13.094 1 96.19 32 LYS B CA 1
ATOM 2782 C C . LYS B 1 32 ? -3.934 -19.203 12.062 1 96.19 32 LYS B C 1
ATOM 2784 O O . LYS B 1 32 ? -4.715 -18.266 11.961 1 96.19 32 LYS B O 1
ATOM 2789 N N . LEU B 1 33 ? -4.059 -20.297 11.43 1 96.88 33 LEU B N 1
ATOM 2790 C CA . LEU B 1 33 ? -5.004 -20.406 10.32 1 96.88 33 LEU B CA 1
ATOM 2791 C C . LEU B 1 33 ? -6.438 -20.484 10.828 1 96.88 33 LEU B C 1
ATOM 2793 O O . LEU B 1 33 ? -6.707 -21.125 11.852 1 96.88 33 LEU B O 1
ATOM 2797 N N . ARG B 1 34 ? -7.285 -19.797 10.125 1 96.88 34 ARG B N 1
ATOM 2798 C CA . ARG B 1 34 ? -8.727 -19.875 10.297 1 96.88 34 ARG B CA 1
ATOM 2799 C C . ARG B 1 34 ? -9.344 -20.875 9.32 1 96.88 34 ARG B C 1
ATOM 2801 O O . ARG B 1 34 ? -8.781 -21.125 8.242 1 96.88 34 ARG B O 1
ATOM 2808 N N . SER B 1 35 ? -10.492 -21.406 9.664 1 95.62 35 SER B N 1
ATOM 2809 C CA . SER B 1 35 ? -11.109 -22.438 8.844 1 95.62 35 SER B CA 1
ATOM 2810 C C . SER B 1 35 ? -11.57 -21.891 7.5 1 95.62 35 SER B C 1
ATOM 2812 O O . SER B 1 35 ? -11.781 -22.641 6.547 1 95.62 35 SER B O 1
ATOM 2814 N N . ASP B 1 36 ? -11.711 -20.609 7.414 1 96.62 36 ASP B N 1
ATOM 2815 C CA . ASP B 1 36 ? -12.195 -20.047 6.16 1 96.62 36 ASP B CA 1
ATOM 2816 C C . ASP B 1 36 ? -11.078 -19.328 5.406 1 96.62 36 ASP B C 1
ATOM 2818 O O . ASP B 1 36 ? -11.336 -18.594 4.445 1 96.62 36 ASP B O 1
ATOM 2822 N N . ASP B 1 37 ? -9.836 -19.5 5.809 1 98.25 37 ASP B N 1
ATOM 2823 C CA . ASP B 1 37 ? -8.703 -18.891 5.121 1 98.25 37 ASP B CA 1
ATOM 2824 C C . ASP B 1 37 ? -8.586 -19.406 3.691 1 98.25 37 ASP B C 1
ATOM 2826 O O . ASP B 1 37 ? -8.961 -20.547 3.404 1 98.25 37 ASP B O 1
ATOM 2830 N N . ILE B 1 38 ? -8.125 -18.594 2.832 1 98.62 38 ILE B N 1
ATOM 2831 C CA . ILE B 1 38 ? -7.789 -18.938 1.453 1 98.62 38 ILE B CA 1
ATOM 2832 C C . ILE B 1 38 ? -6.301 -18.688 1.208 1 98.62 38 ILE B C 1
ATOM 2834 O O . ILE B 1 38 ? -5.781 -17.609 1.52 1 98.62 38 ILE B O 1
ATOM 2838 N N . ILE B 1 39 ? -5.605 -19.656 0.732 1 98.62 39 ILE B N 1
ATOM 2839 C CA . ILE B 1 39 ? -4.195 -19.516 0.375 1 98.62 39 ILE B CA 1
ATOM 2840 C C . ILE B 1 39 ? -4.035 -19.625 -1.139 1 98.62 39 ILE B C 1
ATOM 2842 O O . ILE B 1 39 ? -4.355 -20.672 -1.729 1 98.62 39 ILE B O 1
ATOM 2846 N N . ILE B 1 40 ? -3.629 -18.578 -1.75 1 98.5 40 ILE B N 1
ATOM 2847 C CA . ILE B 1 40 ? -3.393 -18.5 -3.188 1 98.5 40 ILE B CA 1
ATOM 2848 C C . ILE B 1 40 ? -1.92 -18.766 -3.482 1 98.5 40 ILE B C 1
ATOM 2850 O O . ILE B 1 40 ? -1.049 -17.969 -3.117 1 98.5 40 ILE B O 1
ATOM 2854 N N . SER B 1 41 ? -1.673 -19.828 -4.109 1 97.56 41 SER B N 1
ATOM 2855 C CA . SER B 1 41 ? -0.306 -20.219 -4.441 1 97.56 41 SER B CA 1
ATOM 2856 C C . SER B 1 41 ? -0.048 -20.109 -5.941 1 97.56 41 SER B C 1
ATOM 2858 O O . SER B 1 41 ? -0.95 -20.328 -6.75 1 97.56 41 SER B O 1
ATOM 2860 N N . THR B 1 42 ? 1.137 -19.797 -6.254 1 96.62 42 THR B N 1
ATOM 2861 C CA . THR B 1 42 ? 1.577 -19.578 -7.629 1 96.62 42 THR B CA 1
ATOM 2862 C C . THR B 1 42 ? 3.098 -19.672 -7.73 1 96.62 42 THR B C 1
ATOM 2864 O O . THR B 1 42 ? 3.805 -19.406 -6.754 1 96.62 42 THR B O 1
ATOM 2867 N N . TYR B 1 43 ? 3.676 -20.266 -8.789 1 95.81 43 TYR B N 1
ATOM 2868 C CA . TYR B 1 43 ? 5.113 -20.078 -8.969 1 95.81 43 TYR B CA 1
ATOM 2869 C C . TYR B 1 43 ? 5.484 -18.609 -8.953 1 95.81 43 TYR B C 1
ATOM 2871 O O . TYR B 1 43 ? 6.203 -18.141 -8.062 1 95.81 43 TYR B O 1
ATOM 2879 N N . SER B 1 44 ? 5.465 -17.734 -9.664 1 93.75 44 SER B N 1
ATOM 2880 C CA . SER B 1 44 ? 5.613 -16.297 -9.852 1 93.75 44 SER B CA 1
ATOM 2881 C C . SER B 1 44 ? 5.23 -15.875 -11.266 1 93.75 44 SER B C 1
ATOM 2883 O O . SER B 1 44 ? 5.383 -16.656 -12.211 1 93.75 44 SER B O 1
ATOM 2885 N N . LYS B 1 45 ? 4.672 -14.719 -11.297 1 94.5 45 LYS B N 1
ATOM 2886 C CA . LYS B 1 45 ? 4.375 -14.078 -12.578 1 94.5 45 LYS B CA 1
ATOM 2887 C C . LYS B 1 45 ? 3.451 -14.945 -13.422 1 94.5 45 LYS B C 1
ATOM 2889 O O . LYS B 1 45 ? 3.584 -14.992 -14.648 1 94.5 45 LYS B O 1
ATOM 2894 N N . SER B 1 46 ? 2.559 -15.648 -12.789 1 95.81 46 SER B N 1
ATOM 2895 C CA . SER B 1 46 ? 1.647 -16.578 -13.461 1 95.81 46 SER B CA 1
ATOM 2896 C C . SER B 1 46 ? 0.194 -16.156 -13.258 1 95.81 46 SER B C 1
ATOM 2898 O O . SER B 1 46 ? -0.719 -16.969 -13.461 1 95.81 46 SER B O 1
ATOM 2900 N N . GLY B 1 47 ? -0.004 -14.969 -12.812 1 95.12 47 GLY B N 1
ATOM 2901 C CA . GLY B 1 47 ? -1.364 -14.492 -12.625 1 95.12 47 GLY B CA 1
ATOM 2902 C C . GLY B 1 47 ? -1.767 -14.391 -11.172 1 95.12 47 GLY B C 1
ATOM 2903 O O . GLY B 1 47 ? -2.953 -14.438 -10.844 1 95.12 47 GLY B O 1
ATOM 2904 N N . THR B 1 48 ? -0.828 -14.305 -10.273 1 95.31 48 THR B N 1
ATOM 2905 C CA . THR B 1 48 ? -1.07 -14.211 -8.836 1 95.31 48 THR B CA 1
ATOM 2906 C C . THR B 1 48 ? -1.993 -13.039 -8.516 1 95.31 48 THR B C 1
ATOM 2908 O O . THR B 1 48 ? -3.02 -13.219 -7.852 1 95.31 48 THR B O 1
ATOM 2911 N N . THR B 1 49 ? -1.654 -11.891 -8.977 1 95.06 49 THR B N 1
ATOM 2912 C CA . THR B 1 49 ? -2.4 -10.664 -8.711 1 95.06 49 THR B CA 1
ATOM 2913 C C . THR B 1 49 ? -3.826 -10.766 -9.242 1 95.06 49 THR B C 1
ATOM 2915 O O . THR B 1 49 ? -4.766 -10.266 -8.625 1 95.06 49 THR B O 1
ATOM 2918 N N . TRP B 1 50 ? -3.955 -11.438 -10.359 1 96.56 50 TRP B N 1
ATOM 2919 C CA . TRP B 1 50 ? -5.266 -11.633 -10.961 1 96.56 50 TRP B CA 1
ATOM 2920 C C . TRP B 1 50 ? -6.176 -12.445 -10.047 1 96.56 50 TRP B C 1
ATOM 2922 O O . TRP B 1 50 ? -7.309 -12.039 -9.766 1 96.56 50 TRP B O 1
ATOM 2932 N N . VAL B 1 51 ? -5.707 -13.539 -9.555 1 97.88 51 VAL B N 1
ATOM 2933 C CA . VAL B 1 51 ? -6.504 -14.391 -8.68 1 97.88 51 VAL B CA 1
ATOM 2934 C C . VAL B 1 51 ? -6.766 -13.672 -7.359 1 97.88 51 VAL B C 1
ATOM 2936 O O . VAL B 1 51 ? -7.859 -13.766 -6.797 1 97.88 51 VAL B O 1
ATOM 2939 N N . GLN B 1 52 ? -5.773 -12.953 -6.836 1 97.5 52 GLN B N 1
ATOM 2940 C CA . GLN B 1 52 ? -6 -12.156 -5.633 1 97.5 52 GLN B CA 1
ATOM 2941 C C . GLN B 1 52 ? -7.148 -11.172 -5.836 1 97.5 52 GLN B C 1
ATOM 2943 O O . GLN B 1 52 ? -8 -11.016 -4.957 1 97.5 52 GLN B O 1
ATOM 2948 N N . GLN B 1 53 ? -7.133 -10.523 -6.953 1 97.25 53 GLN B N 1
ATOM 2949 C CA . GLN B 1 53 ? -8.203 -9.586 -7.273 1 97.25 53 GLN B CA 1
ATOM 2950 C C . GLN B 1 53 ? -9.555 -10.297 -7.355 1 97.25 53 GLN B C 1
ATOM 2952 O O . GLN B 1 53 ? -10.547 -9.82 -6.801 1 97.25 53 GLN B O 1
ATOM 2957 N N . ILE B 1 54 ? -9.586 -11.398 -8.008 1 98.25 54 ILE B N 1
ATOM 2958 C CA . ILE B 1 54 ? -10.812 -12.172 -8.164 1 98.25 54 ILE B CA 1
ATOM 2959 C C . ILE B 1 54 ? -11.359 -12.555 -6.793 1 98.25 54 ILE B C 1
ATOM 2961 O O . ILE B 1 54 ? -12.531 -12.312 -6.488 1 98.25 54 ILE B O 1
ATOM 2965 N N . VAL B 1 55 ? -10.516 -13.133 -5.969 1 98.44 55 VAL B N 1
ATOM 2966 C CA . VAL B 1 55 ? -10.93 -13.578 -4.641 1 98.44 55 VAL B CA 1
ATOM 2967 C C . VAL B 1 55 ? -11.383 -12.375 -3.811 1 98.44 55 VAL B C 1
ATOM 2969 O O . VAL B 1 55 ? -12.406 -12.438 -3.125 1 98.44 55 VAL B O 1
ATOM 2972 N N . SER B 1 56 ? -10.641 -11.289 -3.873 1 97.12 56 SER B N 1
ATOM 2973 C CA . SER B 1 56 ? -10.992 -10.07 -3.158 1 97.12 56 SER B CA 1
ATOM 2974 C C . SER B 1 56 ? -12.391 -9.594 -3.533 1 97.12 56 SER B C 1
ATOM 2976 O O . SER B 1 56 ? -13.211 -9.312 -2.658 1 97.12 56 SER B O 1
ATOM 2978 N N . GLN B 1 57 ? -12.633 -9.531 -4.82 1 97.12 57 GLN B N 1
ATOM 2979 C CA . GLN B 1 57 ? -13.906 -9.016 -5.312 1 97.12 57 GLN B CA 1
ATOM 2980 C C . GLN B 1 57 ? -15.055 -9.953 -4.949 1 97.12 57 GLN B C 1
ATOM 2982 O O . GLN B 1 57 ? -16.172 -9.5 -4.672 1 97.12 57 GLN B O 1
ATOM 2987 N N . LEU B 1 58 ? -14.797 -11.211 -4.961 1 97.81 58 LEU B N 1
ATOM 2988 C CA . LEU B 1 58 ? -15.82 -12.172 -4.543 1 97.81 58 LEU B CA 1
ATOM 2989 C C . LEU B 1 58 ? -16.156 -12 -3.066 1 97.81 58 LEU B C 1
ATOM 2991 O O . LEU B 1 58 ? -17.328 -11.969 -2.688 1 97.81 58 LEU B O 1
ATOM 2995 N N . ILE B 1 59 ? -15.172 -11.867 -2.217 1 96.25 59 ILE B N 1
ATOM 2996 C CA . ILE B 1 59 ? -15.336 -11.758 -0.771 1 96.25 59 ILE B CA 1
ATOM 2997 C C . ILE B 1 59 ? -15.992 -10.422 -0.428 1 96.25 59 ILE B C 1
ATOM 2999 O O . ILE B 1 59 ? -16.812 -10.352 0.486 1 96.25 59 ILE B O 1
ATOM 3003 N N . HIS B 1 60 ? -15.688 -9.398 -1.192 1 93.62 60 HIS B N 1
ATOM 3004 C CA . HIS B 1 60 ? -16.156 -8.055 -0.863 1 93.62 60 HIS B CA 1
ATOM 3005 C C . HIS B 1 60 ? -17.266 -7.609 -1.819 1 93.62 60 HIS B C 1
ATOM 3007 O O . HIS B 1 60 ? -17.484 -6.41 -1.996 1 93.62 60 HIS B O 1
ATOM 3013 N N . GLU B 1 61 ? -17.797 -8.516 -2.541 1 94.06 61 GLU B N 1
ATOM 3014 C CA . GLU B 1 61 ? -19.031 -8.352 -3.305 1 94.06 61 GLU B CA 1
ATOM 3015 C C . GLU B 1 61 ? -18.891 -7.238 -4.34 1 94.06 61 GLU B C 1
ATOM 3017 O O . GLU B 1 61 ? -19.766 -6.383 -4.457 1 94.06 61 GLU B O 1
ATOM 3022 N N . GLY B 1 62 ? -17.766 -7.188 -4.949 1 94.5 62 GLY B N 1
ATOM 3023 C CA . GLY B 1 62 ? -17.594 -6.305 -6.094 1 94.5 62 GLY B CA 1
ATOM 3024 C C . GLY B 1 62 ? -17.234 -4.883 -5.707 1 94.5 62 GLY B C 1
ATOM 3025 O O . GLY B 1 62 ? -17.328 -3.969 -6.527 1 94.5 62 GLY B O 1
ATOM 3026 N N . ASP B 1 63 ? -16.781 -4.652 -4.5 1 91.88 63 ASP B N 1
ATOM 3027 C CA . ASP B 1 63 ? -16.422 -3.316 -4.047 1 91.88 63 ASP B CA 1
ATOM 3028 C C . ASP B 1 63 ? -15.156 -2.826 -4.75 1 91.88 63 ASP B C 1
ATOM 3030 O O . ASP B 1 63 ? -14.078 -3.402 -4.574 1 91.88 63 ASP B O 1
ATOM 3034 N N . PRO B 1 64 ? -15.266 -1.751 -5.543 1 91 64 PRO B N 1
ATOM 3035 C CA . PRO B 1 64 ? -14.133 -1.296 -6.348 1 91 64 PRO B CA 1
ATOM 3036 C C . PRO B 1 64 ? -13.086 -0.555 -5.52 1 91 64 PRO B C 1
ATOM 3038 O O . PRO B 1 64 ? -12.008 -0.226 -6.031 1 91 64 PRO B O 1
ATOM 3041 N N . THR B 1 65 ? -13.336 -0.323 -4.254 1 87.5 65 THR B N 1
ATOM 3042 C CA . THR B 1 65 ? -12.422 0.48 -3.449 1 87.5 65 THR B CA 1
ATOM 3043 C C . THR B 1 65 ? -11.484 -0.412 -2.643 1 87.5 65 THR B C 1
ATOM 3045 O O . THR B 1 65 ? -10.547 0.076 -2.01 1 87.5 65 THR B O 1
ATOM 3048 N N . VAL B 1 66 ? -11.773 -1.714 -2.646 1 90.5 66 VAL B N 1
ATOM 3049 C CA . VAL B 1 66 ? -10.969 -2.633 -1.849 1 90.5 66 VAL B CA 1
ATOM 3050 C C . VAL B 1 66 ? -9.594 -2.799 -2.484 1 90.5 66 VAL B C 1
ATOM 3052 O O . VAL B 1 66 ? -9.477 -3.018 -3.691 1 90.5 66 VAL B O 1
ATOM 3055 N N . ALA B 1 67 ? -8.609 -2.625 -1.687 1 89.69 67 ALA B N 1
ATOM 3056 C CA . ALA B 1 67 ? -7.234 -2.771 -2.15 1 89.69 67 ALA B CA 1
ATOM 3057 C C . ALA B 1 67 ? -6.723 -4.188 -1.907 1 89.69 67 ALA B C 1
ATOM 3059 O O . ALA B 1 67 ? -6.164 -4.48 -0.846 1 89.69 67 ALA B O 1
ATOM 3060 N N . ALA B 1 68 ? -6.859 -5.02 -2.912 1 92.56 68 ALA B N 1
ATOM 3061 C CA . ALA B 1 68 ? -6.449 -6.418 -2.801 1 92.56 68 ALA B CA 1
ATOM 3062 C C . ALA B 1 68 ? -4.961 -6.527 -2.475 1 92.56 68 ALA B C 1
ATOM 3064 O O . ALA B 1 68 ? -4.547 -7.418 -1.727 1 92.56 68 ALA B O 1
ATOM 3065 N N . GLY B 1 69 ? -4.18 -5.656 -3.049 1 89.75 69 GLY B N 1
ATOM 3066 C CA . GLY B 1 69 ? -2.746 -5.672 -2.805 1 89.75 69 GLY B CA 1
ATOM 3067 C C . GLY B 1 69 ? -2.389 -5.504 -1.341 1 89.75 69 GLY B C 1
ATOM 3068 O O . GLY B 1 69 ? -1.421 -6.098 -0.86 1 89.75 69 GLY B O 1
ATOM 3069 N N . ALA B 1 70 ? -3.168 -4.789 -0.667 1 86 70 ALA B N 1
ATOM 3070 C CA . ALA B 1 70 ? -2.922 -4.539 0.751 1 86 70 ALA B CA 1
ATOM 3071 C C . ALA B 1 70 ? -3.531 -5.641 1.615 1 86 70 ALA B C 1
ATOM 3073 O O . ALA B 1 70 ? -2.979 -5.996 2.66 1 86 70 ALA B O 1
ATOM 3074 N N . LEU B 1 71 ? -4.613 -6.219 1.209 1 91.94 71 LEU B N 1
ATOM 3075 C CA . LEU B 1 71 ? -5.363 -7.152 2.039 1 91.94 71 LEU B CA 1
ATOM 3076 C C . LEU B 1 71 ? -4.852 -8.578 1.854 1 91.94 71 LEU B C 1
ATOM 3078 O O . LEU B 1 71 ? -5.141 -9.461 2.668 1 91.94 71 LEU B O 1
ATOM 3082 N N . SER B 1 72 ? -4.137 -8.805 0.765 1 94.69 72 SER B N 1
ATOM 3083 C CA . SER B 1 72 ? -3.654 -10.148 0.441 1 94.69 72 SER B CA 1
ATOM 3084 C C . SER B 1 72 ? -2.133 -10.219 0.511 1 94.69 72 SER B C 1
ATOM 3086 O O . SER B 1 72 ? -1.464 -10.32 -0.52 1 94.69 72 SER B O 1
ATOM 3088 N N . PRO B 1 73 ? -1.627 -10.367 1.645 1 94.38 73 PRO B N 1
ATOM 3089 C CA . PRO B 1 73 ? -0.168 -10.312 1.768 1 94.38 73 PRO B CA 1
ATOM 3090 C C . PRO B 1 73 ? 0.52 -11.562 1.232 1 94.38 73 PRO B C 1
ATOM 3092 O O . PRO B 1 73 ? -0.054 -12.656 1.278 1 94.38 73 PRO B O 1
ATOM 3095 N N . TRP B 1 74 ? 1.718 -11.32 0.679 1 96.62 74 TRP B N 1
ATOM 3096 C CA . TRP B 1 74 ? 2.68 -12.398 0.485 1 96.62 74 TRP B CA 1
ATOM 3097 C C . TRP B 1 74 ? 3.314 -12.805 1.81 1 96.62 74 TRP B C 1
ATOM 3099 O O . TRP B 1 74 ? 4.312 -12.219 2.234 1 96.62 74 TRP B O 1
ATOM 3109 N N . VAL B 1 75 ? 2.863 -13.859 2.404 1 97.25 75 VAL B N 1
ATOM 3110 C CA . VAL B 1 75 ? 3.121 -14.156 3.809 1 97.25 75 VAL B CA 1
ATOM 3111 C C . VAL B 1 75 ? 4.598 -14.5 4.004 1 97.25 75 VAL B C 1
ATOM 3113 O O . VAL B 1 75 ? 5.211 -14.086 4.988 1 97.25 75 VAL B O 1
ATOM 3116 N N . ASP B 1 76 ? 5.195 -15.18 3.078 1 97.44 76 ASP B N 1
ATOM 3117 C CA . ASP B 1 76 ? 6.555 -15.672 3.275 1 97.44 76 ASP B CA 1
ATOM 3118 C C . ASP B 1 76 ? 7.574 -14.727 2.639 1 97.44 76 ASP B C 1
ATOM 3120 O O . ASP B 1 76 ? 8.727 -15.109 2.422 1 97.44 76 ASP B O 1
ATOM 3124 N N . ILE B 1 77 ? 7.188 -13.531 2.277 1 94.38 77 ILE B N 1
ATOM 3125 C CA . ILE B 1 77 ? 8.156 -12.594 1.723 1 94.38 77 ILE B CA 1
ATOM 3126 C C . ILE B 1 77 ? 9.156 -12.188 2.801 1 94.38 77 ILE B C 1
ATOM 3128 O O . ILE B 1 77 ? 8.773 -11.852 3.922 1 94.38 77 ILE B O 1
ATOM 3132 N N . ARG B 1 78 ? 10.367 -12.086 2.492 1 90 78 ARG B N 1
ATOM 3133 C CA . ARG B 1 78 ? 11.438 -11.93 3.473 1 90 78 ARG B CA 1
ATOM 3134 C C . ARG B 1 78 ? 11.578 -10.477 3.908 1 90 78 ARG B C 1
ATOM 3136 O O . ARG B 1 78 ? 12 -10.195 5.031 1 90 78 ARG B O 1
ATOM 3143 N N . ILE B 1 79 ? 11.266 -9.531 3.08 1 85.81 79 ILE B N 1
ATOM 3144 C CA . ILE B 1 79 ? 11.625 -8.133 3.307 1 85.81 79 ILE B CA 1
ATOM 3145 C C . ILE B 1 79 ? 10.68 -7.52 4.336 1 85.81 79 ILE B C 1
ATOM 3147 O O . ILE B 1 79 ? 10.953 -6.438 4.863 1 85.81 79 ILE B O 1
ATOM 3151 N N . VAL B 1 80 ? 9.586 -8.156 4.648 1 87.62 80 VAL B N 1
ATOM 3152 C CA . VAL B 1 80 ? 8.703 -7.738 5.73 1 87.62 80 VAL B CA 1
ATOM 3153 C C . VAL B 1 80 ? 9.023 -8.531 6.996 1 87.62 80 VAL B C 1
ATOM 3155 O O . VAL B 1 80 ? 9.023 -9.766 6.984 1 87.62 80 VAL B O 1
ATOM 3158 N N . PRO B 1 81 ? 9.297 -7.801 8.062 1 88 81 PRO B N 1
ATOM 3159 C CA . PRO B 1 81 ? 9.609 -8.516 9.297 1 88 81 PRO B CA 1
ATOM 3160 C C . PRO B 1 81 ? 8.523 -9.508 9.703 1 88 81 PRO B C 1
ATOM 3162 O O . PRO B 1 81 ? 7.332 -9.211 9.555 1 88 81 PRO B O 1
ATOM 3165 N N . ARG B 1 82 ? 8.93 -10.578 10.203 1 92.19 82 ARG B N 1
ATOM 3166 C CA . ARG B 1 82 ? 8.062 -11.695 10.547 1 92.19 82 ARG B CA 1
ATOM 3167 C C . ARG B 1 82 ? 6.93 -11.258 11.469 1 92.19 82 ARG B C 1
ATOM 3169 O O . ARG B 1 82 ? 5.758 -11.516 11.188 1 92.19 82 ARG B O 1
ATOM 3176 N N . GLU B 1 83 ? 7.25 -10.578 12.547 1 91 83 GLU B N 1
ATOM 3177 C CA . GLU B 1 83 ? 6.25 -10.164 13.523 1 91 83 GLU B CA 1
ATOM 3178 C C . GLU B 1 83 ? 5.23 -9.211 12.906 1 91 83 GLU B C 1
ATOM 3180 O O . GLU B 1 83 ? 4.039 -9.289 13.203 1 91 83 GLU B O 1
ATOM 3185 N N . VAL B 1 84 ? 5.73 -8.383 12.047 1 87.25 84 VAL B N 1
ATOM 3186 C CA . VAL B 1 84 ? 4.863 -7.441 11.352 1 87.25 84 VAL B CA 1
ATOM 3187 C C . VAL B 1 84 ? 3.889 -8.203 10.453 1 87.25 84 VAL B C 1
ATOM 3189 O O . VAL B 1 84 ? 2.686 -7.93 10.461 1 87.25 84 VAL B O 1
ATOM 3192 N N . MET B 1 85 ? 4.363 -9.148 9.781 1 93.25 85 MET B N 1
ATOM 3193 C CA . MET B 1 85 ? 3.533 -9.953 8.883 1 93.25 85 MET B CA 1
ATOM 3194 C C . MET B 1 85 ? 2.467 -10.711 9.672 1 93.25 85 MET B C 1
ATOM 3196 O O . MET B 1 85 ? 1.289 -10.68 9.312 1 93.25 85 MET B O 1
ATOM 3200 N N . LEU B 1 86 ? 2.854 -11.344 10.742 1 94.81 86 LEU B N 1
ATOM 3201 C CA . LEU B 1 86 ? 1.922 -12.117 11.555 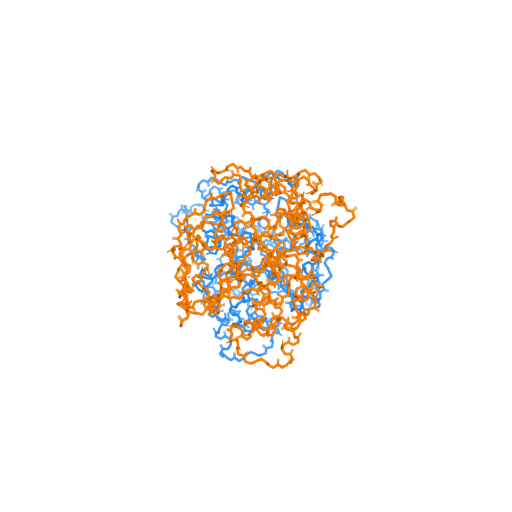1 94.81 86 LEU B CA 1
ATOM 3202 C C . LEU B 1 86 ? 0.831 -11.227 12.133 1 94.81 86 LEU B C 1
ATOM 3204 O O . LEU B 1 86 ? -0.342 -11.602 12.156 1 94.81 86 LEU B O 1
ATOM 3208 N N . GLU B 1 87 ? 1.195 -10.07 12.539 1 89 87 GLU B N 1
ATOM 3209 C CA . GLU B 1 87 ? 0.226 -9.133 13.086 1 89 87 GLU B CA 1
ATOM 3210 C C . GLU B 1 87 ? -0.74 -8.641 12.016 1 89 87 GLU B C 1
ATOM 3212 O O . GLU B 1 87 ? -1.939 -8.508 12.266 1 89 87 GLU B O 1
ATOM 3217 N N . MET B 1 88 ? -0.204 -8.352 10.891 1 88.38 88 MET B N 1
ATOM 3218 C CA . MET B 1 88 ? -1.03 -7.922 9.766 1 88.38 88 MET B CA 1
ATOM 3219 C C . MET B 1 88 ? -2.08 -8.977 9.43 1 88.38 88 MET B C 1
ATOM 3221 O O . MET B 1 88 ? -3.254 -8.648 9.242 1 88.38 88 MET B O 1
ATOM 3225 N N . VAL B 1 89 ? -1.662 -10.164 9.367 1 94.12 89 VAL B N 1
ATOM 3226 C CA . VAL B 1 89 ? -2.561 -11.273 9.047 1 94.12 89 VAL B CA 1
ATOM 3227 C C . VAL B 1 89 ? -3.602 -11.43 10.148 1 94.12 89 VAL B C 1
ATOM 3229 O O . VAL B 1 89 ? -4.801 -11.523 9.875 1 94.12 89 VAL B O 1
ATOM 3232 N N . GLU B 1 90 ? -3.193 -11.352 11.359 1 93.19 90 GLU B N 1
ATOM 3233 C CA . GLU B 1 90 ? -4.078 -11.57 12.5 1 93.19 90 GLU B CA 1
ATOM 3234 C C . GLU B 1 90 ? -5.113 -10.453 12.617 1 93.19 90 GLU B C 1
ATOM 3236 O O . GLU B 1 90 ? -6.242 -10.695 13.047 1 93.19 90 GLU B O 1
ATOM 3241 N N . ALA B 1 91 ? -4.793 -9.328 12.219 1 86.94 91 ALA B N 1
ATOM 3242 C CA . ALA B 1 91 ? -5.633 -8.148 12.414 1 86.94 91 ALA B CA 1
ATOM 3243 C C . ALA B 1 91 ? -6.797 -8.133 11.43 1 86.94 91 ALA B C 1
ATOM 3245 O O . ALA B 1 91 ? -7.758 -7.379 11.602 1 86.94 91 ALA B O 1
ATOM 3246 N N . GLN B 1 92 ? -6.715 -8.922 10.422 1 89.81 92 GLN B N 1
ATOM 3247 C CA . GLN B 1 92 ? -7.773 -8.906 9.422 1 89.81 92 GLN B CA 1
ATOM 3248 C C . GLN B 1 92 ? -9.078 -9.461 9.984 1 89.81 92 GLN B C 1
ATOM 3250 O O . GLN B 1 92 ? -9.07 -10.453 10.719 1 89.81 92 GLN B O 1
ATOM 3255 N N . THR B 1 93 ? -10.156 -8.758 9.594 1 86.62 93 THR B N 1
ATOM 3256 C CA . THR B 1 93 ? -11.445 -9.156 10.164 1 86.62 93 THR B CA 1
ATOM 3257 C C . THR B 1 93 ? -12.344 -9.766 9.094 1 86.62 93 THR B C 1
ATOM 3259 O O . THR B 1 93 ? -13.391 -10.336 9.406 1 86.62 93 THR B O 1
ATOM 3262 N N . HIS B 1 94 ? -12.016 -9.625 7.898 1 90.25 94 HIS B N 1
ATOM 3263 C CA . HIS B 1 94 ? -12.719 -10.289 6.801 1 90.25 94 HIS B CA 1
ATOM 3264 C C . HIS B 1 94 ? -12.148 -11.68 6.551 1 90.25 94 HIS B C 1
ATOM 3266 O O . HIS B 1 94 ? -11.188 -12.094 7.203 1 90.25 94 HIS B O 1
ATOM 3272 N N . ARG B 1 95 ? -12.805 -12.453 5.727 1 96.06 95 ARG B N 1
ATOM 3273 C CA . ARG B 1 95 ? -12.188 -13.711 5.305 1 96.06 95 ARG B CA 1
ATOM 3274 C C . ARG B 1 95 ? -10.836 -13.461 4.648 1 96.06 95 ARG B C 1
ATOM 3276 O O . ARG B 1 95 ? -10.727 -12.68 3.701 1 96.06 95 ARG B O 1
ATOM 3283 N N . ARG B 1 96 ? -9.844 -14.109 5.184 1 97.12 96 ARG B N 1
ATOM 3284 C CA . ARG B 1 96 ? -8.484 -13.82 4.746 1 97.12 96 ARG B CA 1
ATOM 3285 C C . ARG B 1 96 ? -8.156 -14.555 3.455 1 97.12 96 ARG B C 1
ATOM 3287 O O . ARG B 1 96 ? -8.578 -15.695 3.262 1 97.12 96 ARG B O 1
ATOM 3294 N N . PHE B 1 97 ? -7.438 -13.945 2.609 1 97.88 97 PHE B N 1
ATOM 3295 C CA . PHE B 1 97 ? -6.844 -14.523 1.411 1 97.88 97 PHE B CA 1
ATOM 3296 C C . PHE B 1 97 ? -5.391 -14.086 1.26 1 97.88 97 PHE B C 1
ATOM 3298 O O . PHE B 1 97 ? -5.117 -12.906 1.015 1 97.88 97 PHE B O 1
ATOM 3305 N N . MET B 1 98 ? -4.52 -15.008 1.394 1 97.88 98 MET B N 1
ATOM 3306 C CA . MET B 1 98 ? -3.078 -14.781 1.445 1 97.88 98 MET B CA 1
ATOM 3307 C C . MET B 1 98 ? -2.381 -15.438 0.257 1 97.88 98 MET B C 1
ATOM 3309 O O . MET B 1 98 ? -2.91 -16.375 -0.341 1 97.88 98 MET B O 1
ATOM 3313 N N . LYS B 1 99 ? -1.261 -14.961 -0.091 1 97 99 LYS B N 1
ATOM 3314 C CA . LYS B 1 99 ? -0.559 -15.586 -1.208 1 97 99 LYS B CA 1
ATOM 3315 C C . LYS B 1 99 ? 0.769 -16.188 -0.755 1 97 99 LYS B C 1
ATOM 3317 O O . LYS B 1 99 ? 1.315 -15.789 0.278 1 97 99 LYS B O 1
ATOM 3322 N N . THR B 1 100 ? 1.266 -17.125 -1.49 1 98.25 100 THR B N 1
ATOM 3323 C CA . THR B 1 100 ? 2.572 -17.75 -1.313 1 98.25 100 THR B CA 1
ATOM 3324 C C . THR B 1 100 ? 3.137 -18.203 -2.654 1 98.25 100 THR B C 1
ATOM 3326 O O . THR B 1 100 ? 2.383 -18.484 -3.59 1 98.25 100 THR B O 1
ATOM 3329 N N . HIS B 1 101 ? 4.406 -18.219 -2.762 1 97.94 101 HIS B N 1
ATOM 3330 C CA . HIS B 1 101 ? 5.09 -18.812 -3.904 1 97.94 101 HIS B CA 1
ATOM 3331 C C . HIS B 1 101 ? 5.84 -20.078 -3.504 1 97.94 101 HIS B C 1
ATOM 3333 O O . HIS B 1 101 ? 6.734 -20.531 -4.223 1 97.94 101 HIS B O 1
ATOM 3339 N N . LEU B 1 102 ? 5.453 -20.641 -2.447 1 98.12 102 LEU B N 1
ATOM 3340 C CA . LEU B 1 102 ? 6.137 -21.828 -1.927 1 98.12 102 LEU B CA 1
ATOM 3341 C C . LEU B 1 102 ? 5.688 -23.078 -2.662 1 98.12 102 LEU B C 1
ATOM 3343 O O . LEU B 1 102 ? 4.535 -23.172 -3.092 1 98.12 102 LEU B O 1
ATOM 3347 N N . PRO B 1 103 ? 6.617 -24.016 -2.809 1 97.81 103 PRO B N 1
ATOM 3348 C CA . PRO B 1 103 ? 6.156 -25.359 -3.195 1 97.81 103 PRO B CA 1
ATOM 3349 C C . PRO B 1 103 ? 5.27 -26 -2.137 1 97.81 103 PRO B C 1
ATOM 3351 O O . PRO B 1 103 ? 5.348 -25.641 -0.958 1 97.81 103 PRO B O 1
ATOM 3354 N N . VAL B 1 104 ? 4.508 -26.922 -2.553 1 97.44 104 VAL B N 1
ATOM 3355 C CA . VAL B 1 104 ? 3.473 -27.5 -1.695 1 97.44 104 VAL B CA 1
ATOM 3356 C C . VAL B 1 104 ? 4.117 -28.188 -0.498 1 97.44 104 VAL B C 1
ATOM 3358 O O . VAL B 1 104 ? 3.557 -28.188 0.601 1 97.44 104 VAL B O 1
ATOM 3361 N N . ASP B 1 105 ? 5.305 -28.688 -0.627 1 96.88 105 ASP B N 1
ATOM 3362 C CA . ASP B 1 105 ? 5.938 -29.469 0.436 1 96.88 105 ASP B CA 1
ATOM 3363 C C . ASP B 1 105 ? 6.648 -28.562 1.432 1 96.88 105 ASP B C 1
ATOM 3365 O O . ASP B 1 105 ? 7.371 -29.031 2.312 1 96.88 105 ASP B O 1
ATOM 3369 N N . SER B 1 106 ? 6.484 -27.266 1.275 1 97.19 106 SER B N 1
ATOM 3370 C CA . SER B 1 106 ? 7.039 -26.328 2.238 1 97.19 106 SER B CA 1
ATOM 3371 C C . SER B 1 106 ? 5.934 -25.625 3.023 1 97.19 106 SER B C 1
ATOM 3373 O O . SER B 1 106 ? 6.199 -24.703 3.791 1 97.19 106 SER B O 1
ATOM 3375 N N . LEU B 1 107 ? 4.754 -26.031 2.838 1 95.38 107 LEU B N 1
ATOM 3376 C CA . LEU B 1 107 ? 3.596 -25.531 3.564 1 95.38 107 LEU B CA 1
ATOM 3377 C C . LEU B 1 107 ? 2.998 -26.609 4.461 1 95.38 107 LEU B C 1
ATOM 3379 O O . LEU B 1 107 ? 2.975 -27.781 4.09 1 95.38 107 LEU B O 1
ATOM 3383 N N . VAL B 1 108 ? 2.553 -26.219 5.59 1 91.31 108 VAL B N 1
ATOM 3384 C CA . VAL B 1 108 ? 1.729 -27.125 6.379 1 91.31 108 VAL B CA 1
ATOM 3385 C C . VAL B 1 108 ? 0.311 -27.172 5.812 1 91.31 108 VAL B C 1
ATOM 3387 O O . VAL B 1 108 ? -0.398 -26.156 5.836 1 91.31 108 VAL B O 1
ATOM 3390 N N . TRP B 1 109 ? -0.04 -28.281 5.375 1 94.38 109 TRP B N 1
ATOM 3391 C CA . TRP B 1 109 ? -1.357 -28.453 4.766 1 94.38 109 TRP B CA 1
ATOM 3392 C C . TRP B 1 109 ? -2.447 -28.469 5.832 1 94.38 109 TRP B C 1
ATOM 3394 O O . TRP B 1 109 ? -2.316 -29.156 6.852 1 94.38 109 TRP B O 1
ATOM 3404 N N . ASP B 1 110 ? -3.43 -27.719 5.715 1 95.5 110 ASP B N 1
ATOM 3405 C CA . ASP B 1 110 ? -4.605 -27.703 6.582 1 95.5 110 ASP B CA 1
ATOM 3406 C C . ASP B 1 110 ? -5.875 -28.016 5.797 1 95.5 110 ASP B C 1
ATOM 3408 O O . ASP B 1 110 ? -6.262 -27.266 4.898 1 95.5 110 ASP B O 1
ATOM 3412 N N . PRO B 1 111 ? -6.477 -29.047 6.094 1 94.12 111 PRO B N 1
ATOM 3413 C CA . PRO B 1 111 ? -7.656 -29.469 5.332 1 94.12 111 PRO B CA 1
ATOM 3414 C C . PRO B 1 111 ? -8.82 -28.484 5.473 1 94.12 111 PRO B C 1
ATOM 3416 O O . PRO B 1 111 ? -9.773 -28.547 4.691 1 94.12 111 PRO B O 1
ATOM 3419 N N . LYS B 1 112 ? -8.766 -27.625 6.414 1 92.75 112 LYS B N 1
ATOM 3420 C CA . LYS B 1 112 ? -9.891 -26.719 6.668 1 92.75 112 LYS B CA 1
ATOM 3421 C C . LYS B 1 112 ? -9.789 -25.469 5.816 1 92.75 112 LYS B C 1
ATOM 3423 O O . LYS B 1 112 ? -10.766 -24.719 5.688 1 92.75 112 LYS B O 1
ATOM 3428 N N . VAL B 1 113 ? -8.641 -25.172 5.289 1 96.56 113 VAL B N 1
ATOM 3429 C CA . VAL B 1 113 ? -8.492 -23.953 4.492 1 96.56 113 VAL B CA 1
ATOM 3430 C C . VAL B 1 113 ? -8.641 -24.297 3.01 1 96.56 113 VAL B C 1
ATOM 3432 O O . VAL B 1 113 ? -8.609 -25.469 2.627 1 96.56 113 VAL B O 1
ATOM 3435 N N . LYS B 1 114 ? -8.922 -23.344 2.172 1 98.38 114 LYS B N 1
ATOM 3436 C CA . LYS B 1 114 ? -9 -23.516 0.725 1 98.38 114 LYS B CA 1
ATOM 3437 C C . LYS B 1 114 ? -7.719 -23.047 0.043 1 98.38 114 LYS B C 1
ATOM 3439 O O . LYS B 1 114 ? -7.203 -21.969 0.336 1 98.38 114 LYS B O 1
ATOM 3444 N N . TYR B 1 115 ? -7.168 -23.891 -0.834 1 98.5 115 TYR B N 1
ATOM 3445 C CA . TYR B 1 115 ? -5.988 -23.562 -1.628 1 98.5 115 TYR B CA 1
ATOM 3446 C C . TYR B 1 115 ? -6.355 -23.359 -3.092 1 98.5 115 TYR B C 1
ATOM 3448 O O . TYR B 1 115 ? -7.152 -24.109 -3.654 1 98.5 115 TYR B O 1
ATOM 3456 N N . ILE B 1 116 ? -5.852 -22.328 -3.662 1 98.75 116 ILE B N 1
ATOM 3457 C CA . ILE B 1 116 ? -5.945 -22.094 -5.098 1 98.75 116 ILE B CA 1
ATOM 3458 C C . ILE B 1 116 ? -4.543 -22.016 -5.699 1 98.75 116 ILE B C 1
ATOM 3460 O O . ILE B 1 116 ? -3.705 -21.234 -5.242 1 98.75 116 ILE B O 1
ATOM 3464 N N . PHE B 1 117 ? -4.242 -22.844 -6.621 1 98.62 117 PHE B N 1
ATOM 3465 C CA . PHE B 1 117 ? -2.984 -22.797 -7.359 1 98.62 117 PHE B CA 1
ATOM 3466 C C . PHE B 1 117 ? -3.221 -22.375 -8.805 1 98.62 117 PHE B C 1
ATOM 3468 O O . PHE B 1 117 ? -3.975 -23.031 -9.531 1 98.62 117 PHE B O 1
ATOM 3475 N N . ILE B 1 118 ? -2.59 -21.312 -9.227 1 98.25 118 ILE B N 1
ATOM 3476 C CA . ILE B 1 118 ? -2.709 -20.891 -10.617 1 98.25 118 ILE B CA 1
ATOM 3477 C C . ILE B 1 118 ? -1.39 -21.125 -11.352 1 98.25 118 ILE B C 1
ATOM 3479 O O . ILE B 1 118 ? -0.315 -20.859 -10.812 1 98.25 118 ILE B O 1
ATOM 3483 N N . ALA B 1 119 ? -1.524 -21.594 -12.547 1 97.88 119 ALA B N 1
ATOM 3484 C CA . ALA B 1 119 ? -0.369 -21.875 -13.391 1 97.88 119 ALA B CA 1
ATOM 3485 C C . ALA B 1 119 ? -0.495 -21.156 -14.742 1 97.88 119 ALA B C 1
ATOM 3487 O O . ALA B 1 119 ? -1.575 -20.688 -15.102 1 97.88 119 ALA B O 1
ATOM 3488 N N . ARG B 1 120 ? 0.587 -21.062 -15.383 1 97.19 120 ARG B N 1
ATOM 3489 C CA . ARG B 1 120 ? 0.752 -20.453 -16.703 1 97.19 120 ARG B CA 1
ATOM 3490 C C . ARG B 1 120 ? 1.846 -21.156 -17.5 1 97.19 120 ARG B C 1
ATOM 3492 O O . ARG B 1 120 ? 2.746 -21.766 -16.922 1 97.19 120 ARG B O 1
ATOM 3499 N N . ASP B 1 121 ? 1.71 -21.125 -18.844 1 97.44 121 ASP B N 1
ATOM 3500 C CA . ASP B 1 121 ? 2.789 -21.656 -19.672 1 97.44 121 ASP B CA 1
ATOM 3501 C C . ASP B 1 121 ? 4.137 -21.078 -19.25 1 97.44 121 ASP B C 1
ATOM 3503 O O . ASP B 1 121 ? 4.273 -19.859 -19.078 1 97.44 121 ASP B O 1
ATOM 3507 N N . GLY B 1 122 ? 5.094 -22.031 -19.109 1 97.69 122 GLY B N 1
ATOM 3508 C CA . GLY B 1 122 ? 6.406 -21.609 -18.641 1 97.69 122 GLY B CA 1
ATOM 3509 C C . GLY B 1 122 ? 7.047 -20.547 -19.516 1 97.69 122 GLY B C 1
ATOM 3510 O O . GLY B 1 122 ? 7.797 -19.703 -19.016 1 97.69 122 GLY B O 1
ATOM 3511 N N . ARG B 1 123 ? 6.812 -20.609 -20.797 1 97 123 ARG B N 1
ATOM 3512 C CA . ARG B 1 123 ? 7.363 -19.609 -21.703 1 97 123 ARG B CA 1
ATOM 3513 C C . ARG B 1 123 ? 6.758 -18.234 -21.438 1 97 123 ARG B C 1
ATOM 3515 O O . ARG B 1 123 ? 7.477 -17.234 -21.375 1 97 123 ARG B O 1
ATOM 3522 N N . ASP B 1 124 ? 5.488 -18.188 -21.234 1 96.5 124 ASP B N 1
ATOM 3523 C CA . ASP B 1 124 ? 4.824 -16.922 -20.875 1 96.5 124 ASP B CA 1
ATOM 3524 C C . ASP B 1 124 ? 5.297 -16.422 -19.516 1 96.5 124 ASP B C 1
ATOM 3526 O O . ASP B 1 124 ? 5.531 -15.227 -19.344 1 96.5 124 ASP B O 1
ATOM 3530 N N . MET B 1 125 ? 5.398 -17.328 -18.594 1 96.56 125 MET B N 1
ATOM 3531 C CA . MET B 1 125 ? 5.879 -16.984 -17.25 1 96.56 125 MET B CA 1
ATOM 3532 C C . MET B 1 125 ? 7.27 -16.359 -17.328 1 96.56 125 MET B C 1
ATOM 3534 O O . MET B 1 125 ? 7.52 -15.32 -16.703 1 96.56 125 MET B O 1
ATOM 3538 N N . ILE B 1 126 ? 8.172 -16.906 -18.078 1 96.69 126 ILE B N 1
ATOM 3539 C CA . ILE B 1 126 ? 9.547 -16.422 -18.188 1 96.69 126 ILE B CA 1
ATOM 3540 C C . ILE B 1 126 ? 9.555 -15.016 -18.781 1 96.69 126 ILE B C 1
ATOM 3542 O O . ILE B 1 126 ? 10.289 -14.148 -18.312 1 96.69 126 ILE B O 1
ATOM 3546 N N . TRP B 1 127 ? 8.773 -14.805 -19.812 1 94.94 127 TRP B N 1
ATOM 3547 C CA . TRP B 1 127 ? 8.727 -13.477 -20.422 1 94.94 127 TRP B CA 1
ATOM 3548 C C . TRP B 1 127 ? 8.203 -12.445 -19.422 1 94.94 127 TRP B C 1
ATOM 3550 O O . TRP B 1 127 ? 8.688 -11.312 -19.375 1 94.94 127 TRP B O 1
ATOM 3560 N N . SER B 1 128 ? 7.188 -12.844 -18.672 1 94 128 SER B N 1
ATOM 3561 C CA . SER B 1 128 ? 6.656 -11.969 -17.625 1 94 128 SER B CA 1
ATOM 3562 C C . SER B 1 128 ? 7.68 -11.742 -16.531 1 94 128 SER B C 1
ATOM 3564 O O . SER B 1 128 ? 7.848 -10.617 -16.047 1 94 128 SER B O 1
ATOM 3566 N N . LEU B 1 129 ? 8.328 -12.773 -16.125 1 95.12 129 LEU B N 1
ATOM 3567 C CA . LEU B 1 129 ? 9.352 -12.703 -15.078 1 95.12 129 LEU B CA 1
ATOM 3568 C C . LEU B 1 129 ? 10.516 -11.82 -15.516 1 95.12 129 LEU B C 1
ATOM 3570 O O . LEU B 1 129 ? 10.992 -10.992 -14.73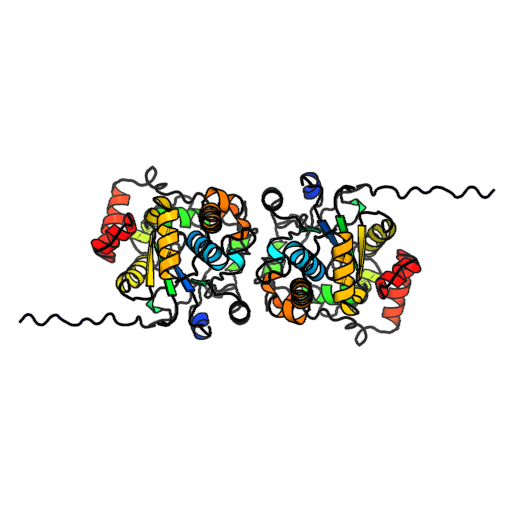4 1 95.12 129 LEU B O 1
ATOM 3574 N N . HIS B 1 130 ? 10.945 -12.016 -16.719 1 94.31 130 HIS B N 1
ATOM 3575 C CA . HIS B 1 130 ? 12.016 -11.188 -17.266 1 94.31 130 HIS B CA 1
ATOM 3576 C C . HIS B 1 130 ? 11.633 -9.711 -17.234 1 94.31 130 HIS B C 1
ATOM 3578 O O . HIS B 1 130 ? 12.406 -8.875 -16.766 1 94.31 130 HIS B O 1
ATOM 3584 N N . HIS B 1 131 ? 10.484 -9.461 -17.781 1 91.88 131 HIS B N 1
ATOM 3585 C CA . HIS B 1 131 ? 10.016 -8.078 -17.812 1 91.88 131 HIS B CA 1
ATOM 3586 C C . HIS B 1 131 ? 9.984 -7.484 -16.406 1 91.88 131 HIS B C 1
ATOM 3588 O O . HIS B 1 131 ? 10.43 -6.352 -16.188 1 91.88 131 HIS B O 1
ATOM 3594 N N . HIS B 1 132 ? 9.469 -8.219 -15.445 1 92.44 132 HIS B N 1
ATOM 3595 C CA . HIS B 1 132 ? 9.352 -7.812 -14.047 1 92.44 132 HIS B CA 1
ATOM 3596 C C . HIS B 1 132 ? 10.695 -7.367 -13.492 1 92.44 132 HIS B C 1
ATOM 3598 O O . HIS B 1 132 ? 10.812 -6.266 -12.945 1 92.44 132 HIS B O 1
ATOM 3604 N N . PHE B 1 133 ? 11.703 -8.148 -13.672 1 93.12 133 PHE B N 1
ATOM 3605 C CA . PHE B 1 133 ? 13.008 -7.875 -13.086 1 93.12 133 PHE B CA 1
ATOM 3606 C C . PHE B 1 133 ? 13.789 -6.879 -13.93 1 93.12 133 PHE B C 1
ATOM 3608 O O . PHE B 1 133 ? 14.516 -6.035 -13.398 1 93.12 133 PHE B O 1
ATOM 3615 N N . TYR B 1 134 ? 13.633 -7.008 -15.211 1 92.94 134 TYR B N 1
ATOM 3616 C CA . TYR B 1 134 ? 14.406 -6.156 -16.109 1 92.94 134 TYR B CA 1
ATOM 3617 C C . TYR B 1 134 ? 14.008 -4.695 -15.961 1 92.94 134 TYR B C 1
ATOM 3619 O O . TYR B 1 134 ? 14.852 -3.801 -16.031 1 92.94 134 TYR B O 1
ATOM 3627 N N . THR B 1 135 ? 12.789 -4.453 -15.719 1 90.69 135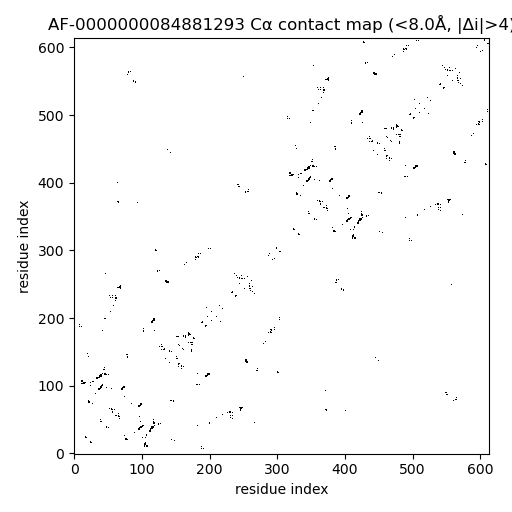 THR B N 1
ATOM 3628 C CA . THR B 1 135 ? 12.281 -3.086 -15.703 1 90.69 135 THR B CA 1
ATOM 3629 C C . THR B 1 135 ? 12.219 -2.543 -14.281 1 90.69 135 THR B C 1
ATOM 3631 O O . THR B 1 135 ? 11.867 -1.38 -14.07 1 90.69 135 THR B O 1
ATOM 3634 N N . ALA B 1 136 ? 12.531 -3.369 -13.273 1 90.69 136 ALA B N 1
ATOM 3635 C CA . ALA B 1 136 ? 12.484 -2.918 -11.883 1 90.69 136 ALA B CA 1
ATOM 3636 C C . ALA B 1 136 ? 13.508 -1.817 -11.633 1 90.69 136 ALA B C 1
ATOM 3638 O O . ALA B 1 136 ? 14.562 -1.788 -12.266 1 90.69 136 ALA B O 1
ATOM 3639 N N . THR B 1 137 ? 13.25 -0.957 -10.695 1 87.12 137 THR B N 1
ATOM 3640 C CA . THR B 1 137 ? 14.125 0.161 -10.359 1 87.12 137 THR B CA 1
ATOM 3641 C C . THR B 1 137 ? 15.242 -0.29 -9.422 1 87.12 137 THR B C 1
ATOM 3643 O O . THR B 1 137 ? 15.195 -1.393 -8.875 1 87.12 137 THR B O 1
ATOM 3646 N N . PRO B 1 138 ? 16.281 0.604 -9.227 1 84.81 138 PRO B N 1
ATOM 3647 C CA . PRO B 1 138 ? 17.297 0.315 -8.203 1 84.81 138 PRO B CA 1
ATOM 3648 C C . PRO B 1 138 ? 16.688 0.152 -6.809 1 84.81 138 PRO B C 1
ATOM 3650 O O . PRO B 1 138 ? 17.188 -0.638 -6.008 1 84.81 138 PRO B O 1
ATOM 3653 N N . THR B 1 139 ? 15.633 0.862 -6.531 1 81.69 139 THR B N 1
ATOM 3654 C CA . THR B 1 139 ? 14.953 0.75 -5.246 1 81.69 139 THR B CA 1
ATOM 3655 C C . THR B 1 139 ? 14.43 -0.668 -5.031 1 81.69 139 THR B C 1
ATOM 3657 O O . THR B 1 139 ? 14.578 -1.23 -3.943 1 81.69 139 THR B O 1
ATOM 3660 N N . PHE B 1 140 ? 13.867 -1.271 -6.023 1 87 140 PHE B N 1
ATOM 3661 C CA . PHE B 1 140 ? 13.406 -2.65 -5.934 1 87 140 PHE B CA 1
ATOM 3662 C C . PHE B 1 140 ? 14.531 -3.574 -5.492 1 87 140 PHE B C 1
ATOM 3664 O O . PHE B 1 140 ? 14.367 -4.371 -4.566 1 87 140 PHE B O 1
ATOM 3671 N N . TYR B 1 141 ? 15.602 -3.441 -6.152 1 86.75 141 TYR B N 1
ATOM 3672 C CA . TYR B 1 141 ? 16.734 -4.309 -5.859 1 86.75 141 TYR B CA 1
ATOM 3673 C C . TYR B 1 141 ? 17.281 -4.039 -4.461 1 86.75 141 TYR B C 1
ATOM 3675 O O . TYR B 1 141 ? 17.766 -4.953 -3.797 1 86.75 141 TYR B O 1
ATOM 3683 N N . SER B 1 142 ? 17.156 -2.855 -3.98 1 82.5 142 SER B N 1
ATOM 3684 C CA . SER B 1 142 ? 17.641 -2.504 -2.65 1 82.5 142 SER B CA 1
ATOM 3685 C C . SER B 1 142 ? 16.812 -3.176 -1.562 1 82.5 142 SER B C 1
ATOM 3687 O O . SER B 1 142 ? 17.281 -3.375 -0.443 1 82.5 142 SER B O 1
ATOM 3689 N N . PHE B 1 143 ? 15.586 -3.541 -1.865 1 82.38 143 PHE B N 1
ATOM 3690 C CA . PHE B 1 143 ? 14.727 -4.238 -0.912 1 82.38 143 PHE B CA 1
ATOM 3691 C C . PHE B 1 143 ? 15.367 -5.551 -0.473 1 82.38 143 PHE B C 1
ATOM 3693 O O . PHE B 1 143 ? 15.164 -6 0.656 1 82.38 143 PHE B O 1
ATOM 3700 N N . PHE B 1 144 ? 16.156 -6.078 -1.311 1 82.5 144 PHE B N 1
ATOM 3701 C CA . PHE B 1 144 ? 16.641 -7.434 -1.08 1 82.5 144 PHE B CA 1
ATOM 3702 C C . PHE B 1 144 ? 18.141 -7.434 -0.782 1 82.5 144 PHE B C 1
ATOM 3704 O O . PHE B 1 144 ? 18.781 -8.484 -0.773 1 82.5 144 PHE B O 1
ATOM 3711 N N . GLU B 1 145 ? 18.875 -6.43 -0.678 1 75.62 145 GLU B N 1
ATOM 3712 C CA . GLU B 1 145 ? 20.328 -6.34 -0.448 1 75.62 145 GLU B CA 1
ATOM 3713 C C . GLU B 1 145 ? 20.672 -6.688 0.996 1 75.62 145 GLU B C 1
ATOM 3715 O O . GLU B 1 145 ? 21.734 -7.266 1.262 1 75.62 145 GLU B O 1
ATOM 3720 N N . ASN B 1 146 ? 19.859 -6.477 2.004 1 69.75 146 ASN B N 1
ATOM 3721 C CA . ASN B 1 146 ? 20.25 -6.641 3.402 1 69.75 146 ASN B CA 1
ATOM 3722 C C . ASN B 1 146 ? 19.5 -7.805 4.051 1 69.75 146 ASN B C 1
ATOM 3724 O O . ASN B 1 146 ? 19.094 -7.715 5.211 1 69.75 146 ASN B O 1
ATOM 3728 N N . THR B 1 147 ? 19.547 -8.922 3.199 1 69.31 147 THR B N 1
ATOM 3729 C CA . THR B 1 147 ? 18.797 -10.062 3.725 1 69.31 147 THR B CA 1
ATOM 3730 C C . THR B 1 147 ? 19.734 -11.164 4.176 1 69.31 147 THR B C 1
ATOM 3732 O O . THR B 1 147 ? 19.312 -12.156 4.766 1 69.31 147 THR B O 1
ATOM 3735 N N . GLY B 1 148 ? 21.031 -11.008 4 1 71.94 148 GLY B N 1
ATOM 3736 C CA . GLY B 1 148 ? 22 -12.039 4.316 1 71.94 148 GLY B CA 1
ATOM 3737 C C . GLY B 1 148 ? 22.156 -13.07 3.221 1 71.94 148 GLY B C 1
ATOM 3738 O O . GLY B 1 148 ? 22.984 -13.977 3.32 1 71.94 148 GLY B O 1
ATOM 3739 N N . ILE B 1 149 ? 21.359 -13 2.26 1 75.12 149 ILE B N 1
ATOM 3740 C CA . ILE B 1 149 ? 21.422 -13.906 1.116 1 75.12 149 ILE B CA 1
ATOM 3741 C C . ILE B 1 149 ? 21.922 -13.156 -0.114 1 75.12 149 ILE B C 1
ATOM 3743 O O . ILE B 1 149 ? 21.719 -11.945 -0.231 1 75.12 149 ILE B O 1
ATOM 3747 N N . THR B 1 150 ? 22.688 -13.836 -0.943 1 75.75 150 THR B N 1
ATOM 3748 C CA . THR B 1 150 ? 23.203 -13.211 -2.158 1 75.75 150 THR B CA 1
ATOM 3749 C C . THR B 1 150 ? 22.078 -12.531 -2.936 1 75.75 150 THR B C 1
ATOM 3751 O O . THR B 1 150 ? 21.047 -13.148 -3.211 1 75.75 150 THR B O 1
ATOM 3754 N N . PRO B 1 151 ? 22.359 -11.273 -3.172 1 74.31 151 PRO B N 1
ATOM 3755 C CA . PRO B 1 151 ? 21.312 -10.523 -3.871 1 74.31 151 PRO B CA 1
ATOM 3756 C C . PRO B 1 151 ? 21.062 -11.039 -5.285 1 74.31 151 PRO B C 1
ATOM 3758 O O . PRO B 1 151 ? 21.984 -11.531 -5.941 1 74.31 151 PRO B O 1
ATOM 3761 N N . PHE B 1 152 ? 19.859 -10.945 -5.684 1 78.56 152 PHE B N 1
ATOM 3762 C CA . PHE B 1 152 ? 19.5 -11.305 -7.051 1 78.56 152 PHE B CA 1
ATOM 3763 C C . PHE B 1 152 ? 19.859 -10.188 -8.016 1 78.56 152 PHE B C 1
ATOM 3765 O O . PHE B 1 152 ? 19.875 -9.016 -7.641 1 78.56 152 PHE B O 1
ATOM 3772 N N . GLN B 1 153 ? 20.234 -10.586 -9.211 1 87 153 GLN B N 1
ATOM 3773 C CA . GLN B 1 153 ? 20.734 -9.633 -10.203 1 87 153 GLN B CA 1
ATOM 3774 C C . GLN B 1 153 ? 19.719 -9.406 -11.312 1 87 153 GLN B C 1
ATOM 3776 O O . GLN B 1 153 ? 18.938 -10.305 -11.641 1 87 153 GLN B O 1
ATOM 3781 N N . ARG B 1 154 ? 19.781 -8.195 -11.828 1 93.5 154 ARG B N 1
ATOM 3782 C CA . ARG B 1 154 ? 18.984 -7.879 -13 1 93.5 154 ARG B CA 1
ATOM 3783 C C . ARG B 1 154 ? 19.328 -8.797 -14.164 1 93.5 154 ARG B C 1
ATOM 3785 O O . ARG B 1 154 ? 20.5 -9.039 -14.445 1 93.5 154 ARG B O 1
ATOM 3792 N N . PRO B 1 155 ? 18.359 -9.336 -14.82 1 95.44 155 PRO B N 1
ATOM 3793 C CA . PRO B 1 155 ? 18.656 -10.227 -15.945 1 95.44 155 PRO B CA 1
ATOM 3794 C C . PRO B 1 155 ? 19.188 -9.484 -17.172 1 95.44 155 PRO B C 1
ATOM 3796 O O . PRO B 1 155 ? 19.109 -8.258 -17.234 1 95.44 155 PRO B O 1
ATOM 3799 N N . SER B 1 156 ? 19.75 -10.266 -18.062 1 94.75 156 SER B N 1
ATOM 3800 C CA . SER B 1 156 ? 20.172 -9.711 -19.344 1 94.75 156 SER B CA 1
ATOM 3801 C C . SER B 1 156 ? 18.984 -9.188 -20.141 1 94.75 156 SER B C 1
ATOM 3803 O O . SER B 1 156 ? 17.828 -9.477 -19.797 1 94.75 156 SER B O 1
ATOM 3805 N N . GLU B 1 157 ? 19.203 -8.453 -21.125 1 94.56 157 GLU B N 1
ATOM 3806 C CA . GLU B 1 157 ? 18.172 -7.797 -21.922 1 94.56 157 GLU B CA 1
ATOM 3807 C C . GLU B 1 157 ? 17.297 -8.812 -22.641 1 94.56 157 GLU B C 1
ATOM 3809 O O . GLU B 1 157 ? 16.109 -8.57 -22.875 1 94.56 157 GLU B O 1
ATOM 3814 N N . ASN B 1 158 ? 17.828 -9.969 -22.984 1 94.94 158 ASN B N 1
ATOM 3815 C CA . ASN B 1 158 ? 17.109 -10.961 -23.781 1 94.94 158 ASN B CA 1
ATOM 3816 C C . ASN B 1 158 ? 16.453 -12.023 -22.906 1 94.94 158 ASN B C 1
ATOM 3818 O O . ASN B 1 158 ? 17.141 -12.867 -22.328 1 94.94 158 ASN B O 1
ATOM 3822 N N . PRO B 1 159 ? 15.141 -12.148 -22.875 1 95.88 159 PRO B N 1
ATOM 3823 C CA . PRO B 1 159 ? 14.453 -13.133 -22.031 1 95.88 159 PRO B CA 1
ATOM 3824 C C . PRO B 1 159 ? 14.781 -14.57 -22.422 1 95.88 159 PRO B C 1
ATOM 3826 O O . PRO B 1 159 ? 14.625 -15.492 -21.609 1 95.88 159 PRO B O 1
ATOM 3829 N N . ARG B 1 160 ? 15.219 -14.797 -23.625 1 96.38 160 ARG B N 1
ATOM 3830 C CA . ARG B 1 160 ? 15.617 -16.125 -24.062 1 96.38 160 ARG B CA 1
ATOM 3831 C C . ARG B 1 160 ? 16.641 -16.734 -23.109 1 96.38 160 ARG B C 1
ATOM 3833 O O . ARG B 1 160 ? 16.641 -17.938 -22.859 1 96.38 160 ARG B O 1
ATOM 3840 N N . ASP B 1 161 ? 17.578 -15.914 -22.641 1 96.19 161 ASP B N 1
ATOM 3841 C CA . ASP B 1 161 ? 18.609 -16.406 -21.719 1 96.19 161 ASP B CA 1
ATOM 3842 C C . ASP B 1 161 ? 18 -17.062 -20.484 1 96.19 161 ASP B C 1
ATOM 3844 O O . ASP B 1 161 ? 18.469 -18.109 -20.047 1 96.19 161 ASP B O 1
ATOM 3848 N N . MET B 1 162 ? 17 -16.5 -19.984 1 96.5 162 MET B N 1
ATOM 3849 C CA . MET B 1 162 ? 16.312 -17.047 -18.828 1 96.5 162 MET B CA 1
ATOM 3850 C C . MET B 1 162 ? 15.586 -18.344 -19.188 1 96.5 162 MET B C 1
ATOM 3852 O O . MET B 1 162 ? 15.531 -19.266 -18.375 1 96.5 162 MET B O 1
ATOM 3856 N N . LEU B 1 163 ? 15 -18.359 -20.344 1 97.69 163 LEU B N 1
ATOM 3857 C CA . LEU B 1 163 ? 14.336 -19.594 -20.781 1 97.69 163 LEU B CA 1
ATOM 3858 C C . LEU B 1 163 ? 15.328 -20.734 -20.891 1 97.69 163 LEU B C 1
ATOM 3860 O O . LEU B 1 163 ? 15.023 -21.875 -20.484 1 97.69 163 LEU B O 1
ATOM 3864 N N . ILE B 1 164 ? 16.484 -20.453 -21.438 1 97.19 164 ILE B N 1
ATOM 3865 C CA . ILE B 1 164 ? 17.516 -21.469 -21.562 1 97.19 164 ILE B CA 1
ATOM 3866 C C . ILE B 1 164 ? 17.938 -21.953 -20.172 1 97.19 164 ILE B C 1
ATOM 3868 O O . ILE B 1 164 ? 18.125 -23.156 -19.969 1 97.19 164 ILE B O 1
ATOM 3872 N N . ASP B 1 165 ? 18.078 -21.047 -19.219 1 96.94 165 ASP B N 1
ATOM 3873 C CA . ASP B 1 165 ? 18.375 -21.438 -17.844 1 96.94 165 ASP B CA 1
ATOM 3874 C C . ASP B 1 165 ? 17.297 -22.375 -17.297 1 96.94 165 ASP B C 1
ATOM 3876 O O . ASP B 1 165 ? 17.594 -23.391 -16.672 1 96.94 165 ASP B O 1
ATOM 3880 N N . LEU B 1 166 ? 16.062 -22.062 -17.562 1 97.62 166 LEU B N 1
ATOM 3881 C CA . LEU B 1 166 ? 14.953 -22.875 -17.094 1 97.62 166 LEU B CA 1
ATOM 3882 C C . LEU B 1 166 ? 15.039 -24.281 -17.656 1 97.62 166 LEU B C 1
ATOM 3884 O O . LEU B 1 166 ? 14.797 -25.266 -16.953 1 97.62 166 LEU B O 1
ATOM 3888 N N . ILE B 1 167 ? 15.352 -24.375 -18.953 1 98 167 ILE B N 1
ATOM 3889 C CA . ILE B 1 167 ? 15.43 -25.641 -19.656 1 98 167 ILE B CA 1
ATOM 3890 C C . ILE B 1 167 ? 16.609 -26.453 -19.125 1 98 167 ILE B C 1
ATOM 3892 O O . ILE B 1 167 ? 16.469 -27.656 -18.828 1 98 167 ILE B O 1
ATOM 3896 N N . GLU B 1 168 ? 17.672 -25.844 -18.891 1 97.88 168 GLU B N 1
ATOM 3897 C CA . GLU B 1 168 ? 18.906 -26.547 -18.578 1 97.88 168 GLU B CA 1
ATOM 3898 C C . GLU B 1 168 ? 19 -26.859 -17.078 1 97.88 168 GLU B C 1
ATOM 3900 O O . GLU B 1 168 ? 19.406 -27.953 -16.688 1 97.88 168 GLU B O 1
ATOM 3905 N N . ASP B 1 169 ? 18.75 -25.797 -16.281 1 97.25 169 ASP B N 1
ATOM 3906 C CA . ASP B 1 169 ? 18.828 -25.891 -14.828 1 97.25 169 ASP B CA 1
ATOM 3907 C C . ASP B 1 169 ? 17.969 -24.812 -14.156 1 97.25 169 ASP B C 1
ATOM 3909 O O . ASP B 1 169 ? 18.422 -23.688 -13.953 1 97.25 169 ASP B O 1
ATOM 3913 N N . ASP B 1 170 ? 16.812 -25.203 -13.648 1 95.75 170 ASP B N 1
ATOM 3914 C CA . ASP B 1 170 ? 15.867 -24.219 -13.125 1 95.75 170 ASP B CA 1
ATOM 3915 C C . ASP B 1 170 ? 16.25 -23.797 -11.711 1 95.75 170 ASP B C 1
ATOM 3917 O O . ASP B 1 170 ? 15.484 -23.094 -11.039 1 95.75 170 ASP B O 1
ATOM 3921 N N . SER B 1 171 ? 17.422 -24.281 -11.203 1 92.12 171 SER B N 1
ATOM 3922 C CA . SER B 1 171 ? 17.906 -23.859 -9.898 1 92.12 171 SER B CA 1
ATOM 3923 C C . SER B 1 171 ? 18.812 -22.641 -10.023 1 92.12 171 SER B C 1
ATOM 3925 O O . SER B 1 171 ? 19.25 -22.062 -9.016 1 92.12 171 SER B O 1
ATOM 3927 N N . ARG B 1 172 ? 19.078 -22.234 -11.227 1 92.38 172 ARG B N 1
ATOM 3928 C CA . ARG B 1 172 ? 19.906 -21.047 -11.43 1 92.38 172 ARG B CA 1
ATOM 3929 C C . ARG B 1 172 ? 19.25 -19.812 -10.836 1 92.38 172 ARG B C 1
ATOM 3931 O O . ARG B 1 172 ? 18.031 -19.656 -10.891 1 92.38 172 ARG B O 1
ATOM 3938 N N . PRO B 1 173 ? 20.062 -18.828 -10.375 1 88.38 173 PRO B N 1
ATOM 3939 C CA . PRO B 1 173 ? 19.547 -17.656 -9.672 1 88.38 173 PRO B CA 1
ATOM 3940 C C . PRO B 1 173 ? 18.594 -16.828 -10.531 1 88.38 173 PRO B C 1
ATOM 3942 O O . PRO B 1 173 ? 17.703 -16.156 -10.008 1 88.38 173 PRO B O 1
ATOM 3945 N N . THR B 1 174 ? 18.781 -16.906 -11.82 1 90.88 174 THR B N 1
ATOM 3946 C CA . THR B 1 174 ? 17.938 -16.109 -12.719 1 90.88 174 THR B CA 1
ATOM 3947 C C . THR B 1 174 ? 16.484 -16.547 -12.641 1 90.88 174 THR B C 1
ATOM 3949 O O . THR B 1 174 ? 15.578 -15.781 -12.977 1 90.88 174 THR B O 1
ATOM 3952 N N . ILE B 1 175 ? 16.25 -17.797 -12.18 1 91.69 175 ILE B N 1
ATOM 3953 C CA . ILE B 1 175 ? 14.906 -18.359 -12.117 1 91.69 175 ILE B CA 1
ATOM 3954 C C . ILE B 1 175 ? 14.32 -18.156 -10.719 1 91.69 175 ILE B C 1
ATOM 3956 O O . ILE B 1 175 ? 13.117 -18.328 -10.516 1 91.69 175 ILE B O 1
ATOM 3960 N N . CYS B 1 176 ? 15.148 -17.734 -9.742 1 90 176 CYS B N 1
ATOM 3961 C CA . CYS B 1 176 ? 14.805 -17.422 -8.359 1 90 176 CYS B CA 1
ATOM 3962 C C . CYS B 1 176 ? 14.648 -18.688 -7.531 1 90 176 CYS B C 1
ATOM 3964 O O . CYS B 1 176 ? 15.359 -18.891 -6.547 1 90 176 CYS B O 1
ATOM 3966 N N . TRP B 1 177 ? 13.75 -19.641 -7.926 1 93.75 177 TRP B N 1
ATOM 3967 C CA . TRP B 1 177 ? 13.547 -20.938 -7.293 1 93.75 177 TRP B CA 1
ATOM 3968 C C . TRP B 1 177 ? 13.07 -21.969 -8.312 1 93.75 177 TRP B C 1
ATOM 3970 O O . TRP B 1 177 ? 12.562 -21.609 -9.375 1 93.75 177 TRP B O 1
ATOM 3980 N N . PRO B 1 178 ? 13.203 -23.203 -7.977 1 96.75 178 PRO B N 1
ATOM 3981 C CA . PRO B 1 178 ? 12.961 -24.25 -8.977 1 96.75 178 PRO B CA 1
ATOM 3982 C C . PRO B 1 178 ? 11.523 -24.266 -9.484 1 96.75 178 PRO B C 1
ATOM 3984 O O . PRO B 1 178 ? 10.586 -24.312 -8.68 1 96.75 178 PRO B O 1
ATOM 3987 N N . PHE B 1 179 ? 11.414 -24.297 -10.773 1 98.06 179 PHE B N 1
ATOM 3988 C CA . PHE B 1 179 ? 10.125 -24.188 -11.445 1 98.06 179 PHE B CA 1
ATOM 3989 C C . PHE B 1 179 ? 9.469 -25.547 -11.594 1 98.06 179 PHE B C 1
ATOM 3991 O O . PHE B 1 179 ? 8.297 -25.719 -11.234 1 98.06 179 PHE B O 1
ATOM 3998 N N . TRP B 1 180 ? 10.141 -26.516 -12.062 1 98.5 180 TRP B N 1
ATOM 3999 C CA . TRP B 1 180 ? 9.555 -27.797 -12.453 1 98.5 180 TRP B CA 1
ATOM 4000 C C . TRP B 1 180 ? 9.023 -28.547 -11.234 1 98.5 180 TRP B C 1
ATOM 4002 O O . TRP B 1 180 ? 7.895 -29.047 -11.242 1 98.5 180 TRP B O 1
ATOM 4012 N N . SER B 1 181 ? 9.812 -28.594 -10.211 1 97.44 181 SER B N 1
ATOM 4013 C CA . SER B 1 181 ? 9.359 -29.281 -9.008 1 97.44 181 SER B CA 1
ATOM 4014 C C . SER B 1 181 ? 8.18 -28.562 -8.367 1 97.44 181 SER B C 1
ATOM 4016 O O . SER B 1 181 ? 7.32 -29.188 -7.746 1 97.44 181 SER B O 1
ATOM 4018 N N . HIS B 1 182 ? 8.18 -27.234 -8.469 1 98.12 182 HIS B N 1
ATOM 4019 C CA . HIS B 1 182 ? 7.059 -26.453 -7.965 1 98.12 182 HIS B CA 1
ATOM 4020 C C . HIS B 1 182 ? 5.754 -26.844 -8.648 1 98.12 182 HIS B C 1
ATOM 4022 O O . HIS B 1 182 ? 4.781 -27.203 -7.984 1 98.12 182 HIS B O 1
ATOM 4028 N N . ILE B 1 183 ? 5.797 -26.828 -9.984 1 98.56 183 ILE B N 1
ATOM 4029 C CA . ILE B 1 183 ? 4.621 -27.172 -10.773 1 98.56 183 ILE B CA 1
ATOM 4030 C C . ILE B 1 183 ? 4.203 -28.609 -10.484 1 98.56 183 ILE B C 1
ATOM 4032 O O . ILE B 1 183 ? 3.029 -28.875 -10.211 1 98.56 183 ILE B O 1
ATOM 4036 N N . ARG B 1 184 ? 5.117 -29.5 -10.492 1 98 184 ARG B N 1
ATOM 4037 C CA . ARG B 1 184 ? 4.84 -30.906 -10.25 1 98 184 ARG B CA 1
ATOM 4038 C C . ARG B 1 184 ? 4.199 -31.125 -8.875 1 98 184 ARG B C 1
ATOM 4040 O O . ARG B 1 184 ? 3.248 -31.891 -8.742 1 98 184 ARG B O 1
ATOM 4047 N N . GLY B 1 185 ? 4.727 -30.469 -7.883 1 97.44 185 GLY B N 1
ATOM 4048 C CA . GLY B 1 185 ? 4.215 -30.609 -6.527 1 97.44 185 GLY B CA 1
ATOM 4049 C C . GLY B 1 185 ? 2.742 -30.266 -6.406 1 97.44 185 GLY B C 1
ATOM 4050 O O . GLY B 1 185 ? 1.966 -31.031 -5.832 1 97.44 185 GLY B O 1
ATOM 4051 N N . TRP B 1 186 ? 2.355 -29.156 -6.93 1 97.94 186 TRP B N 1
ATOM 4052 C CA . TRP B 1 186 ? 0.962 -28.734 -6.848 1 97.94 186 TRP B CA 1
ATOM 4053 C C . TRP B 1 186 ? 0.076 -29.609 -7.738 1 97.94 186 TRP B C 1
ATOM 4055 O O . TRP B 1 186 ? -1.033 -29.969 -7.344 1 97.94 186 TRP B O 1
ATOM 4065 N N . TRP B 1 187 ? 0.56 -29.969 -8.906 1 97.69 187 TRP B N 1
ATOM 4066 C CA . TRP B 1 187 ? -0.185 -30.812 -9.836 1 97.69 187 TRP B CA 1
ATOM 4067 C C . TRP B 1 187 ? -0.495 -32.156 -9.203 1 97.69 187 TRP B C 1
ATOM 4069 O O . TRP B 1 187 ? -1.619 -32.656 -9.305 1 97.69 187 TRP B O 1
ATOM 4079 N N . GLU B 1 188 ? 0.447 -32.719 -8.523 1 96.5 188 GLU B N 1
ATOM 4080 C CA . GLU B 1 188 ? 0.306 -34.062 -7.961 1 96.5 188 GLU B CA 1
ATOM 4081 C C . GLU B 1 188 ? -0.691 -34.062 -6.805 1 96.5 188 GLU B C 1
ATOM 4083 O O . GLU B 1 188 ? -1.142 -35.125 -6.379 1 96.5 188 GLU B O 1
ATOM 4088 N N . ARG B 1 189 ? -1.044 -32.938 -6.336 1 96.56 189 ARG B N 1
ATOM 4089 C CA . ARG B 1 189 ? -1.99 -32.812 -5.227 1 96.56 189 ARG B CA 1
ATOM 4090 C C . ARG B 1 189 ? -3.355 -32.344 -5.715 1 96.56 189 ARG B C 1
ATOM 4092 O O . ARG B 1 189 ? -4.219 -32 -4.91 1 96.56 189 ARG B O 1
ATOM 4099 N N . ARG B 1 190 ? -3.594 -32.406 -6.949 1 95.81 190 ARG B N 1
ATOM 4100 C CA . ARG B 1 190 ? -4.758 -31.797 -7.598 1 95.81 190 ARG B CA 1
ATOM 4101 C C . ARG B 1 190 ? -6.043 -32.5 -7.156 1 95.81 190 ARG B C 1
ATOM 4103 O O . ARG B 1 190 ? -7.137 -31.938 -7.312 1 95.81 190 ARG B O 1
ATOM 4110 N N . ASP B 1 191 ? -5.969 -33.625 -6.562 1 94.25 191 ASP B N 1
ATOM 4111 C CA . ASP B 1 191 ? -7.152 -34.406 -6.18 1 94.25 191 ASP B CA 1
ATOM 4112 C C . ASP B 1 191 ? -7.613 -34.031 -4.773 1 94.25 191 ASP B C 1
ATOM 4114 O O . ASP B 1 191 ? -8.672 -34.469 -4.32 1 94.25 191 ASP B O 1
ATOM 4118 N N . GLN B 1 192 ? -6.805 -33.219 -4.043 1 96.06 192 GLN B N 1
ATOM 4119 C CA . GLN B 1 192 ? -7.246 -32.75 -2.732 1 96.06 192 GLN B CA 1
ATOM 4120 C C . GLN B 1 192 ? -8.531 -31.938 -2.848 1 96.06 192 GLN B C 1
ATOM 4122 O O . GLN B 1 192 ? -8.641 -31.062 -3.697 1 96.06 192 GLN B O 1
ATOM 4127 N N . PRO B 1 193 ? -9.5 -32.25 -2.016 1 96 193 PRO B N 1
ATOM 4128 C CA . PRO B 1 193 ? -10.805 -31.594 -2.156 1 96 193 PRO B CA 1
ATOM 4129 C C . PRO B 1 193 ? -10.742 -30.094 -1.864 1 96 193 PRO B C 1
ATOM 4131 O O . PRO B 1 193 ? -11.633 -29.344 -2.279 1 96 193 PRO B O 1
ATOM 4134 N N . ASN B 1 194 ? -9.734 -29.641 -1.07 1 97.69 194 ASN B N 1
ATOM 4135 C CA . ASN B 1 194 ? -9.648 -28.234 -0.722 1 97.69 194 ASN B CA 1
ATOM 4136 C C . ASN B 1 194 ? -8.594 -27.516 -1.56 1 97.69 194 ASN B C 1
ATOM 4138 O O . ASN B 1 194 ? -8.07 -26.469 -1.147 1 97.69 194 ASN B O 1
ATOM 4142 N N . LEU B 1 195 ? -8.219 -28.109 -2.738 1 98.06 195 LEU B N 1
ATOM 4143 C CA . LEU B 1 195 ? -7.32 -27.469 -3.693 1 98.06 195 LEU B CA 1
ATOM 4144 C C . LEU B 1 195 ? -8 -27.297 -5.047 1 98.06 195 LEU B C 1
ATOM 4146 O O . LEU B 1 195 ? -8.602 -28.234 -5.57 1 98.06 195 LEU B O 1
ATOM 4150 N N . MET B 1 196 ? -7.914 -26.141 -5.547 1 98.31 196 MET B N 1
ATOM 4151 C CA . MET B 1 196 ? -8.375 -25.859 -6.902 1 98.31 196 MET B CA 1
ATOM 4152 C C . MET B 1 196 ? -7.219 -25.406 -7.789 1 98.31 196 MET B C 1
ATOM 4154 O O . MET B 1 196 ? -6.469 -24.5 -7.426 1 98.31 196 MET B O 1
ATOM 4158 N N . LEU B 1 197 ? -7.047 -26.062 -8.867 1 98.38 197 LEU B N 1
ATOM 4159 C CA . LEU B 1 197 ? -6.098 -25.609 -9.883 1 98.38 197 LEU B CA 1
ATOM 4160 C C . LEU B 1 197 ? -6.77 -24.672 -10.883 1 98.38 197 LEU B C 1
ATOM 4162 O O . LEU B 1 197 ? -7.844 -24.984 -11.398 1 98.38 197 LEU B O 1
ATOM 4166 N N . VAL B 1 198 ? -6.176 -23.578 -11.094 1 98.12 198 VAL B N 1
ATOM 4167 C CA . VAL B 1 198 ? -6.594 -22.562 -12.055 1 98.12 198 VAL B CA 1
ATOM 4168 C C . VAL B 1 198 ? -5.492 -22.344 -13.094 1 98.12 198 VAL B C 1
ATOM 4170 O O . VAL B 1 198 ? -4.312 -22.562 -12.805 1 98.12 198 VAL B O 1
ATOM 4173 N N . HIS B 1 199 ? -5.875 -22.016 -14.242 1 98.12 199 HIS B N 1
ATOM 4174 C CA . HIS B 1 199 ? -4.898 -21.766 -15.297 1 98.12 199 HIS B CA 1
ATOM 4175 C C . HIS B 1 199 ? -5.117 -20.406 -15.938 1 98.12 199 HIS B C 1
ATOM 4177 O O . HIS B 1 199 ? -6.254 -20.016 -16.219 1 98.12 199 HIS B O 1
ATOM 4183 N N . PHE B 1 200 ? -4.051 -19.703 -16.188 1 97.5 200 PHE B N 1
ATOM 4184 C CA . PHE B 1 200 ? -4.066 -18.359 -16.75 1 97.5 200 PHE B CA 1
ATOM 4185 C C . PHE B 1 200 ? -4.852 -18.328 -18.047 1 97.5 200 PHE B C 1
ATOM 4187 O O . PHE B 1 200 ? -5.695 -17.438 -18.25 1 97.5 200 PHE B O 1
ATOM 4194 N N . ASN B 1 201 ? -4.652 -19.312 -18.938 1 96.88 201 ASN B N 1
ATOM 4195 C CA . ASN B 1 201 ? -5.328 -19.359 -20.219 1 96.88 201 ASN B CA 1
ATOM 4196 C C . ASN B 1 201 ? -6.836 -19.531 -20.062 1 96.88 201 ASN B C 1
ATOM 4198 O O . ASN B 1 201 ? -7.609 -19 -20.859 1 96.88 201 ASN B O 1
ATOM 4202 N N . ASP B 1 202 ? -7.203 -20.281 -19.094 1 97.69 202 ASP B N 1
ATOM 4203 C CA . ASP B 1 202 ? -8.633 -20.484 -18.875 1 97.69 202 ASP B CA 1
ATOM 4204 C C . ASP B 1 202 ? -9.305 -19.203 -18.391 1 97.69 202 ASP B C 1
ATOM 4206 O O . ASP B 1 202 ? -10.422 -18.891 -18.812 1 97.69 202 ASP B O 1
ATOM 4210 N N . LEU B 1 203 ? -8.648 -18.484 -17.547 1 97.25 203 LEU B N 1
ATOM 4211 C CA . LEU B 1 203 ? -9.164 -17.172 -17.125 1 97.25 203 LEU B CA 1
ATOM 4212 C C . LEU B 1 203 ? -9.305 -16.234 -18.312 1 97.25 203 LEU B C 1
ATOM 4214 O O . LEU B 1 203 ? -10.32 -15.555 -18.453 1 97.25 203 LEU B O 1
ATOM 4218 N N . LYS B 1 204 ? -8.336 -16.188 -19.156 1 95.75 204 LYS B N 1
ATOM 4219 C CA . LYS B 1 204 ? -8.359 -15.312 -20.328 1 95.75 204 LYS B CA 1
ATOM 4220 C C . LYS B 1 204 ? -9.5 -15.703 -21.266 1 95.75 204 LYS B C 1
ATOM 4222 O O . LYS B 1 204 ? -10.172 -14.836 -21.828 1 95.75 204 LYS B O 1
ATOM 4227 N N . LYS B 1 205 ? -9.711 -16.953 -21.438 1 96 205 LYS B N 1
ATOM 4228 C CA . LYS B 1 205 ? -10.688 -17.484 -22.391 1 96 205 LYS B CA 1
ATOM 4229 C C . LYS B 1 205 ? -12.117 -17.234 -21.906 1 96 205 LYS B C 1
ATOM 4231 O O . LYS B 1 205 ? -13 -16.922 -22.703 1 96 205 LYS B O 1
ATOM 4236 N N . ASP B 1 206 ? -12.312 -17.438 -20.656 1 97.69 206 ASP B N 1
ATOM 4237 C CA . ASP B 1 206 ? -13.648 -17.312 -20.078 1 97.69 206 ASP B CA 1
ATOM 4238 C C . ASP B 1 206 ? -13.562 -16.812 -18.641 1 97.69 206 ASP B C 1
ATOM 4240 O O . ASP B 1 206 ? -13.75 -17.562 -17.688 1 97.69 206 ASP B O 1
ATOM 4244 N N . LEU B 1 207 ? -13.445 -15.5 -18.516 1 97.81 207 LEU B N 1
ATOM 4245 C CA . LEU B 1 207 ? -13.25 -14.891 -17.203 1 97.81 207 LEU B CA 1
ATOM 4246 C C . LEU B 1 207 ? -14.477 -15.102 -16.312 1 97.81 207 LEU B C 1
ATOM 4248 O O . LEU B 1 207 ? -14.352 -15.562 -15.18 1 97.81 207 LEU B O 1
ATOM 4252 N N . GLU B 1 208 ? -15.633 -14.781 -16.859 1 98.06 208 GLU B N 1
ATOM 4253 C CA . GLU B 1 208 ? -16.859 -14.898 -16.078 1 98.06 208 GLU B CA 1
ATOM 4254 C C . GLU B 1 208 ? -17.078 -16.328 -15.594 1 98.06 208 GLU B C 1
ATOM 4256 O O . GLU B 1 208 ? -17.375 -16.547 -14.414 1 98.06 208 GLU B O 1
ATOM 4261 N N . GLY B 1 209 ? -16.969 -17.297 -16.531 1 97.94 209 GLY B N 1
ATOM 4262 C CA . GLY B 1 209 ? -17.141 -18.688 -16.156 1 97.94 209 GLY B CA 1
ATOM 4263 C C . GLY B 1 209 ? -16.156 -19.156 -15.109 1 97.94 209 GLY B C 1
ATOM 4264 O O . GLY B 1 209 ? -16.531 -19.859 -14.164 1 97.94 209 GLY B O 1
ATOM 4265 N N . GLU B 1 210 ? -14.898 -18.797 -15.219 1 98.12 210 GLU B N 1
ATOM 4266 C CA . GLU B 1 210 ? -13.875 -19.188 -14.258 1 98.12 210 GLU B CA 1
ATOM 4267 C C . GLU B 1 210 ? -14.125 -18.547 -12.891 1 98.12 210 GLU B C 1
ATOM 4269 O O . GLU B 1 210 ? -13.914 -19.172 -11.859 1 98.12 210 GLU B O 1
ATOM 4274 N N . ILE B 1 211 ? -14.555 -17.25 -12.859 1 98.44 211 ILE B N 1
ATOM 4275 C CA . ILE B 1 211 ? -14.875 -16.594 -11.602 1 98.44 211 ILE B CA 1
ATOM 4276 C C . ILE B 1 211 ? -16.016 -17.328 -10.898 1 98.44 211 ILE B C 1
ATOM 4278 O O . ILE B 1 211 ? -15.992 -17.5 -9.68 1 98.44 211 ILE B O 1
ATOM 4282 N N . ARG B 1 212 ? -17 -17.812 -11.633 1 97.88 212 ARG B N 1
ATOM 4283 C CA . ARG B 1 212 ? -18.094 -18.562 -11.055 1 97.88 212 ARG B CA 1
ATOM 4284 C C . ARG B 1 212 ? -17.594 -19.859 -10.422 1 97.88 212 ARG B C 1
ATOM 4286 O O . ARG B 1 212 ? -18.062 -20.266 -9.352 1 97.88 212 ARG B O 1
ATOM 4293 N N . LYS B 1 213 ? -16.703 -20.547 -11.102 1 97.62 213 LYS B N 1
ATOM 4294 C CA . LYS B 1 213 ? -16.125 -21.766 -10.562 1 97.62 213 LYS B CA 1
ATOM 4295 C C . LYS B 1 213 ? -15.391 -21.5 -9.25 1 97.62 213 LYS B C 1
ATOM 4297 O O . LYS B 1 213 ? -15.516 -22.266 -8.297 1 97.62 213 LYS B O 1
ATOM 4302 N N . ILE B 1 214 ? -14.641 -20.422 -9.234 1 98.44 214 ILE B N 1
ATOM 4303 C CA . ILE B 1 214 ? -13.891 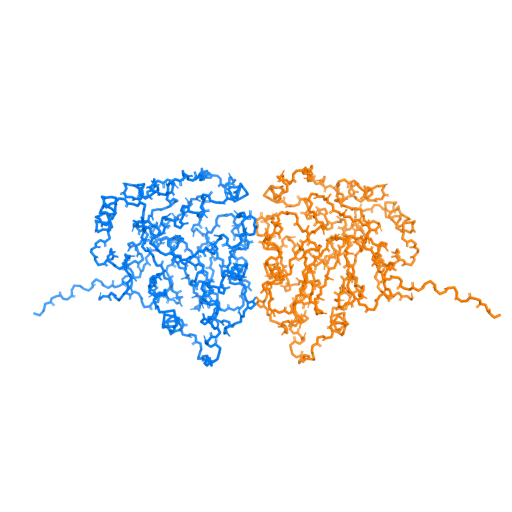-20.062 -8.031 1 98.44 214 ILE B CA 1
ATOM 4304 C C . ILE B 1 214 ? -14.867 -19.719 -6.906 1 98.44 214 ILE B C 1
ATOM 4306 O O . ILE B 1 214 ? -14.672 -20.125 -5.762 1 98.44 214 ILE B O 1
ATOM 4310 N N . ALA B 1 215 ? -15.867 -18.969 -7.207 1 98.31 215 ALA B N 1
ATOM 4311 C CA . ALA B 1 215 ? -16.875 -18.625 -6.215 1 98.31 215 ALA B CA 1
ATOM 4312 C C . ALA B 1 215 ? -17.5 -19.875 -5.602 1 98.31 215 ALA B C 1
ATOM 4314 O O . ALA B 1 215 ? -17.672 -19.953 -4.383 1 98.31 215 ALA B O 1
ATOM 4315 N N . LYS B 1 216 ? -17.844 -20.828 -6.457 1 97.62 216 LYS B N 1
ATOM 4316 C CA . LYS B 1 216 ? -18.422 -22.094 -5.992 1 97.62 216 LYS B CA 1
ATOM 4317 C C . LYS B 1 216 ? -17.422 -22.844 -5.105 1 97.62 216 LYS B C 1
ATOM 4319 O O . LYS B 1 216 ? -17.797 -23.344 -4.035 1 97.62 216 LYS B O 1
ATOM 4324 N N . PHE B 1 217 ? -16.234 -22.984 -5.508 1 98.12 217 PHE B N 1
ATOM 4325 C CA . PHE B 1 217 ? -15.203 -23.672 -4.738 1 98.12 217 PHE B CA 1
ATOM 4326 C C . PHE B 1 217 ? -15.039 -23.031 -3.365 1 98.12 217 PHE B C 1
ATOM 4328 O O . PHE B 1 217 ? -14.883 -23.734 -2.363 1 98.12 217 PHE B O 1
ATOM 4335 N N . LEU B 1 218 ? -15.023 -21.625 -3.338 1 98.19 218 LEU B N 1
ATOM 4336 C CA . LEU B 1 218 ? -14.828 -20.875 -2.1 1 98.19 218 LEU B CA 1
ATOM 4337 C C . LEU B 1 218 ? -16.109 -20.828 -1.274 1 98.19 218 LEU B C 1
ATOM 4339 O O . LEU B 1 218 ? -16.094 -20.406 -0.118 1 98.19 218 LEU B O 1
ATOM 4343 N N . GLU B 1 219 ? -17.188 -21.25 -1.84 1 96.69 219 GLU B N 1
ATOM 4344 C CA . GLU B 1 219 ? -18.484 -21.25 -1.165 1 96.69 219 GLU B CA 1
ATOM 4345 C C . GLU B 1 219 ? -18.859 -19.859 -0.696 1 96.69 219 GLU B C 1
ATOM 4347 O O . GLU B 1 219 ? -19.297 -19.672 0.447 1 96.69 219 GLU B O 1
ATOM 4352 N N . THR B 1 220 ? -18.578 -18.906 -1.556 1 93.38 220 THR B N 1
ATOM 4353 C CA . THR B 1 220 ? -19 -17.547 -1.227 1 93.38 220 THR B CA 1
ATOM 4354 C C . THR B 1 220 ? -20.516 -17.438 -1.286 1 93.38 220 THR B C 1
ATOM 4356 O O . THR B 1 220 ? -21.172 -18.172 -2.025 1 93.38 220 THR B O 1
ATOM 4359 N N . PRO B 1 221 ? -21.078 -16.578 -0.546 1 87.62 221 PRO B N 1
ATOM 4360 C CA . PRO B 1 221 ? -22.531 -16.406 -0.59 1 87.62 221 PRO B CA 1
ATOM 4361 C C . PRO B 1 221 ? -23.031 -16 -1.974 1 87.62 221 PRO B C 1
ATOM 4363 O O . PRO B 1 221 ? -22.297 -15.406 -2.756 1 87.62 221 PRO B O 1
ATOM 4366 N N . ASP B 1 222 ? -24.328 -16.375 -2.199 1 90.06 222 ASP B N 1
ATOM 4367 C CA . ASP B 1 222 ? -24.953 -15.953 -3.449 1 90.06 222 ASP B CA 1
ATOM 4368 C C . ASP B 1 222 ? -24.938 -14.43 -3.582 1 90.06 222 ASP B C 1
ATOM 4370 O O . ASP B 1 222 ? -25.219 -13.719 -2.617 1 90.06 222 ASP B O 1
ATOM 4374 N N . MET B 1 223 ? -24.469 -14.078 -4.621 1 91.44 223 MET B N 1
ATOM 4375 C CA . MET B 1 223 ? -24.375 -12.648 -4.914 1 91.44 223 MET B CA 1
ATOM 4376 C C . MET B 1 223 ? -25.375 -12.25 -5.996 1 91.44 223 MET B C 1
ATOM 4378 O O . MET B 1 223 ? -25.578 -12.984 -6.965 1 91.44 223 MET B O 1
ATOM 4382 N N . PRO B 1 224 ? -26.031 -11.078 -5.77 1 94.56 224 PRO B N 1
ATOM 4383 C CA . PRO B 1 224 ? -26.875 -10.578 -6.855 1 94.56 224 PRO B CA 1
ATOM 4384 C C . PRO B 1 224 ? -26.125 -10.453 -8.18 1 94.56 224 PRO B C 1
ATOM 4386 O O . PRO B 1 224 ? -24.922 -10.188 -8.188 1 94.56 224 PRO B O 1
ATOM 4389 N N . GLU B 1 225 ? -26.875 -10.602 -9.234 1 95.06 225 GLU B N 1
ATOM 4390 C CA . GLU B 1 225 ? -26.281 -10.625 -10.57 1 95.06 225 GLU B CA 1
ATOM 4391 C C . GLU B 1 225 ? -25.562 -9.312 -10.867 1 95.06 225 GLU B C 1
ATOM 4393 O O . GLU B 1 225 ? -24.516 -9.312 -11.523 1 95.06 225 GLU B O 1
ATOM 4398 N N . ASP B 1 226 ? -26.109 -8.234 -10.453 1 95.31 226 ASP B N 1
ATOM 4399 C CA . ASP B 1 226 ? -25.484 -6.945 -10.703 1 95.31 226 ASP B CA 1
ATOM 4400 C C . ASP B 1 226 ? -24.141 -6.836 -9.984 1 95.31 226 ASP B C 1
ATOM 4402 O O . ASP B 1 226 ? -23.172 -6.305 -10.539 1 95.31 226 ASP B O 1
ATOM 4406 N N . LYS B 1 227 ? -24.047 -7.332 -8.836 1 95.31 227 LYS B N 1
ATOM 4407 C CA . LYS B 1 227 ? -22.781 -7.344 -8.102 1 95.31 227 LYS B CA 1
ATOM 4408 C C . LYS B 1 227 ? -21.766 -8.273 -8.758 1 95.31 227 LYS B C 1
ATOM 4410 O O . LYS B 1 227 ? -20.578 -7.969 -8.805 1 95.31 227 LYS B O 1
ATOM 4415 N N . PHE B 1 228 ? -22.328 -9.391 -9.211 1 97.38 228 PHE B N 1
ATOM 4416 C CA . PHE B 1 228 ? -21.438 -10.328 -9.875 1 97.38 228 PHE B CA 1
ATOM 4417 C C . PHE B 1 228 ? -20.859 -9.711 -11.141 1 97.38 228 PHE B C 1
ATOM 4419 O O . PHE B 1 228 ? -19.688 -9.922 -11.469 1 97.38 228 PHE B O 1
ATOM 4426 N N . LYS B 1 229 ? -21.656 -8.953 -11.844 1 97.44 229 LYS B N 1
ATOM 4427 C CA . LYS B 1 229 ? -21.172 -8.25 -13.023 1 97.44 229 LYS B CA 1
ATOM 4428 C C . LYS B 1 229 ? -20.062 -7.27 -12.664 1 97.44 229 LYS B C 1
ATOM 4430 O O . LYS B 1 229 ? -19.094 -7.109 -13.414 1 97.44 229 LYS B O 1
ATOM 4435 N N . ASP B 1 230 ? -20.172 -6.625 -11.523 1 97.12 230 ASP B N 1
ATOM 4436 C CA . ASP B 1 230 ? -19.125 -5.742 -11.031 1 97.12 230 ASP B CA 1
ATOM 4437 C C . ASP B 1 230 ? -17.844 -6.523 -10.742 1 97.12 230 ASP B C 1
ATOM 4439 O O . ASP B 1 230 ? -16.75 -6.07 -11.086 1 97.12 230 ASP B O 1
ATOM 4443 N N . VAL B 1 231 ? -18.031 -7.656 -10.086 1 98.06 231 VAL B N 1
ATOM 4444 C CA . VAL B 1 231 ? -16.875 -8.5 -9.789 1 98.06 231 VAL B CA 1
ATOM 4445 C C . VAL B 1 231 ? -16.125 -8.812 -11.086 1 98.06 231 VAL B C 1
ATOM 4447 O O . VAL B 1 231 ? -14.906 -8.641 -11.148 1 98.06 231 VAL B O 1
ATOM 4450 N N . VAL B 1 232 ? -16.859 -9.219 -12.102 1 98.31 232 VAL B N 1
ATOM 4451 C CA . VAL B 1 232 ? -16.234 -9.578 -13.375 1 98.31 232 VAL B CA 1
ATOM 4452 C C . VAL B 1 232 ? -15.555 -8.352 -13.977 1 98.31 232 VAL B C 1
ATOM 4454 O O . VAL B 1 232 ? -14.391 -8.43 -14.391 1 98.31 232 VAL B O 1
ATOM 4457 N N . GLU B 1 233 ? -16.188 -7.262 -13.984 1 97.75 233 GLU B N 1
ATOM 4458 C CA . GLU B 1 233 ? -15.641 -6.035 -14.562 1 97.75 233 GLU B CA 1
ATOM 4459 C C . GLU B 1 233 ? -14.359 -5.625 -13.844 1 97.75 233 GLU B C 1
ATOM 4461 O O . GLU B 1 233 ? -13.359 -5.301 -14.492 1 97.75 233 GLU B O 1
ATOM 4466 N N . HIS B 1 234 ? -14.367 -5.703 -12.539 1 96.69 234 HIS B N 1
ATOM 4467 C CA . HIS B 1 234 ? -13.227 -5.266 -11.734 1 96.69 234 HIS B CA 1
ATOM 4468 C C . HIS B 1 234 ? -12.07 -6.25 -11.836 1 96.69 234 HIS B C 1
ATOM 4470 O O . HIS B 1 234 ? -10.977 -5.988 -11.32 1 96.69 234 HIS B O 1
ATOM 4476 N N . CYS B 1 235 ? -12.266 -7.355 -12.508 1 97.19 235 CYS B N 1
ATOM 4477 C CA . CYS B 1 235 ? -11.227 -8.359 -12.656 1 97.19 235 CYS B CA 1
ATOM 4478 C C . CYS B 1 235 ? -10.734 -8.438 -14.102 1 97.19 235 CYS B C 1
ATOM 4480 O O . CYS B 1 235 ? -9.906 -9.281 -14.43 1 97.19 235 CYS B O 1
ATOM 4482 N N . THR B 1 236 ? -11.273 -7.559 -14.914 1 95.94 236 THR B N 1
ATOM 4483 C CA . THR B 1 236 ? -10.727 -7.457 -16.266 1 95.94 236 THR B CA 1
ATOM 4484 C C . THR B 1 236 ? -9.359 -6.781 -16.234 1 95.94 236 THR B C 1
ATOM 4486 O O . THR B 1 236 ? -9.078 -5.969 -15.352 1 95.94 236 THR B O 1
ATOM 4489 N N . PHE B 1 237 ? -8.547 -7.102 -17.219 1 92.56 237 PHE B N 1
ATOM 4490 C CA . PHE B 1 237 ? -7.211 -6.52 -17.266 1 92.56 237 PHE B CA 1
ATOM 4491 C C . PHE B 1 237 ? -7.285 -5.012 -17.469 1 92.56 237 PHE B C 1
ATOM 4493 O O . PHE B 1 237 ? -6.48 -4.266 -16.906 1 92.56 237 PHE B O 1
ATOM 4500 N N . ASP B 1 238 ? -8.219 -4.562 -18.281 1 91.06 238 ASP B N 1
ATOM 4501 C CA . ASP B 1 238 ? -8.375 -3.129 -18.516 1 91.06 238 ASP B CA 1
ATOM 4502 C C . ASP B 1 238 ? -8.664 -2.393 -17.219 1 91.06 238 ASP B C 1
ATOM 4504 O O . ASP B 1 238 ? -8.023 -1.38 -16.906 1 91.06 238 ASP B O 1
ATOM 4508 N N . TRP B 1 239 ? -9.602 -2.902 -16.469 1 93 239 TRP B N 1
ATOM 4509 C CA . TRP B 1 239 ? -9.938 -2.271 -15.195 1 93 239 TRP B CA 1
ATOM 4510 C C . TRP B 1 239 ? -8.75 -2.328 -14.234 1 93 239 TRP B C 1
ATOM 4512 O O . TRP B 1 239 ? -8.422 -1.332 -13.586 1 93 239 TRP B O 1
ATOM 4522 N N . MET B 1 240 ? -8.133 -3.484 -14.133 1 93.25 240 MET B N 1
ATOM 4523 C CA . MET B 1 240 ? -7.023 -3.67 -13.195 1 93.25 240 MET B CA 1
ATOM 4524 C C . MET B 1 240 ? -5.855 -2.754 -13.547 1 93.25 240 MET B C 1
ATOM 4526 O O . MET B 1 240 ? -5.188 -2.223 -12.656 1 93.25 240 MET B O 1
ATOM 4530 N N . LYS B 1 241 ? -5.602 -2.617 -14.812 1 88.94 241 LYS B N 1
ATOM 4531 C CA . LYS B 1 241 ? -4.531 -1.719 -15.234 1 88.94 241 LYS B CA 1
ATOM 4532 C C . LYS B 1 241 ? -4.848 -0.273 -14.867 1 88.94 241 LYS B C 1
ATOM 4534 O O . LYS B 1 241 ? -3.975 0.457 -14.391 1 88.94 241 LYS B O 1
ATOM 4539 N N . GLU B 1 242 ? -6.043 0.106 -15.109 1 87.69 242 GLU B N 1
ATOM 4540 C CA . GLU B 1 242 ? -6.477 1.461 -14.789 1 87.69 242 GLU B CA 1
ATOM 4541 C C . GLU B 1 242 ? -6.426 1.712 -13.281 1 87.69 242 GLU B C 1
ATOM 4543 O O . GLU B 1 242 ? -6.215 2.844 -12.844 1 87.69 242 GLU B O 1
ATOM 4548 N N . HIS B 1 243 ? -6.598 0.627 -12.484 1 89.88 243 HIS B N 1
ATOM 4549 C CA . HIS B 1 243 ? -6.609 0.717 -11.031 1 89.88 243 HIS B CA 1
ATOM 4550 C C . HIS B 1 243 ? -5.496 -0.12 -10.414 1 89.88 243 HIS B C 1
ATOM 4552 O O . HIS B 1 243 ? -5.699 -0.785 -9.398 1 89.88 243 HIS B O 1
ATOM 4558 N N . ALA B 1 244 ? -4.387 -0.099 -11.031 1 89.12 244 ALA B N 1
ATOM 4559 C CA . ALA B 1 244 ? -3.275 -0.986 -10.703 1 89.12 244 ALA B CA 1
ATOM 4560 C C . ALA B 1 244 ? -2.838 -0.802 -9.25 1 89.12 244 ALA B C 1
ATOM 4562 O O . ALA B 1 244 ? -2.414 -1.759 -8.602 1 89.12 244 ALA B O 1
ATOM 4563 N N . GLU B 1 245 ? -2.984 0.34 -8.664 1 84.19 245 GLU B N 1
ATOM 4564 C CA . GLU B 1 245 ? -2.537 0.642 -7.309 1 84.19 245 GLU B CA 1
ATOM 4565 C C . GLU B 1 245 ? -3.346 -0.138 -6.273 1 84.19 245 GLU B C 1
ATOM 4567 O O . GLU B 1 245 ? -2.879 -0.361 -5.156 1 84.19 245 GLU B O 1
ATOM 4572 N N . LEU B 1 246 ? -4.547 -0.518 -6.617 1 87.25 246 LEU B N 1
ATOM 4573 C CA . LEU B 1 246 ? -5.387 -1.293 -5.711 1 87.25 246 LEU B CA 1
ATOM 4574 C C . LEU B 1 246 ? -5.016 -2.771 -5.754 1 87.25 246 LEU B C 1
ATOM 4576 O O . LEU B 1 246 ? -5.156 -3.48 -4.758 1 87.25 246 LEU B O 1
ATOM 4580 N N . ALA B 1 247 ? -4.508 -3.16 -6.91 1 89.5 247 ALA B N 1
ATOM 4581 C CA . ALA B 1 247 ? -4.266 -4.586 -7.117 1 89.5 247 ALA B CA 1
ATOM 4582 C C . ALA B 1 247 ? -2.816 -4.945 -6.805 1 89.5 247 ALA B C 1
ATOM 4584 O O . ALA B 1 247 ? -2.533 -6.051 -6.336 1 89.5 247 ALA B O 1
ATOM 4585 N N . ALA B 1 248 ? -1.956 -4.035 -7.062 1 88.12 248 ALA B N 1
ATOM 4586 C CA . ALA B 1 248 ? -0.526 -4.293 -6.91 1 88.12 248 ALA B CA 1
ATOM 4587 C C . ALA B 1 248 ? -0.114 -4.254 -5.441 1 88.12 248 ALA B C 1
ATOM 4589 O O . ALA B 1 248 ? -0.812 -3.664 -4.613 1 88.12 248 ALA B O 1
ATOM 4590 N N . PRO B 1 249 ? 1.007 -4.895 -5.16 1 85.62 249 PRO B N 1
ATOM 4591 C CA . PRO B 1 249 ? 1.52 -4.773 -3.795 1 85.62 249 PRO B CA 1
ATOM 4592 C C . PRO B 1 249 ? 1.811 -3.328 -3.4 1 85.62 249 PRO B C 1
ATOM 4594 O O . PRO B 1 249 ? 2.096 -2.494 -4.262 1 85.62 249 PRO B O 1
ATOM 4597 N N . PRO B 1 250 ? 1.78 -3.035 -2.143 1 77.75 250 PRO B N 1
ATOM 4598 C CA . PRO B 1 250 ? 1.973 -1.678 -1.625 1 77.75 250 PRO B CA 1
ATOM 4599 C C . PRO B 1 250 ? 3.291 -1.055 -2.076 1 77.75 250 PRO B C 1
ATOM 4601 O O . PRO B 1 250 ? 3.379 0.165 -2.242 1 77.75 250 PRO B O 1
ATOM 4604 N N . GLN B 1 251 ? 4.273 -1.76 -2.393 1 80.5 251 GLN B N 1
ATOM 4605 C CA . GLN B 1 251 ? 5.602 -1.251 -2.719 1 80.5 251 GLN B CA 1
ATOM 4606 C C . GLN B 1 251 ? 5.711 -0.913 -4.203 1 80.5 251 GLN B C 1
ATOM 4608 O O . GLN B 1 251 ? 6.711 -0.334 -4.641 1 80.5 251 GLN B O 1
ATOM 4613 N N . ALA B 1 252 ? 4.762 -1.167 -4.988 1 84.5 252 ALA B N 1
ATOM 4614 C CA . ALA B 1 252 ? 4.852 -1.121 -6.445 1 84.5 252 ALA B CA 1
ATOM 4615 C C . ALA B 1 252 ? 5.105 0.302 -6.938 1 84.5 252 ALA B C 1
ATOM 4617 O O . ALA B 1 252 ? 5.816 0.507 -7.922 1 84.5 252 ALA B O 1
ATOM 4618 N N . ALA B 1 253 ? 4.66 1.272 -6.262 1 78.94 253 ALA B N 1
ATOM 4619 C CA . ALA B 1 253 ? 4.742 2.656 -6.723 1 78.94 253 ALA B CA 1
ATOM 4620 C C . ALA B 1 253 ? 6.191 3.113 -6.836 1 78.94 253 ALA B C 1
ATOM 4622 O O . ALA B 1 253 ? 6.52 3.971 -7.66 1 78.94 253 ALA B O 1
ATOM 4623 N N . VAL B 1 254 ? 7.074 2.467 -6.043 1 79.38 254 VAL B N 1
ATOM 4624 C CA . VAL B 1 254 ? 8.469 2.891 -6.051 1 79.38 254 VAL B CA 1
ATOM 4625 C C . VAL B 1 254 ? 9.344 1.795 -6.66 1 79.38 254 VAL B C 1
ATOM 4627 O O . VAL B 1 254 ? 10.531 2.01 -6.922 1 79.38 254 VAL B O 1
ATOM 4630 N N . ALA B 1 255 ? 8.781 0.704 -6.859 1 84.31 255 ALA B N 1
ATOM 4631 C CA . ALA B 1 255 ? 9.555 -0.467 -7.258 1 84.31 255 ALA B CA 1
ATOM 4632 C C . ALA B 1 255 ? 9.703 -0.533 -8.773 1 84.31 255 ALA B C 1
ATOM 4634 O O . ALA B 1 255 ? 10.594 -1.224 -9.289 1 84.31 255 ALA B O 1
ATOM 4635 N N . TRP B 1 256 ? 8.898 0.228 -9.547 1 87.19 256 TRP B N 1
ATOM 4636 C CA . TRP B 1 256 ? 8.961 0.243 -11 1 87.19 256 TRP B CA 1
ATOM 4637 C C . TRP B 1 256 ? 8.812 1.662 -11.539 1 87.19 256 TRP B C 1
ATOM 4639 O O . TRP B 1 256 ? 8.148 2.5 -10.922 1 87.19 256 TRP B O 1
ATOM 4649 N N . GLU B 1 257 ? 9.281 1.876 -12.719 1 81.31 257 GLU B N 1
ATOM 4650 C CA . GLU B 1 257 ? 9.328 3.217 -13.297 1 81.31 257 GLU B CA 1
ATOM 4651 C C . GLU B 1 257 ? 7.926 3.789 -13.477 1 81.31 257 GLU B C 1
ATOM 4653 O O . GLU B 1 257 ? 7.691 4.969 -13.203 1 81.31 257 GLU B O 1
ATOM 4658 N N . ASN B 1 258 ? 7.051 2.922 -13.914 1 83.44 258 ASN B N 1
ATOM 4659 C CA . ASN B 1 258 ? 5.672 3.367 -14.086 1 83.44 258 ASN B CA 1
ATOM 4660 C C . ASN B 1 258 ? 4.777 2.873 -12.953 1 83.44 258 ASN B C 1
ATOM 4662 O O . ASN B 1 258 ? 3.561 2.773 -13.109 1 83.44 258 ASN B O 1
ATOM 4666 N N . GLY B 1 259 ? 5.457 2.498 -11.883 1 82.25 259 GLY B N 1
ATOM 4667 C CA . GLY B 1 259 ? 4.734 2.098 -10.68 1 82.25 259 GLY B CA 1
ATOM 4668 C C . GLY B 1 259 ? 3.953 0.809 -10.859 1 82.25 259 GLY B C 1
ATOM 4669 O O . GLY B 1 259 ? 4.461 -0.156 -11.438 1 82.25 259 GLY B O 1
ATOM 4670 N N . ALA B 1 260 ? 2.721 0.848 -10.281 1 81.12 260 ALA B N 1
ATOM 4671 C CA . ALA B 1 260 ? 1.878 -0.344 -10.25 1 81.12 260 ALA B CA 1
ATOM 4672 C C . ALA B 1 260 ? 1.448 -0.755 -11.656 1 81.12 260 ALA B C 1
ATOM 4674 O O . ALA B 1 260 ? 1.161 -1.928 -11.906 1 81.12 260 ALA B O 1
ATOM 4675 N N . LYS B 1 261 ? 1.418 0.147 -12.57 1 81.69 261 LYS B N 1
ATOM 4676 C CA . LYS B 1 261 ? 0.981 -0.17 -13.93 1 81.69 261 LYS B CA 1
ATOM 4677 C C . LYS B 1 261 ? 1.974 -1.096 -14.625 1 81.69 261 LYS B C 1
ATOM 4679 O O . LYS B 1 261 ? 1.584 -1.923 -15.453 1 81.69 261 LYS B O 1
ATOM 4684 N N . ASP B 1 262 ? 3.291 -0.922 -14.273 1 82.88 262 ASP B N 1
ATOM 4685 C CA . ASP B 1 262 ? 4.297 -1.845 -14.789 1 82.88 262 ASP B CA 1
ATOM 4686 C C . ASP B 1 262 ? 4.117 -3.242 -14.203 1 82.88 262 ASP B C 1
ATOM 4688 O O . ASP B 1 262 ? 4.387 -4.242 -14.867 1 82.88 262 ASP B O 1
ATOM 4692 N N . PHE B 1 263 ? 3.686 -3.207 -13 1 81.62 263 PHE B N 1
ATOM 4693 C CA . PHE B 1 263 ? 3.49 -4.484 -12.32 1 81.62 263 PHE B CA 1
ATOM 4694 C C . PHE B 1 263 ? 2.324 -5.25 -12.938 1 81.62 263 PHE B C 1
ATOM 4696 O O . PHE B 1 263 ? 2.42 -6.457 -13.164 1 81.62 263 PHE B O 1
ATOM 4703 N N . VAL B 1 264 ? 1.155 -4.473 -13.055 1 77.19 264 VAL B N 1
ATOM 4704 C CA . VAL B 1 264 ? 0.009 -5.07 -13.734 1 77.19 264 VAL B CA 1
ATOM 4705 C C . VAL B 1 264 ? 0.173 -4.934 -15.242 1 77.19 264 VAL B C 1
ATOM 4707 O O . VAL B 1 264 ? -0.358 -4 -15.852 1 77.19 264 VAL B O 1
ATOM 4710 N N . ASN B 1 265 ? 0.942 -5.52 -15.938 1 68.69 265 ASN B N 1
ATOM 4711 C CA . ASN B 1 265 ? 1.325 -5.352 -17.344 1 68.69 265 ASN B CA 1
ATOM 4712 C C . ASN B 1 265 ? 0.18 -5.707 -18.281 1 68.69 265 ASN B C 1
ATOM 4714 O O . ASN B 1 265 ? -0.939 -5.219 -18.125 1 68.69 265 ASN B O 1
ATOM 4718 N N . LYS B 1 266 ? 0.462 -6.48 -19.234 1 66.12 266 LYS B N 1
ATOM 4719 C CA . LYS B 1 266 ? -0.482 -6.707 -20.328 1 66.12 266 LYS B CA 1
ATOM 4720 C C . LYS B 1 266 ? -1.197 -8.047 -20.172 1 66.12 266 LYS B C 1
ATOM 4722 O O . LYS B 1 266 ? -2.191 -8.305 -20.844 1 66.12 266 LYS B O 1
ATOM 4727 N N . GLY B 1 267 ? -0.802 -8.664 -19.203 1 69.25 267 GLY B N 1
ATOM 4728 C CA . GLY B 1 267 ? -1.399 -9.992 -19.109 1 69.25 267 GLY B CA 1
ATOM 4729 C C . GLY B 1 267 ? -1.439 -10.719 -20.453 1 69.25 267 GLY B C 1
ATOM 4730 O O . GLY B 1 267 ? -2.367 -11.484 -20.719 1 69.25 267 GLY B O 1
ATOM 4731 N N . SER B 1 268 ? -0.545 -10.383 -21.266 1 79.75 268 SER B N 1
ATOM 4732 C CA . SER B 1 268 ? -0.547 -10.977 -22.594 1 79.75 268 SER B CA 1
ATOM 4733 C C . SER B 1 268 ? 0.247 -12.281 -22.625 1 79.75 268 SER B C 1
ATOM 4735 O O . SER B 1 268 ? 1.177 -12.461 -21.844 1 79.75 268 SER B O 1
ATOM 4737 N N . ASN B 1 269 ? -0.233 -13.172 -23.422 1 82.44 269 ASN B N 1
ATOM 4738 C CA . ASN B 1 269 ? 0.453 -14.43 -23.719 1 82.44 269 ASN B CA 1
ATOM 4739 C C . ASN B 1 269 ? 1.06 -14.43 -25.125 1 82.44 269 ASN B C 1
ATOM 4741 O O . ASN B 1 269 ? 0.663 -13.633 -25.969 1 82.44 269 ASN B O 1
ATOM 4745 N N . GLY B 1 270 ? 2.051 -15.266 -25.219 1 87.88 270 GLY B N 1
ATOM 4746 C CA . GLY B 1 270 ? 2.576 -15.562 -26.547 1 87.88 270 GLY B CA 1
ATOM 4747 C C . GLY B 1 270 ? 3.621 -14.562 -27.016 1 87.88 270 GLY B C 1
ATOM 4748 O O . GLY B 1 270 ? 3.988 -14.539 -28.188 1 87.88 270 GLY B O 1
ATOM 4749 N N . ARG B 1 271 ? 4.125 -13.758 -26.203 1 88.38 271 ARG B N 1
ATOM 4750 C CA . ARG B 1 271 ? 5.145 -12.781 -26.578 1 88.38 271 ARG B CA 1
ATOM 4751 C C . ARG B 1 271 ? 6.418 -13.477 -27.031 1 88.38 271 ARG B C 1
ATOM 4753 O O . ARG B 1 271 ? 7.254 -12.859 -27.703 1 88.38 271 ARG B O 1
ATOM 4760 N N . TRP B 1 272 ? 6.582 -14.664 -26.688 1 92.62 272 TRP B N 1
ATOM 4761 C CA . TRP B 1 272 ? 7.766 -15.438 -27.031 1 92.62 272 TRP B CA 1
ATOM 4762 C C . TRP B 1 272 ? 7.68 -15.961 -28.453 1 92.62 272 TRP B C 1
ATOM 4764 O O . TRP B 1 272 ? 8.688 -16.391 -29.031 1 92.62 272 TRP B O 1
ATOM 4774 N N . ARG B 1 273 ? 6.52 -15.961 -29.094 1 89.31 273 ARG B N 1
ATOM 4775 C CA . ARG B 1 273 ? 6.293 -16.625 -30.375 1 89.31 273 ARG B CA 1
ATOM 4776 C C . ARG B 1 273 ? 7.141 -15.984 -31.469 1 89.31 273 ARG B C 1
ATOM 4778 O O . ARG B 1 273 ? 7.621 -16.672 -32.375 1 89.31 273 ARG B O 1
ATOM 4785 N N . ASP B 1 274 ? 7.359 -14.672 -31.375 1 85.94 274 ASP B N 1
ATOM 4786 C CA . ASP B 1 274 ? 8.102 -13.977 -32.438 1 85.94 274 ASP B CA 1
ATOM 4787 C C . ASP B 1 274 ? 9.594 -13.93 -32.094 1 85.94 274 ASP B C 1
ATOM 4789 O O . ASP B 1 274 ? 10.391 -13.43 -32.906 1 85.94 274 ASP B O 1
ATOM 4793 N N . VAL B 1 275 ? 9.953 -14.477 -30.969 1 87.56 275 VAL B N 1
ATOM 4794 C CA . VAL B 1 275 ? 11.336 -14.328 -30.516 1 87.56 275 VAL B CA 1
ATOM 4795 C C . VAL B 1 275 ? 12 -15.695 -30.438 1 87.56 275 VAL B C 1
ATOM 4797 O O . VAL B 1 275 ? 13.141 -15.867 -30.875 1 87.56 275 VAL B O 1
ATOM 4800 N N . LEU B 1 276 ? 11.344 -16.672 -29.953 1 93.31 276 LEU B N 1
ATOM 4801 C CA . LEU B 1 276 ? 11.938 -17.984 -29.75 1 93.31 276 LEU B CA 1
ATOM 4802 C C . LEU B 1 276 ? 12.023 -18.766 -31.062 1 93.31 276 LEU B C 1
ATOM 4804 O O . LEU B 1 276 ? 11.102 -18.719 -31.875 1 93.31 276 LEU B O 1
ATOM 4808 N N . SER B 1 277 ? 13.109 -19.391 -31.234 1 94 277 SER B N 1
ATOM 4809 C CA . SER B 1 277 ? 13.219 -20.312 -32.344 1 94 277 SER B CA 1
ATOM 4810 C C . SER B 1 277 ? 12.3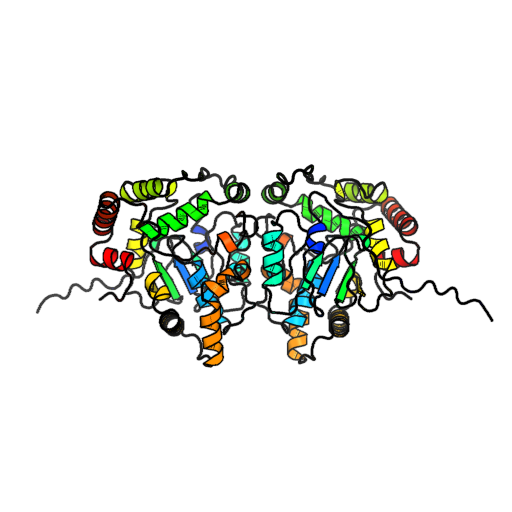52 -21.547 -32.156 1 94 277 SER B C 1
ATOM 4812 O O . SER B 1 277 ? 11.984 -21.875 -31.016 1 94 277 SER B O 1
ATOM 4814 N N . GLU B 1 278 ? 12.07 -22.188 -33.219 1 94.12 278 GLU B N 1
ATOM 4815 C CA . GLU B 1 278 ? 11.352 -23.453 -33.125 1 94.12 278 GLU B CA 1
ATOM 4816 C C . GLU B 1 278 ? 12.125 -24.469 -32.281 1 94.12 278 GLU B C 1
ATOM 4818 O O . GLU B 1 278 ? 11.523 -25.25 -31.562 1 94.12 278 GLU B O 1
ATOM 4823 N N . GLU B 1 279 ? 13.383 -24.406 -32.438 1 95.38 279 GLU B N 1
ATOM 4824 C CA . GLU B 1 279 ? 14.234 -25.312 -31.688 1 95.38 279 GLU B CA 1
ATOM 4825 C C . GLU B 1 279 ? 14.133 -25.047 -30.188 1 95.38 279 GLU B C 1
ATOM 4827 O O . GLU B 1 279 ? 14.008 -25.984 -29.391 1 95.38 279 GLU B O 1
ATOM 4832 N N . ASP B 1 280 ? 14.219 -23.812 -29.797 1 95.88 280 ASP B N 1
ATOM 4833 C CA . ASP B 1 280 ? 14.102 -23.453 -28.375 1 95.88 280 ASP B CA 1
ATOM 4834 C C . ASP B 1 280 ? 12.75 -23.891 -27.812 1 95.88 280 ASP B C 1
ATOM 4836 O O . ASP B 1 280 ? 12.672 -24.391 -26.703 1 95.88 280 ASP B O 1
ATOM 4840 N N . SER B 1 281 ? 11.75 -23.625 -28.547 1 96.19 281 SER B N 1
ATOM 4841 C CA . SER B 1 281 ? 10.414 -24.016 -28.125 1 96.19 281 SER B CA 1
ATOM 4842 C C . SER B 1 281 ? 10.297 -25.516 -27.953 1 96.19 281 SER B C 1
ATOM 4844 O O . SER B 1 281 ? 9.703 -26 -26.984 1 96.19 281 SER B O 1
ATOM 4846 N N . LYS B 1 282 ? 10.82 -26.25 -28.922 1 97 282 LYS B N 1
ATOM 4847 C CA . LYS B 1 282 ? 10.812 -27.703 -28.828 1 97 282 LYS B CA 1
ATOM 4848 C C . LYS B 1 282 ? 11.586 -28.188 -27.609 1 97 282 LYS B C 1
ATOM 4850 O O . LYS B 1 282 ? 11.141 -29.109 -26.906 1 97 282 LYS B O 1
ATOM 4855 N N . ARG B 1 283 ? 12.68 -27.609 -27.375 1 97.88 283 ARG B N 1
ATOM 4856 C CA . ARG B 1 283 ? 13.477 -27.969 -26.203 1 97.88 283 ARG B CA 1
ATOM 4857 C C . ARG B 1 283 ? 12.688 -27.75 -24.906 1 97.88 283 ARG B C 1
ATOM 4859 O O . ARG B 1 283 ? 12.742 -28.562 -24 1 97.88 283 ARG B O 1
ATOM 4866 N N . TYR B 1 284 ? 12.023 -26.656 -24.859 1 98.38 284 TYR B N 1
ATOM 4867 C CA . TYR B 1 284 ? 11.203 -26.375 -23.688 1 98.38 284 TYR B CA 1
ATOM 4868 C C . TYR B 1 284 ? 10.117 -27.422 -23.516 1 98.38 284 TYR B C 1
ATOM 4870 O O . TYR B 1 284 ? 9.914 -27.938 -22.422 1 98.38 284 TYR B O 1
ATOM 4878 N N . LEU B 1 285 ? 9.43 -27.703 -24.562 1 98.12 285 LEU B N 1
ATOM 4879 C CA . LEU B 1 285 ? 8.328 -28.656 -24.5 1 98.12 285 LEU B CA 1
ATOM 4880 C C . LEU B 1 285 ? 8.844 -30.047 -24.094 1 98.12 285 LEU B C 1
ATOM 4882 O O . LEU B 1 285 ? 8.195 -30.75 -23.312 1 98.12 285 LEU B O 1
ATOM 4886 N N . ASP B 1 286 ? 9.977 -30.438 -24.625 1 98.5 286 ASP B N 1
ATOM 4887 C CA . ASP B 1 286 ? 10.586 -31.703 -24.266 1 98.5 286 ASP B CA 1
ATOM 4888 C C . ASP B 1 286 ? 10.953 -31.734 -22.781 1 98.5 286 ASP B C 1
ATOM 4890 O O . ASP B 1 286 ? 10.711 -32.719 -22.094 1 98.5 286 ASP B O 1
ATOM 4894 N N . LYS B 1 287 ? 11.5 -30.672 -22.344 1 98.62 287 LYS B N 1
ATOM 4895 C CA . LYS B 1 287 ? 11.867 -30.594 -20.922 1 98.62 287 LYS B CA 1
ATOM 4896 C C . LYS B 1 287 ? 10.633 -30.656 -20.031 1 98.62 287 LYS B C 1
ATOM 4898 O O . LYS B 1 287 ? 10.641 -31.312 -19 1 98.62 287 LYS B O 1
ATOM 4903 N N . ALA B 1 288 ? 9.602 -29.938 -20.391 1 98.62 288 ALA B N 1
ATOM 4904 C CA . ALA B 1 288 ? 8.352 -29.969 -19.625 1 98.62 288 ALA B CA 1
ATOM 4905 C C . ALA B 1 288 ? 7.812 -31.391 -19.516 1 98.62 288 ALA B C 1
ATOM 4907 O O . ALA B 1 288 ? 7.414 -31.828 -18.438 1 98.62 288 ALA B O 1
ATOM 4908 N N . ARG B 1 289 ? 7.836 -32.094 -20.594 1 98.44 289 ARG B N 1
ATOM 4909 C CA . ARG B 1 289 ? 7.359 -33.469 -20.594 1 98.44 289 ARG B CA 1
ATOM 4910 C C . ARG B 1 289 ? 8.25 -34.344 -19.719 1 98.44 289 ARG B C 1
ATOM 4912 O O . ARG B 1 289 ? 7.754 -35.25 -19.016 1 98.44 289 ARG B O 1
ATOM 4919 N N . GLU B 1 290 ? 9.477 -34.156 -19.844 1 98.44 290 GLU B N 1
ATOM 4920 C CA . GLU B 1 290 ? 10.43 -34.906 -19.047 1 98.44 290 GLU B CA 1
ATOM 4921 C C . GLU B 1 290 ? 10.203 -34.688 -17.562 1 98.44 290 GLU B C 1
ATOM 4923 O O . GLU B 1 290 ? 10.219 -35.656 -16.781 1 98.44 290 GLU B O 1
ATOM 4928 N N . GLU B 1 291 ? 9.977 -33.469 -17.203 1 98.38 291 GLU B N 1
ATOM 4929 C CA . GLU B 1 291 ? 9.906 -33.062 -15.797 1 98.38 291 GLU B CA 1
ATOM 4930 C C . GLU B 1 291 ? 8.516 -33.312 -15.219 1 98.38 291 GLU B C 1
ATOM 4932 O O . GLU B 1 291 ? 8.375 -33.625 -14.031 1 98.38 291 GLU B O 1
ATOM 4937 N N . LEU B 1 292 ? 7.465 -33.25 -16.047 1 98.5 292 LEU B N 1
ATOM 4938 C CA . LEU B 1 292 ? 6.117 -33.156 -15.5 1 98.5 292 LEU B CA 1
ATOM 4939 C C . LEU B 1 292 ? 5.254 -34.312 -15.977 1 98.5 292 LEU B C 1
ATOM 4941 O O . LEU B 1 292 ? 4.172 -34.562 -15.43 1 98.5 292 LEU B O 1
ATOM 4945 N N . GLY B 1 293 ? 5.723 -35.062 -16.969 1 97.81 293 GLY B N 1
ATOM 4946 C CA . GLY B 1 293 ? 4.875 -36.031 -17.656 1 97.81 293 GLY B CA 1
ATOM 4947 C C . GLY B 1 293 ? 3.953 -35.375 -18.672 1 97.81 293 GLY B C 1
ATOM 4948 O O . GLY B 1 293 ? 3.756 -34.156 -18.672 1 97.81 293 GLY B O 1
ATOM 4949 N N . GLU B 1 294 ? 3.348 -36.156 -19.484 1 97 294 GLU B N 1
ATOM 4950 C CA . GLU B 1 294 ? 2.578 -35.688 -20.641 1 97 294 GLU B CA 1
ATOM 4951 C C . GLU B 1 294 ? 1.355 -34.875 -20.188 1 97 294 GLU B C 1
ATOM 4953 O O . GLU B 1 294 ? 1.116 -33.781 -20.688 1 97 294 GLU B O 1
ATOM 4958 N N . GLU B 1 295 ? 0.613 -35.375 -19.281 1 97.06 295 GLU B N 1
ATOM 4959 C CA . GLU B 1 295 ? -0.643 -34.75 -18.875 1 97.06 295 GLU B CA 1
ATOM 4960 C C . GLU B 1 295 ? -0.4 -33.375 -18.234 1 97.06 295 GLU B C 1
ATOM 4962 O O . GLU B 1 295 ? -1.019 -32.375 -18.625 1 97.06 295 GLU B O 1
ATOM 4967 N N . CYS B 1 296 ? 0.455 -33.312 -17.266 1 98 296 CYS B N 1
ATOM 4968 C CA . CYS B 1 296 ? 0.753 -32.062 -16.578 1 98 296 CYS B CA 1
ATOM 4969 C C . CYS B 1 296 ? 1.391 -31.047 -17.531 1 98 296 CYS B C 1
ATOM 4971 O O . CYS B 1 296 ? 1.071 -29.859 -17.484 1 98 296 CYS B O 1
ATOM 4973 N N . ALA B 1 297 ? 2.314 -31.5 -18.359 1 98.31 297 ALA B N 1
ATOM 4974 C CA . ALA B 1 297 ? 2.945 -30.625 -19.344 1 98.31 297 ALA B CA 1
ATOM 4975 C C . ALA B 1 297 ? 1.907 -30 -20.281 1 98.31 297 ALA B C 1
ATOM 4977 O O . ALA B 1 297 ? 1.973 -28.812 -20.594 1 98.31 297 ALA B O 1
ATOM 4978 N N . ASN B 1 298 ? 0.97 -30.844 -20.703 1 97.56 298 ASN B N 1
ATOM 4979 C CA . ASN B 1 298 ? -0.097 -30.359 -21.562 1 97.56 298 ASN B CA 1
ATOM 4980 C C . ASN B 1 298 ? -0.973 -29.328 -20.844 1 97.56 298 ASN B C 1
ATOM 4982 O O . ASN B 1 298 ? -1.326 -28.297 -21.422 1 97.56 298 ASN B O 1
ATOM 4986 N N . TRP B 1 299 ? -1.319 -29.609 -19.625 1 98.25 299 TRP B N 1
ATOM 4987 C CA . TRP B 1 299 ? -2.121 -28.672 -18.859 1 98.25 299 TRP B CA 1
ATOM 4988 C C . TRP B 1 299 ? -1.369 -27.375 -18.641 1 98.25 299 TRP B C 1
ATOM 4990 O O . TRP B 1 299 ? -1.948 -26.281 -18.766 1 98.25 299 TRP B O 1
ATOM 5000 N N . LEU B 1 300 ? -0.102 -27.438 -18.297 1 98.31 300 LEU B N 1
ATOM 5001 C CA . LEU B 1 300 ? 0.709 -26.25 -18.062 1 98.31 300 LEU B CA 1
ATOM 5002 C C . LEU B 1 300 ? 0.755 -25.375 -19.312 1 98.31 300 LEU B C 1
ATOM 5004 O O . LEU B 1 300 ? 0.683 -24.141 -19.219 1 98.31 300 LEU B O 1
ATOM 5008 N N . GLN B 1 301 ? 0.865 -26 -20.422 1 97.31 301 GLN B N 1
ATOM 5009 C CA . GLN B 1 301 ? 0.991 -25.266 -21.688 1 97.31 301 GLN B CA 1
ATOM 5010 C C . GLN B 1 301 ? -0.341 -24.641 -22.094 1 97.31 301 GLN B C 1
ATOM 5012 O O . GLN B 1 301 ? -0.38 -23.516 -22.578 1 97.31 301 GLN B O 1
ATOM 5017 N N . ASN B 1 302 ? -1.446 -25.359 -21.844 1 96.31 302 ASN B N 1
ATOM 5018 C CA . ASN B 1 302 ? -2.668 -25 -22.547 1 96.31 302 ASN B CA 1
ATOM 5019 C C . ASN B 1 302 ? -3.795 -24.656 -21.578 1 96.31 302 ASN B C 1
ATOM 5021 O O . ASN B 1 302 ? -4.73 -23.938 -21.938 1 96.31 302 ASN B O 1
ATOM 5025 N N . GLY B 1 303 ? -3.736 -25.125 -20.422 1 97.12 303 GLY B N 1
ATOM 5026 C CA . GLY B 1 303 ? -4.891 -25.109 -19.531 1 97.12 303 GLY B CA 1
ATOM 5027 C C . GLY B 1 303 ? -5.914 -26.172 -19.875 1 97.12 303 GLY B C 1
ATOM 5028 O O . GLY B 1 303 ? -5.559 -27.25 -20.359 1 97.12 303 GLY B O 1
ATOM 5029 N N . GLY B 1 304 ? -7.094 -25.891 -19.484 1 92.94 304 GLY B N 1
ATOM 5030 C CA . GLY B 1 304 ? -8.164 -26.828 -19.766 1 92.94 304 GLY B CA 1
ATOM 5031 C C . GLY B 1 304 ? -8.359 -27.859 -18.672 1 92.94 304 GLY B C 1
ATOM 5032 O O . GLY B 1 304 ? -7.707 -27.797 -17.641 1 92.94 304 GLY B O 1
ATOM 5033 N N . SER B 1 305 ? -9.422 -28.703 -18.938 1 82.94 305 SER B N 1
ATOM 5034 C CA . SER B 1 305 ? -9.789 -29.734 -17.953 1 82.94 305 SER B CA 1
ATOM 5035 C C . SER B 1 305 ? -8.82 -30.906 -18.016 1 82.94 305 SER B C 1
ATOM 5037 O O . SER B 1 305 ? -8.188 -31.156 -19.031 1 82.94 305 SER B O 1
ATOM 5039 N N . PHE B 1 306 ? -8.539 -31.312 -16.938 1 71.19 306 PHE B N 1
ATOM 5040 C CA . PHE B 1 306 ? -7.727 -32.5 -16.875 1 71.19 306 PHE B CA 1
ATOM 5041 C C . PHE B 1 306 ? -8.516 -33.656 -16.25 1 71.19 306 PHE B C 1
ATOM 5043 O O . PHE B 1 306 ? -9.492 -33.438 -15.539 1 71.19 306 PHE B O 1
ATOM 5050 N N . LYS B 1 307 ? -8.414 -34.844 -16.953 1 55.28 307 LYS B N 1
ATOM 5051 C CA . LYS B 1 307 ? -9.102 -36.062 -16.625 1 55.28 307 LYS B CA 1
ATOM 5052 C C . LYS B 1 307 ? -8.523 -36.719 -15.367 1 55.28 307 LYS B C 1
ATOM 5054 O O . LYS B 1 307 ? -7.332 -36.562 -15.086 1 55.28 307 LYS B O 1
#

Foldseek 3Di:
DPPPPCPPLDFAAADDFDDALFFGLCLLVPADDDLLAEEEEEQPQFCSLLVLLLVVLLQVLLDLVAQSQQQAEAQGTQLDDSVRSNVSQVPDDTHGYYYYHDASNSHHGDLSYAYEYEFAAPVQSLVSLLLLQQQWDPVQQVSRPPRPHPGQDRDDPDSLVVLVCLLPPCPDVSNVHNDLSRLQRLVSSCPRLRYHYHYLQVCVVPVLVVSVVVCVSSVRDDHDPVSSVSSSVCSDLVNCLVVQCSSHHVCQQRTGPNGSNSVSDDSDPDPCVVPDDPVSVVSSLVSSCVRRNDQSSVCNHRNDDGD/DPPPPCPPLDQAAADDFDDALFFGLCLLVPADDDLLAEEEEEQPQFCSLLVLLLVVLLQVLLDLVAQSQQQAEAQGTQLDDSVRSNVSQVPDDTHGYYYYHDARNSHHGDLSYAYEYEFAAPVQSLVSLLLLQQQWDPVLQVSRPPRPHDGQDRDDPDSLVVLVCLLVPCPDVSNVHNDLSRLQRLVSSCPRLRYHYHYLQVCVVPVLVVSVVVCVSSVRDDHDPVSSVSSSVCSDLVNCLVVQCSSHHVCQQRGGPNGSNSVSDDSDPDPCVVPDDPVSVVSSLVSSCVRRNDQSSVCNHRNDDGD

Organism: Fusarium pseudograminearum (strain CS3096) (NCBI:txid1028729)

Secondary structure (DSSP, 8-state):
------------------BSSSBBGGGGGG----TT-EEEEESSSSSHHHHHHHHHHHHTTT-TT--HHHHS-BTTBTTS-HHHHHHHHHH--SPPEEEE---GGGS---TTSEEEEEE--HHHHHHHHHHHHHSB-HHHHHTTTTSSSPPP-PPPS-HHHHHHHHHH-TTSGGGSS-SHHHHHHHHTTTT-TTEEEEEHHHHHH-HHHHHHHHHHHHTPPP--HHHHHHHHHHTSHHHHHHTHHHHS-TTHHHHBTTTHHHHS------TTTTTS-HHHHHHHHHHHHHHHHHHHHHHHHH-----/------------------BSSSBBGGGGGG----TT-EEEEESSSSSHHHHHHHHHHHHTTT-TT--HHHHS-BTTBTTS-HHHHHHHHHH--SPPEEEE---GGGS---TTSEEEEEE--HHHHHHHHHHHHHSB-HHHHHTTTTSSSPPP-PPPS-HHHHHHHHHH-TTSGGGSS-SHHHHHHHHTTTT-TTEEEEEHHHHHH-HHHHHHHHHHHHTPPP--HHHHHHHHHHTSHHHHHHTHHHHS-TTHHHHBTTTHHHHS------TTTTTS-HHHHHHHHHHHHHHHHHHHHHHHHH-----

Solvent-accessible surface area (backbone atoms only — not comparable to full-atom values): 33711 Å² total; per-residue (Å²): 132,80,85,77,81,76,79,67,87,66,73,67,55,54,77,51,78,50,77,58,62,56,34,32,35,67,51,63,76,69,55,82,81,52,63,69,29,32,41,41,31,28,75,63,60,28,51,56,58,56,52,46,38,44,52,44,20,61,77,52,60,29,49,85,70,52,33,32,19,71,66,33,43,58,66,29,40,49,68,43,44,64,69,44,50,53,44,57,62,66,52,54,83,64,84,48,43,35,31,42,58,64,43,52,40,39,36,81,67,55,87,56,29,40,36,37,38,36,38,42,28,65,67,46,22,42,50,45,43,38,51,55,49,56,56,37,32,74,59,41,56,55,62,36,58,84,68,86,37,79,60,81,72,73,59,71,94,55,49,62,61,54,47,50,39,49,59,74,42,30,73,41,72,88,58,72,52,54,52,60,64,33,54,41,46,49,58,76,45,56,79,42,91,45,41,42,81,44,33,44,54,42,41,73,74,36,46,62,64,47,50,51,52,50,39,59,76,68,61,56,76,91,66,58,69,71,39,48,52,38,28,47,50,60,56,32,67,70,46,36,36,59,42,11,72,33,45,28,52,50,54,26,48,53,25,21,79,55,11,18,40,60,72,44,58,76,86,70,73,62,77,51,67,87,67,52,50,71,65,56,51,48,51,42,52,53,42,38,32,73,68,46,35,65,67,52,31,48,36,40,64,58,28,74,87,79,133,132,82,84,77,81,76,77,65,89,68,74,68,54,55,77,49,78,50,76,58,62,57,33,33,36,67,52,61,77,71,54,81,81,51,63,68,28,32,42,39,31,30,78,63,61,29,51,58,58,56,52,46,37,45,52,42,21,63,78,52,60,27,49,86,72,52,32,33,19,71,66,33,43,59,66,31,40,49,66,42,44,63,70,44,50,52,46,56,61,66,53,54,84,64,82,48,44,34,32,41,58,66,41,52,42,39,36,81,69,54,86,55,27,40,37,37,38,36,38,40,28,65,68,47,22,43,51,44,42,38,51,54,48,56,56,37,33,74,60,42,56,56,62,36,58,86,69,88,38,77,60,83,71,73,60,72,94,55,49,63,61,53,48,50,38,49,60,75,43,30,71,41,71,88,59,73,51,55,51,60,66,33,54,41,45,49,60,76,45,56,80,42,90,45,40,44,82,45,34,43,54,42,40,71,74,36,46,64,64,46,52,51,51,51,39,60,76,68,62,56,76,91,64,58,67,70,39,48,51,38,29,48,50,61,55,32,68,69,46,34,37,59,42,11,72,31,45,28,52,49,55,25,48,55,26,23,79,55,11,20,39,60,71,43,58,76,87,70,73,61,77,51,68,88,68,53,50,72,65,57,51,50,50,42,55,53,43,38,32,71,69,48,34,64,68,54,31,48,35,40,61,59,27,72,87,76,134

Nearest PDB structures (foldseek):
  4ifb-assembly3_B  TM=8.347E-01  e=1.193E-14  Homo sapiens
  1aqu-assembly1_A  TM=8.042E-01  e=2.138E-14  Mus musculus
  1aqy-assembly1_A  TM=7.978E-01  e=2.027E-14  Mus musculus
  1aqy-assembly1_B  TM=8.096E-01  e=3.268E-14  Mus musculus
  5x2b-assembly9_I  TM=7.649E-01  e=1.311E-11  Mus musculus

InterPro domains:
  IPR000863 Sulfotransferase domain [PF00685] (36-289)
  IPR027417 P-loop containing nucleoside triphosphate hydrolase [G3DSA:3.40.50.300] (11-296)
  IPR027417 P-loop containing nucleoside triphosphate hydrolase [SSF52540] (27-292)

Radius of gyration: 26.71 Å; Cα contacts (8 Å, |Δi|>4): 1001; chains: 2; bounding box: 50×116×65 Å

Sequence (614 aa):
MANMNGDEKKIPQKTREVSNHHMDSTVWNDVKLRSDDIIISTYSKSGTTWVQQIVSQLIHEGDPTVAAGALSPWVDIRIVPREVMLEMVEAQTHRRFMKTHLPVDSLVWDPKVKYIFIARDGRDMIWSLHHHFYTATPTFYSFFENTGITPFQRPSENPRDMLIDLIEDDSRPTICWPFWSHIRGWWERRDQPNLMLVHFNDLKKDLEGEIRKIAKFLETPDMPEDKFKDVVEHCTFDWMKEHAELAAPPQAAVAWENGAKDFVNKGSNGRWRDVLSEEDSKRYLDKAREELGEECANWLQNGGSFKMANMNGDEKKIPQKTREVSNHHMDSTVWNDVKLRSDDIIISTYSKSGTTWVQQIVSQLIHEGDPTVAAGALSPWVDIRIVPREVMLEMVEAQTHRRFMKTHLPVDSLVWDPKVKYIFIARDGRDMIWSLHHHFYTATPTFYSFFENTGITPFQRPSENPRDMLIDLIEDDSRPTICWPFWSHIRGWWERRDQPNLMLVHFNDLKKDLEGEIRKIAKFLETPDMPEDKFKDVVEHCTFDWMKEHAELAAPPQAAVAWENGAKDFVNKGSNGRWRDVLSEEDSKRYLDKAREELGEECANWLQNGGSFK